Protein AF-0000000077478566 (afdb_homodimer)

Nearest PDB structures (foldseek):
  8gyw-assembly1_B  TM=5.782E-01  e=1.817E-15  Homo sapiens
  8ero-assembly1_A  TM=5.892E-01  e=3.366E-14  Xenopus laevis
  8urt-assembly1_B  TM=5.444E-01  e=6.871E-09  Saccharomyces cerevisiae
  8gyw-assembly1_B  TM=5.776E-01  e=2.411E-15  Homo sapiens
  8ero-assembly1_A  TM=5.888E-01  e=1.846E-14  Xenopus laevis

Foldseek 3Di:
DDDPDDPVRVVVQQVDDDDPAAQAPVSVVCVVVLVVVLVVDDLPDALLVLLVVLLVQQCVLQVVLCVVQVLLQDFDALVSLVSNLVSLVSNLSSLSNSVVSCVVNVVDGSVSVVSSVVSLLVSQLSLQLSLSSLLSCSVPVVLSVVSSVVSNVVSVVQVVCVVPPPDNPVRHDDSSNVSVVSSVSSNCCSVPNSCVNVPVCSLVSLLCQQVVLLVVLCVLCVPPVLCVVPVVLVVLLSVLLNVLSVVQSVVCVVVVHRRDNHDPSCVLSVLSNVVSVVPPPDDSVVSSVVSSVSSVVSSVVVVVVVVVVVCVVVVHDPPDDPDPD/DDDPDDPVRVVVQQVDDDDPAAQAPVSVVCVVVLVVVLVVDDLPDALLNLLVVLLVQQCVLQVVLCVVQVLLQDFDALVSLVSNLVSLVSNLSSLSNSVVSCVVNVVDGSVSVVSSVVSLLVSQLSLQLSLSSLLSCSVPVLLSVVSSVVSNVVSVVQVVCVVPPPDNPVRNDDSSNVSVVSSVSSNCCSVPNSVVNVPVCSLVSLLCQQVVLLVVLCVLCVPPVLCVVPVVLVVLLSVLLNVLSVVLSVVCVVVVHRRDNHDPSCVLSVLSNVVSVVPPPDDSVVSSVVSSVSSVVSSVVVVVVVVVVVCVVVVHDPPDDPDPD

Secondary structure (DSSP, 8-state):
---SS-HHHHHHHHT-----PPP-HHHHHHHHHHHHHHTTS-TTS-HHHHHHHHHHHHHHHHHHHHHH-TTS-S---HHHHHHHHHHHHHHHHHHHHHHHHHHHHT---HHHHHHHHHHHHHHHHHHHHHHHHHTTGGGSHHHHHHHHHHHHHHHHHHHHHHHH---SGGGGS-HHHHHHHHHHHHHHHHHH-GGGG--TTHHHHHTTHHHHHHHHHHHHTTT-HHHHHSHHHHHHHHHHHHHHHHHHHHHHHHTT-PPPSS-GGGHHHHHHHHHHHHGGGS-HHHHHHHHHHHHHHHHHHHHHHHHHHHHHHHT--SSS-----/---SS-HHHHHHHHT-----PPP-HHHHHHHHHHHHHHTTS-TTS-HHHHHHHHHHHHHHHHHHHHHH-TTS-S---HHHHHHHHHHHHHHHHHHHHHHHHHHHHT---HHHHHHHHHHHHHHHHHHHHHHHHHTTGGGSHHHHHHHHHHHHHHHHHHHHHHHH---SGGGGS-HHHHHHHHHHHHHHHHHH-GGGG--TTHHHHHTTHHHHHHHHHHHHTTT-HHHHHSHHHHHHHHHHHHHHHHHHHHHHHHTT-PPPSS-GGGHHHHHHHHHHHHGGGS-HHHHHHHHHHHHHHHHHHHHHHHHHHHHHHHT--SSS-----

InterPro domains:
  IPR000462 CDP-alcohol phosphatidyltransferase [PF01066] (44-152)
  IPR014472 Choline/ethanolamine phosphotransferase [PTHR10414] (2-200)
  IPR043130 CDP-alcohol phosphatidyltransferase, transmembrane domain [G3DSA:1.20.120.1760] (30-228)
  IPR048254 CDP-alcohol phosphatidyltransferase, conserved site [PS00379] (98-120)

pLDDT: mean 83.61, std 11.72, range [38.97, 96.19]

Radius of gyration: 26.64 Å; Cα contacts (8 Å, |Δi|>4): 907; chains: 2; bounding box: 56×86×70 Å

Organism: Branchiostoma lanceolatum (NCBI:txid7740)

Structure (mmCIF, N/CA/C/O backbone):
data_AF-0000000077478566-model_v1
#
loop_
_entity.id
_entity.type
_entity.pdbx_description
1 polymer 'CEPT1 protein'
#
loop_
_atom_site.group_PDB
_atom_site.id
_atom_site.type_symbol
_atom_site.label_atom_id
_atom_site.label_alt_id
_atom_site.label_comp_id
_atom_site.label_asym_id
_atom_site.label_entity_id
_atom_site.label_seq_id
_atom_site.pdbx_PDB_ins_code
_atom_site.Cartn_x
_atom_site.Cartn_y
_atom_site.Cartn_z
_atom_site.occupancy
_atom_site.B_iso_or_equiv
_atom_site.auth_seq_id
_atom_site.auth_comp_id
_atom_site.auth_asym_id
_atom_site.auth_atom_id
_atom_site.pdbx_PDB_model_num
ATOM 1 N N . MET A 1 1 ? -7.129 -38.969 1.695 1 55.28 1 MET A N 1
ATOM 2 C CA . MET A 1 1 ? -6.723 -37.594 1.982 1 55.28 1 MET A CA 1
ATOM 3 C C . MET A 1 1 ? -7.941 -36.688 2.133 1 55.28 1 MET A C 1
ATOM 5 O O . MET A 1 1 ? -8.969 -36.906 1.487 1 55.28 1 MET A O 1
ATOM 9 N N . LYS A 1 2 ? -7.934 -35.938 3.102 1 71.31 2 LYS A N 1
ATOM 10 C CA . LYS A 1 2 ? -9.07 -35.062 3.412 1 71.31 2 LYS A CA 1
ATOM 11 C C . LYS A 1 2 ? -9.328 -34.094 2.281 1 71.31 2 LYS A C 1
ATOM 13 O O . LYS A 1 2 ? -8.398 -33.469 1.77 1 71.31 2 LYS A O 1
ATOM 18 N N . PRO A 1 3 ? -10.469 -34.156 1.762 1 82.69 3 PRO A N 1
ATOM 19 C CA . PRO A 1 3 ? -10.812 -33.219 0.677 1 82.69 3 PRO A CA 1
ATOM 20 C C . PRO A 1 3 ? -10.602 -31.766 1.055 1 82.69 3 PRO A C 1
ATOM 22 O O . PRO A 1 3 ? -10.812 -31.391 2.209 1 82.69 3 PRO A O 1
ATOM 25 N N . VAL A 1 4 ? -10.07 -31.047 0.012 1 86.31 4 VAL A N 1
ATOM 26 C CA . VAL A 1 4 ? -9.812 -29.625 0.236 1 86.31 4 VAL A CA 1
ATOM 27 C C . VAL A 1 4 ? -11.078 -28.812 -0.038 1 86.31 4 VAL A C 1
ATOM 29 O O . VAL A 1 4 ? -11.336 -27.812 0.629 1 86.31 4 VAL A O 1
ATOM 32 N N . LEU A 1 5 ? -11.891 -29.359 -0.98 1 89.19 5 LEU A N 1
ATOM 33 C CA . LEU A 1 5 ? -13.117 -28.656 -1.337 1 89.19 5 LEU A CA 1
ATOM 34 C C . LEU A 1 5 ? -14.344 -29.438 -0.884 1 89.19 5 LEU A C 1
ATOM 36 O O . LEU A 1 5 ? -14.398 -30.656 -1.06 1 89.19 5 LEU A O 1
ATOM 40 N N . SER A 1 6 ? -15.289 -28.781 -0.31 1 87.5 6 SER A N 1
ATOM 41 C CA . SER A 1 6 ? -16.547 -29.406 0.066 1 87.5 6 SER A CA 1
ATOM 42 C C . SER A 1 6 ? -17.453 -29.594 -1.147 1 87.5 6 SER A C 1
ATOM 44 O O . SER A 1 6 ? -17.203 -29.016 -2.211 1 87.5 6 SER A O 1
ATOM 46 N N . GLU A 1 7 ? -18.438 -30.453 -0.956 1 89.19 7 GLU A N 1
ATOM 47 C CA . GLU A 1 7 ? -19.406 -30.672 -2.029 1 89.19 7 GLU A CA 1
ATOM 48 C C . GLU A 1 7 ? -20.125 -29.375 -2.396 1 89.19 7 GLU A C 1
ATOM 50 O O . GLU A 1 7 ? -20.406 -29.125 -3.57 1 89.19 7 GLU A O 1
ATOM 55 N N . ALA A 1 8 ? -20.359 -28.594 -1.4 1 89.25 8 ALA A N 1
ATOM 56 C CA . ALA A 1 8 ? -21.016 -27.312 -1.638 1 89.25 8 ALA A CA 1
ATOM 57 C C . ALA A 1 8 ? -20.141 -26.391 -2.48 1 89.25 8 ALA A C 1
ATOM 59 O O . ALA A 1 8 ? -20.625 -25.719 -3.385 1 89.25 8 ALA A O 1
ATOM 60 N N . GLN A 1 9 ? -18.922 -26.391 -2.195 1 88.56 9 GLN A N 1
ATOM 61 C CA . GLN A 1 9 ? -17.969 -25.578 -2.949 1 88.56 9 GLN A CA 1
ATOM 62 C C . GLN A 1 9 ? -17.875 -26.047 -4.398 1 88.56 9 GLN A C 1
ATOM 64 O O . GLN A 1 9 ? -17.828 -25.234 -5.32 1 88.56 9 GLN A O 1
ATOM 69 N N . LEU A 1 10 ? -17.844 -27.344 -4.543 1 90.06 10 LEU A N 1
ATOM 70 C CA . LEU A 1 10 ? -17.734 -27.906 -5.887 1 90.06 10 LEU A CA 1
ATOM 71 C C . LEU A 1 10 ? -18.984 -27.594 -6.707 1 90.06 10 LEU A C 1
ATOM 73 O O . LEU A 1 10 ? -18.891 -27.328 -7.91 1 90.06 10 LEU A O 1
ATOM 77 N N . LYS A 1 11 ? -20.125 -27.594 -6.129 1 89.94 11 LYS A N 1
ATOM 78 C CA . LYS A 1 11 ? -21.359 -27.234 -6.809 1 89.94 11 LYS A CA 1
ATOM 79 C C . LYS A 1 11 ? -21.328 -25.781 -7.266 1 89.94 11 LYS A C 1
ATOM 81 O O . LYS A 1 11 ? -21.734 -25.469 -8.391 1 89.94 11 LYS A O 1
ATOM 86 N N . ARG A 1 12 ? -20.828 -24.984 -6.43 1 89.25 12 ARG A N 1
ATOM 87 C CA . ARG A 1 12 ? -20.75 -23.562 -6.758 1 89.25 12 ARG A CA 1
ATOM 88 C C . ARG A 1 12 ? -19.719 -23.312 -7.848 1 89.25 12 ARG A C 1
ATOM 90 O O . ARG A 1 12 ? -19.859 -22.406 -8.664 1 89.25 12 ARG A O 1
ATOM 97 N N . LEU A 1 13 ? -18.719 -24.094 -7.762 1 88.25 13 LEU A N 1
ATOM 98 C CA . LEU A 1 13 ? -17.688 -24 -8.789 1 88.25 13 LEU A CA 1
ATOM 99 C C . LEU A 1 13 ? -18.25 -24.312 -10.164 1 88.25 13 LEU A C 1
ATOM 101 O O . LEU A 1 13 ? -17.875 -23.672 -11.156 1 88.25 13 LEU A O 1
ATOM 105 N N . LYS A 1 14 ? -19.094 -25.266 -10.172 1 87.06 14 LYS A N 1
ATOM 106 C CA . LYS A 1 14 ? -19.734 -25.641 -11.43 1 87.06 14 LYS A CA 1
ATOM 107 C C . LYS A 1 14 ? -20.547 -24.484 -12 1 87.06 14 LYS A C 1
ATOM 109 O O . LYS A 1 14 ? -20.656 -24.328 -13.219 1 87.06 14 LYS A O 1
ATOM 114 N N . GLU A 1 15 ? -21 -23.625 -11.117 1 85.81 15 GLU A N 1
ATOM 115 C CA . GLU A 1 15 ? -21.844 -22.516 -11.523 1 85.81 15 GLU A CA 1
ATOM 116 C C . GLU A 1 15 ? -21.031 -21.266 -11.805 1 85.81 15 GLU A C 1
ATOM 118 O O . GLU A 1 15 ? -21.562 -20.234 -12.219 1 85.81 15 GLU A O 1
ATOM 123 N N . TYR A 1 16 ? -19.797 -21.438 -11.586 1 83.62 16 TYR A N 1
ATOM 124 C CA . TYR A 1 16 ? -18.922 -20.281 -11.734 1 83.62 16 TYR A CA 1
ATOM 125 C C . TYR A 1 16 ? -18.859 -19.812 -13.188 1 83.62 16 TYR A C 1
ATOM 127 O O . TYR A 1 16 ? -18.672 -20.625 -14.094 1 83.62 16 TYR A O 1
ATOM 135 N N . LYS A 1 17 ? -19.188 -18.531 -13.375 1 73.31 17 LYS A N 1
ATOM 136 C CA . LYS A 1 17 ? -19.062 -17.906 -14.695 1 73.31 17 LYS A CA 1
ATOM 137 C C . LYS A 1 17 ? -17.875 -16.953 -14.734 1 73.31 17 LYS A C 1
ATOM 139 O O . LYS A 1 17 ? -17.734 -16.094 -13.859 1 73.31 17 LYS A O 1
ATOM 144 N N . PHE A 1 18 ? -17.016 -17.375 -15.531 1 62.62 18 PHE A N 1
ATOM 145 C CA . PHE A 1 18 ? -15.828 -16.547 -15.68 1 62.62 18 PHE A CA 1
ATOM 146 C C . PHE A 1 18 ? -16.203 -15.141 -16.109 1 62.62 18 PHE A C 1
ATOM 148 O O . PHE A 1 18 ? -16.969 -14.961 -17.062 1 62.62 18 PHE A O 1
ATOM 155 N N . LYS A 1 19 ? -15.992 -14.156 -15.219 1 57.62 19 LYS A N 1
ATOM 156 C CA . LYS A 1 19 ? -16.188 -12.75 -15.57 1 57.62 19 LYS A CA 1
ATOM 157 C C . LYS A 1 19 ? -15.07 -12.25 -16.484 1 57.62 19 LYS A C 1
ATOM 159 O O . LYS A 1 19 ? -13.891 -12.398 -16.156 1 57.62 19 LYS A O 1
ATOM 164 N N . ALA A 1 20 ? -15.375 -12.086 -17.812 1 54.25 20 ALA A N 1
ATOM 165 C CA . ALA A 1 20 ? -14.367 -11.602 -18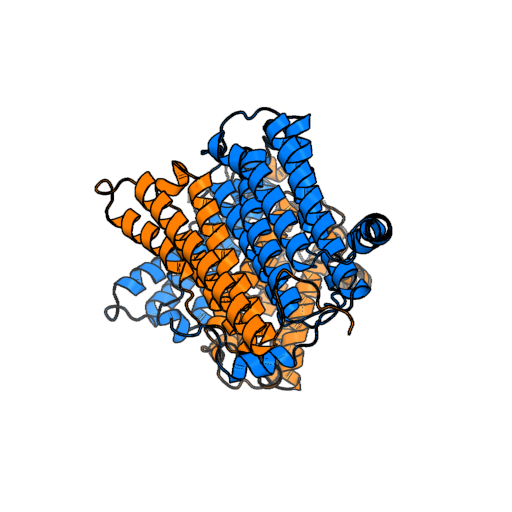.75 1 54.25 20 ALA A CA 1
ATOM 166 C C . ALA A 1 20 ? -13.711 -10.32 -18.234 1 54.25 20 ALA A C 1
ATOM 168 O O . ALA A 1 20 ? -14.398 -9.398 -17.797 1 54.25 20 ALA A O 1
ATOM 169 N N . GLU A 1 21 ? -12.523 -10.414 -17.75 1 55.66 21 GLU A N 1
ATOM 170 C CA . GLU A 1 21 ? -11.773 -9.219 -17.359 1 55.66 21 GLU A CA 1
ATOM 171 C C . GLU A 1 21 ? -11.68 -8.227 -18.516 1 55.66 21 GLU A C 1
ATOM 173 O O . GLU A 1 21 ? -11.688 -8.625 -19.688 1 55.66 21 GLU A O 1
ATOM 178 N N . GLY A 1 22 ? -11.992 -6.973 -18.312 1 57.72 22 GLY A N 1
ATOM 179 C CA . GLY A 1 22 ? -11.766 -5.98 -19.359 1 57.72 22 GLY A CA 1
ATOM 180 C C . GLY A 1 22 ? -10.391 -6.074 -19.984 1 57.72 22 GLY A C 1
ATOM 181 O O . GLY A 1 22 ? -9.5 -6.727 -19.438 1 57.72 22 GLY A O 1
ATOM 182 N N . ALA A 1 23 ? -10.305 -5.766 -21.297 1 65.69 23 ALA A N 1
ATOM 183 C CA . ALA A 1 23 ? -9.023 -5.754 -22 1 65.69 23 ALA A CA 1
ATOM 184 C C . ALA A 1 23 ? -8.156 -4.586 -21.547 1 65.69 23 ALA A C 1
ATOM 186 O O . ALA A 1 23 ? -8.578 -3.428 -21.609 1 65.69 23 ALA A O 1
ATOM 187 N N . SER A 1 24 ? -7.051 -4.941 -20.969 1 71.25 24 SER A N 1
ATOM 188 C CA . SER A 1 24 ? -6.082 -3.92 -20.594 1 71.25 24 SER A CA 1
ATOM 189 C C . SER A 1 24 ? -5.426 -3.291 -21.812 1 71.25 24 SER A C 1
ATOM 191 O O . SER A 1 24 ? -5.715 -3.676 -22.938 1 71.25 24 SER A O 1
ATOM 193 N N . ILE A 1 25 ? -4.59 -2.285 -21.672 1 67.88 25 ILE A N 1
ATOM 194 C CA . ILE A 1 25 ? -3.92 -1.59 -22.766 1 67.88 25 ILE A CA 1
ATOM 195 C C . ILE A 1 25 ? -3.078 -2.58 -23.578 1 67.88 25 ILE A C 1
ATOM 197 O O . ILE A 1 25 ? -3.191 -2.648 -24.797 1 67.88 25 ILE A O 1
ATOM 201 N N . LEU A 1 26 ? -2.328 -3.361 -22.922 1 77.62 26 LEU A N 1
ATOM 202 C CA . LEU A 1 26 ? -1.421 -4.27 -23.609 1 77.62 26 LEU A CA 1
ATOM 203 C C . LEU A 1 26 ? -2.184 -5.453 -24.203 1 77.62 26 LEU A C 1
ATOM 205 O O . LEU A 1 26 ? -1.734 -6.059 -25.188 1 77.62 26 LEU A O 1
ATOM 209 N N . ASP A 1 27 ? -3.299 -5.73 -23.594 1 80.75 27 ASP A N 1
ATOM 210 C CA . ASP A 1 27 ? -4.141 -6.758 -24.188 1 80.75 27 ASP A CA 1
ATOM 211 C C . ASP A 1 27 ? -4.562 -6.367 -25.609 1 80.75 27 ASP A C 1
ATOM 213 O O . ASP A 1 27 ? -4.516 -7.188 -26.516 1 80.75 27 ASP A O 1
ATOM 217 N N . ASN A 1 28 ? -4.941 -5.176 -25.719 1 74.94 28 ASN A N 1
ATOM 218 C CA . ASN A 1 28 ? -5.414 -4.676 -27 1 74.94 28 ASN A CA 1
ATOM 219 C C . ASN A 1 28 ? -4.289 -4.617 -28.031 1 74.94 28 ASN A C 1
ATOM 221 O O . ASN A 1 28 ? -4.523 -4.789 -29.219 1 74.94 28 ASN A O 1
ATOM 225 N N . VAL A 1 29 ? -3.139 -4.402 -27.547 1 76 29 VAL A N 1
ATOM 226 C CA . VAL A 1 29 ? -1.989 -4.301 -28.453 1 76 29 VAL A CA 1
ATOM 227 C C . VAL A 1 29 ? -1.544 -5.699 -28.875 1 76 29 VAL A C 1
ATOM 229 O O . VAL A 1 29 ? -1.168 -5.91 -30.031 1 76 29 VAL A O 1
ATOM 232 N N . LEU A 1 30 ? -1.702 -6.711 -27.984 1 86.25 30 LEU A N 1
ATOM 233 C CA . LEU A 1 30 ? -1.093 -8.016 -28.219 1 86.25 30 LEU A CA 1
ATOM 234 C C . LEU A 1 30 ? -2.129 -9.016 -28.719 1 86.25 30 LEU A C 1
ATOM 236 O O . LEU A 1 30 ? -1.782 -10.133 -29.109 1 86.25 30 LEU A O 1
ATOM 240 N N . LYS A 1 31 ? -3.346 -8.617 -28.75 1 85.31 31 LYS A N 1
ATOM 241 C CA . LYS A 1 31 ? -4.43 -9.539 -29.062 1 85.31 31 LYS A CA 1
ATOM 242 C C . LYS A 1 31 ? -4.246 -10.148 -30.453 1 85.31 31 LYS A C 1
ATOM 244 O O . LYS A 1 31 ? -4.469 -11.344 -30.641 1 85.31 31 LYS A O 1
ATOM 249 N N . ASP A 1 32 ? -3.898 -9.32 -31.406 1 83.69 32 ASP A N 1
ATOM 250 C CA . ASP A 1 32 ? -3.709 -9.82 -32.781 1 83.69 32 ASP A CA 1
ATOM 251 C C . ASP A 1 32 ? -2.51 -10.766 -32.844 1 83.69 32 ASP A C 1
ATOM 253 O O . ASP A 1 32 ? -2.547 -11.766 -33.562 1 83.69 32 ASP A O 1
ATOM 257 N N . PHE A 1 33 ? -1.499 -10.43 -32.156 1 88.75 33 PHE A N 1
ATOM 258 C CA . PHE A 1 33 ? -0.316 -11.273 -32.062 1 88.75 33 PHE A CA 1
ATOM 259 C C . PHE A 1 33 ? -0.663 -12.633 -31.469 1 88.75 33 PHE A C 1
ATOM 261 O O . PHE A 1 33 ? -0.265 -13.672 -31.984 1 88.75 33 PHE A O 1
ATOM 268 N N . TRP A 1 34 ? -1.419 -12.68 -30.406 1 91.56 34 TRP A N 1
ATOM 269 C CA . TRP A 1 34 ? -1.85 -13.914 -29.766 1 91.56 34 TRP A CA 1
ATOM 270 C C . TRP A 1 34 ? -2.756 -14.727 -30.688 1 91.56 34 TRP A C 1
ATOM 272 O O . TRP A 1 34 ? -2.672 -15.953 -30.734 1 91.56 34 TRP A O 1
ATOM 282 N N . GLY A 1 35 ? -3.611 -14 -31.406 1 90 35 GLY A N 1
ATOM 283 C CA . GLY A 1 35 ? -4.48 -14.672 -32.375 1 90 35 GLY A CA 1
ATOM 284 C C . GLY A 1 35 ? -3.717 -15.414 -33.438 1 90 35 GLY A C 1
ATOM 285 O O . GLY A 1 35 ? -4.047 -16.562 -33.781 1 90 35 GLY A O 1
ATOM 286 N N . TYR A 1 36 ? -2.781 -14.75 -33.938 1 89.94 36 TYR A N 1
ATOM 287 C CA . TYR A 1 36 ? -1.947 -15.359 -34.969 1 89.94 36 TYR A CA 1
ATOM 288 C C . TYR A 1 36 ? -1.233 -16.594 -34.438 1 89.94 36 TYR A C 1
ATOM 290 O O . TYR A 1 36 ? -1.197 -17.625 -35.125 1 89.94 36 TYR A O 1
ATOM 298 N N . LEU A 1 37 ? -0.725 -16.594 -33.25 1 92.62 37 LEU A N 1
ATOM 299 C CA . LEU A 1 37 ? 0.011 -17.703 -32.656 1 92.62 37 LEU A CA 1
ATOM 300 C C . LEU A 1 37 ? -0.934 -18.828 -32.25 1 92.62 37 LEU A C 1
ATOM 302 O O . LEU A 1 37 ? -0.559 -20.016 -32.312 1 92.62 37 LEU A O 1
ATOM 306 N N . ALA A 1 38 ? -2.088 -18.469 -31.891 1 92 38 ALA A N 1
ATOM 307 C CA . ALA A 1 38 ? -3.076 -19.453 -31.453 1 92 38 ALA A CA 1
ATOM 308 C C . ALA A 1 38 ? -3.439 -20.391 -32.594 1 92 38 ALA A C 1
ATOM 310 O O . ALA A 1 38 ? -3.748 -21.562 -32.375 1 92 38 ALA A O 1
ATOM 311 N N . GLU A 1 39 ? -3.43 -19.875 -33.844 1 91.44 39 GLU A N 1
ATOM 312 C CA . GLU A 1 39 ? -3.76 -20.672 -35 1 91.44 39 GLU A CA 1
ATOM 313 C C . GLU A 1 39 ? -2.729 -21.766 -35.219 1 91.44 39 GLU A C 1
ATOM 315 O O . GLU A 1 39 ? -3.014 -22.766 -35.906 1 91.44 39 GLU A O 1
ATOM 320 N N . GLN A 1 40 ? -1.604 -21.578 -34.656 1 92.5 40 GLN A N 1
ATOM 321 C CA . GLN A 1 40 ? -0.528 -22.547 -34.844 1 92.5 40 GLN A CA 1
ATOM 322 C C . GLN A 1 40 ? -0.563 -23.641 -33.75 1 92.5 40 GLN A C 1
ATOM 324 O O . GLN A 1 40 ? 0.141 -24.641 -33.875 1 92.5 40 GLN A O 1
ATOM 329 N N . ILE A 1 41 ? -1.386 -23.547 -32.75 1 92.62 41 ILE A N 1
ATOM 330 C CA . ILE A 1 41 ? -1.474 -24.516 -31.688 1 92.62 41 ILE A CA 1
ATOM 331 C C . ILE A 1 41 ? -2.465 -25.609 -32.062 1 92.62 41 ILE A C 1
ATOM 333 O O . ILE A 1 41 ? -3.621 -25.328 -32.375 1 92.62 41 ILE A O 1
ATOM 337 N N . PRO A 1 42 ? -1.995 -26.797 -32.031 1 92.75 42 PRO A N 1
ATOM 338 C CA . PRO A 1 42 ? -2.906 -27.906 -32.375 1 92.75 42 PRO A CA 1
ATOM 339 C C . PRO A 1 42 ? -4.117 -27.969 -31.438 1 92.75 42 PRO A C 1
ATOM 341 O O . PRO A 1 42 ? -4.008 -27.625 -30.266 1 92.75 42 PRO A O 1
ATOM 344 N N . SER A 1 43 ? -5.203 -28.438 -31.969 1 89.12 43 SER A N 1
ATOM 345 C CA . SER A 1 43 ? -6.473 -28.469 -31.25 1 89.12 43 SER A CA 1
ATOM 346 C C . SER A 1 43 ? -6.449 -29.484 -30.109 1 89.12 43 SER A C 1
ATOM 348 O O . SER A 1 43 ? -7.258 -29.406 -29.188 1 89.12 43 SER A O 1
ATOM 350 N N . TRP A 1 44 ? -5.469 -30.375 -30.141 1 90.5 44 TRP A N 1
ATOM 351 C CA . TRP A 1 44 ? -5.457 -31.422 -29.125 1 90.5 44 TRP A CA 1
ATOM 352 C C . TRP A 1 44 ? -4.719 -30.969 -27.875 1 90.5 44 TRP A C 1
ATOM 354 O O . TRP A 1 44 ? -4.73 -31.641 -26.859 1 90.5 44 TRP A O 1
ATOM 364 N N . VAL A 1 45 ? -4.164 -29.812 -27.984 1 92.75 45 VAL A N 1
ATOM 365 C CA . VAL A 1 45 ? -3.441 -29.297 -26.828 1 92.75 45 VAL A CA 1
ATOM 366 C C . VAL A 1 45 ? -4.422 -28.656 -25.844 1 92.75 45 VAL A C 1
ATOM 368 O O . VAL A 1 45 ? -5.18 -27.75 -26.219 1 92.75 45 VAL A O 1
ATOM 371 N N . ALA A 1 46 ? -4.41 -29.156 -24.609 1 92.56 46 ALA A N 1
ATOM 372 C CA . ALA A 1 46 ? -5.293 -28.609 -23.578 1 92.56 46 ALA A CA 1
ATOM 373 C C . ALA A 1 46 ? -4.832 -27.234 -23.141 1 92.56 46 ALA A C 1
ATOM 375 O O . ALA A 1 46 ? -3.629 -26.984 -23 1 92.56 46 ALA A O 1
ATOM 376 N N . PRO A 1 47 ? -5.73 -26.312 -22.906 1 92.31 47 PRO A N 1
ATOM 377 C CA . PRO A 1 47 ? -5.383 -24.969 -22.438 1 92.31 47 PRO A CA 1
ATOM 378 C C . PRO A 1 47 ? -4.527 -24.984 -21.172 1 92.31 47 PRO A C 1
ATOM 380 O O . PRO A 1 47 ? -3.605 -24.172 -21.047 1 92.31 47 PRO A O 1
ATOM 383 N N . ASN A 1 48 ? -4.738 -25.922 -20.297 1 93.19 48 ASN A N 1
ATOM 384 C CA . ASN A 1 48 ? -3.984 -25.984 -19.047 1 93.19 48 ASN A CA 1
ATOM 385 C C . ASN A 1 48 ? -2.516 -26.312 -19.297 1 93.19 48 ASN A C 1
ATOM 387 O O . ASN A 1 48 ? -1.642 -25.875 -18.547 1 93.19 48 ASN A O 1
ATOM 391 N N . VAL A 1 49 ? -2.289 -27.078 -20.328 1 93.5 49 VAL A N 1
ATOM 392 C CA . VAL A 1 49 ? -0.913 -27.391 -20.688 1 93.5 49 VAL A CA 1
ATOM 393 C C . VAL A 1 49 ? -0.178 -26.109 -21.094 1 93.5 49 VAL A C 1
ATOM 395 O O . VAL A 1 49 ? 0.985 -25.922 -20.734 1 93.5 49 VAL A O 1
ATOM 398 N N . ILE A 1 50 ? -0.838 -25.297 -21.781 1 94.81 50 ILE A N 1
ATOM 399 C CA . ILE A 1 50 ? -0.264 -24.031 -22.234 1 94.81 50 ILE A CA 1
ATOM 400 C C . ILE A 1 50 ? 0.073 -23.156 -21.031 1 94.81 50 ILE A C 1
ATOM 402 O O . ILE A 1 50 ? 1.157 -22.578 -20.969 1 94.81 50 ILE A O 1
ATOM 406 N N . SER A 1 51 ? -0.843 -23.078 -20.062 1 94.81 51 SER A N 1
ATOM 407 C CA . SER A 1 51 ? -0.606 -22.297 -18.844 1 94.81 51 SER A CA 1
ATOM 408 C C . SER A 1 51 ? 0.604 -22.828 -18.094 1 94.81 51 SER A C 1
ATOM 410 O O . SER A 1 51 ? 1.472 -22.062 -17.672 1 94.81 51 SER A O 1
ATOM 412 N N . PHE A 1 52 ? 0.704 -24.141 -18 1 94.75 52 PHE A N 1
ATOM 413 C CA . PHE A 1 52 ? 1.8 -24.75 -17.25 1 94.75 52 PHE A CA 1
ATOM 414 C C . PHE A 1 52 ? 3.127 -24.547 -17.969 1 94.75 52 PHE A C 1
ATOM 416 O O . PHE A 1 52 ? 4.168 -24.375 -17.328 1 94.75 52 PHE A O 1
ATOM 423 N N . LEU A 1 53 ? 3.076 -24.625 -19.234 1 95.38 53 LEU A N 1
ATOM 424 C CA . LEU A 1 53 ? 4.285 -24.391 -20.016 1 95.38 53 LEU A CA 1
ATOM 425 C C . LEU A 1 53 ? 4.805 -22.969 -19.797 1 95.38 53 LEU A C 1
ATOM 427 O O . LEU A 1 53 ? 6.02 -22.75 -19.75 1 95.38 53 LEU A O 1
ATOM 431 N N . GLY A 1 54 ? 3.902 -22.031 -19.734 1 95.69 54 GLY A N 1
ATOM 432 C CA . GLY A 1 54 ? 4.305 -20.672 -19.422 1 95.69 54 GLY A CA 1
ATOM 433 C C . GLY A 1 54 ? 5.012 -20.547 -18.094 1 95.69 54 GLY A C 1
ATOM 434 O O . GLY A 1 54 ? 6.078 -19.938 -18 1 95.69 54 GLY A O 1
ATOM 435 N N . LEU A 1 55 ? 4.441 -21.125 -17.078 1 95.69 55 LEU A N 1
ATOM 436 C CA . LEU A 1 55 ? 5.055 -21.109 -15.75 1 95.69 55 LEU A CA 1
ATOM 437 C C . LEU A 1 55 ? 6.41 -21.797 -15.766 1 95.69 55 LEU A C 1
ATOM 439 O O . LEU A 1 55 ? 7.379 -21.297 -15.188 1 95.69 55 LEU A O 1
ATOM 443 N N . ALA A 1 56 ? 6.5 -22.938 -16.422 1 96.06 56 ALA A N 1
ATOM 444 C CA . ALA A 1 56 ? 7.746 -23.688 -16.531 1 96.06 56 ALA A CA 1
ATOM 445 C C . ALA A 1 56 ? 8.836 -22.844 -17.188 1 96.06 56 ALA A C 1
ATOM 447 O O . ALA A 1 56 ? 9.984 -22.844 -16.734 1 96.06 56 ALA A O 1
ATOM 448 N N . ALA A 1 57 ? 8.469 -22.219 -18.234 1 95.75 57 ALA A N 1
ATOM 449 C CA . ALA A 1 57 ? 9.43 -21.375 -18.922 1 95.75 57 ALA A CA 1
ATOM 450 C C . ALA A 1 57 ? 9.992 -20.297 -18 1 95.75 57 ALA A C 1
ATOM 452 O O . ALA A 1 57 ? 11.203 -20.047 -17.984 1 95.75 57 ALA A O 1
ATOM 453 N N . LEU A 1 58 ? 9.141 -19.688 -17.219 1 95.56 58 LEU A N 1
ATOM 454 C CA . LEU A 1 58 ? 9.586 -18.656 -16.297 1 95.56 58 LEU A CA 1
ATOM 455 C C . LEU A 1 58 ? 10.5 -19.234 -15.227 1 95.56 58 LEU A C 1
ATOM 457 O O . LEU A 1 58 ? 11.531 -18.641 -14.898 1 95.56 58 LEU A O 1
ATOM 461 N N . VAL A 1 59 ? 10.125 -20.375 -14.711 1 93.94 59 VAL A N 1
ATOM 462 C CA . VAL A 1 59 ? 10.898 -21.016 -13.648 1 93.94 59 VAL A CA 1
ATOM 463 C C . VAL A 1 59 ? 12.289 -21.391 -14.18 1 93.94 59 VAL A C 1
ATOM 465 O O . VAL A 1 59 ? 13.297 -21.094 -13.531 1 93.94 59 VAL A O 1
ATOM 468 N N . ILE A 1 60 ? 12.398 -21.938 -15.352 1 95 60 ILE A N 1
ATOM 469 C CA . ILE A 1 60 ? 13.648 -22.422 -15.945 1 95 60 ILE A CA 1
ATOM 470 C C . ILE A 1 60 ? 14.57 -21.234 -16.219 1 95 60 ILE A C 1
ATOM 472 O O . ILE A 1 60 ? 15.781 -21.328 -16.047 1 95 60 ILE A O 1
ATOM 476 N N . THR A 1 61 ? 14.023 -20.109 -16.578 1 94.94 61 THR A N 1
ATOM 477 C CA . THR A 1 61 ? 14.844 -18.953 -16.953 1 94.94 61 THR A CA 1
ATOM 478 C C . THR A 1 61 ? 15.234 -18.141 -15.734 1 94.94 61 THR A C 1
ATOM 480 O O . THR A 1 61 ? 16.281 -17.484 -15.727 1 94.94 61 THR A O 1
ATOM 483 N N . THR A 1 62 ? 14.445 -18.141 -14.719 1 93.88 62 THR A N 1
ATOM 484 C CA . THR A 1 62 ? 14.641 -17.219 -13.602 1 93.88 62 THR A CA 1
ATOM 485 C C . THR A 1 62 ? 15.43 -17.891 -12.477 1 93.88 62 THR A C 1
ATOM 487 O O . THR A 1 62 ? 16.266 -17.25 -11.836 1 93.88 62 THR A O 1
ATOM 490 N N . PHE A 1 63 ? 15.312 -19.172 -12.25 1 92.94 63 PHE A N 1
ATOM 491 C CA . PHE A 1 63 ? 15.867 -19.828 -11.078 1 92.94 63 PHE A CA 1
ATOM 492 C C . PHE A 1 63 ? 17.391 -19.844 -11.133 1 92.94 63 PHE A C 1
ATOM 494 O O . PHE A 1 63 ? 18.062 -19.688 -10.102 1 92.94 63 PHE A O 1
ATOM 501 N N . PRO A 1 64 ? 18.031 -20.016 -12.305 1 92.62 64 PRO A N 1
ATOM 502 C CA . PRO A 1 64 ? 19.484 -19.922 -12.352 1 92.62 64 PRO A CA 1
ATOM 503 C C . PRO A 1 64 ? 20.016 -18.609 -11.805 1 92.62 64 PRO A C 1
ATOM 505 O O . PRO A 1 64 ? 21.094 -18.562 -11.195 1 92.62 64 PRO A O 1
ATOM 508 N N . LEU A 1 65 ? 19.25 -17.578 -11.992 1 91 65 LEU A N 1
ATOM 509 C CA . LEU A 1 65 ? 19.641 -16.281 -11.477 1 91 65 LEU A CA 1
ATOM 510 C C . LEU A 1 65 ? 19.75 -16.297 -9.961 1 91 65 LEU A C 1
ATOM 512 O O . LEU A 1 65 ? 20.703 -15.758 -9.391 1 91 65 LEU A O 1
ATOM 516 N N . PHE A 1 66 ? 18.859 -16.906 -9.312 1 89.75 66 PHE A N 1
ATOM 517 C CA . PHE A 1 66 ? 18.828 -16.938 -7.855 1 89.75 66 PHE A CA 1
ATOM 518 C C . PHE A 1 66 ? 20 -17.734 -7.309 1 89.75 66 PHE A C 1
ATOM 520 O O . PHE A 1 66 ? 20.516 -17.438 -6.23 1 89.75 66 PHE A O 1
ATOM 527 N N . PHE A 1 67 ? 20.469 -18.719 -8.094 1 86.88 67 PHE A N 1
ATOM 528 C CA . PHE A 1 67 ? 21.625 -19.516 -7.691 1 86.88 67 PHE A CA 1
ATOM 529 C C . PHE A 1 67 ? 22.922 -18.734 -7.898 1 86.88 67 PHE A C 1
ATOM 531 O O . PHE A 1 67 ? 23.844 -18.828 -7.082 1 86.88 67 PHE A O 1
ATOM 538 N N . TYR A 1 68 ? 22.969 -17.984 -8.922 1 89.12 68 TYR A N 1
ATOM 539 C CA . TYR A 1 68 ? 24.172 -17.234 -9.258 1 89.12 68 TYR A CA 1
ATOM 540 C C . TYR A 1 68 ? 24.312 -16.016 -8.359 1 89.12 68 TYR A C 1
ATOM 542 O O . TYR A 1 68 ? 25.422 -15.609 -8.016 1 89.12 68 TYR A O 1
ATOM 550 N N . CYS A 1 69 ? 23.25 -15.43 -7.988 1 88.5 69 CYS A N 1
ATOM 551 C CA . CYS A 1 69 ? 23.25 -14.188 -7.223 1 88.5 69 CYS A CA 1
ATOM 552 C C . CYS A 1 69 ? 22.344 -14.305 -6 1 88.5 69 CYS A C 1
ATOM 554 O O . CYS A 1 69 ? 21.328 -13.609 -5.906 1 88.5 69 CYS A O 1
ATOM 556 N N . PRO A 1 70 ? 22.719 -15.07 -5.055 1 87.25 70 PRO A N 1
ATOM 557 C CA . PRO A 1 70 ? 21.875 -15.344 -3.898 1 87.25 70 PRO A CA 1
ATOM 558 C C . PRO A 1 70 ? 21.703 -14.133 -2.988 1 87.25 70 PRO A C 1
ATOM 560 O O . PRO A 1 70 ? 20.719 -14.039 -2.248 1 87.25 70 PRO A O 1
ATOM 563 N N . THR A 1 71 ? 22.625 -13.117 -3.068 1 88.5 71 THR A N 1
ATOM 564 C CA . THR A 1 71 ? 22.547 -11.992 -2.143 1 88.5 71 THR A CA 1
ATOM 565 C C . THR A 1 71 ? 22.016 -10.75 -2.85 1 88.5 71 THR A C 1
ATOM 567 O O . THR A 1 71 ? 21.766 -9.719 -2.211 1 88.5 71 THR A O 1
ATOM 570 N N . ALA A 1 72 ? 21.797 -10.867 -4.152 1 89.75 72 ALA A N 1
ATOM 571 C CA . ALA A 1 72 ? 21.328 -9.742 -4.965 1 89.75 72 ALA A CA 1
ATOM 572 C C . ALA A 1 72 ? 22.344 -8.602 -4.957 1 89.75 72 ALA A C 1
ATOM 574 O O . ALA A 1 72 ? 21.953 -7.43 -4.965 1 89.75 72 ALA A O 1
ATOM 575 N N . THR A 1 73 ? 23.656 -8.938 -4.719 1 88.81 73 THR A N 1
ATOM 576 C CA . THR A 1 73 ? 24.719 -7.945 -4.734 1 88.81 73 THR A CA 1
ATOM 577 C C . THR A 1 73 ? 25.75 -8.266 -5.816 1 88.81 73 THR A C 1
ATOM 579 O O . THR A 1 73 ? 26.516 -7.398 -6.223 1 88.81 73 THR A O 1
ATOM 582 N N . GLU A 1 74 ? 25.75 -9.508 -6.215 1 88.31 74 GLU A N 1
ATOM 583 C CA . GLU A 1 74 ? 26.766 -9.984 -7.141 1 88.31 74 GLU A CA 1
ATOM 584 C C . GLU A 1 74 ? 26.578 -9.398 -8.539 1 88.31 74 GLU A C 1
ATOM 586 O O . GLU A 1 74 ? 25.469 -9.008 -8.898 1 88.31 74 GLU A O 1
ATOM 591 N N . GLU A 1 75 ? 27.672 -9.305 -9.188 1 83.44 75 GLU A N 1
ATOM 592 C CA . GLU A 1 75 ? 27.594 -8.961 -10.609 1 83.44 75 GLU A CA 1
ATOM 593 C C . GLU A 1 75 ? 27.156 -10.164 -11.445 1 83.44 75 GLU A C 1
ATOM 595 O O . GLU A 1 75 ? 27.797 -11.219 -11.375 1 83.44 75 GLU A O 1
ATOM 600 N N . VAL A 1 76 ? 26.062 -9.984 -12.133 1 88.94 76 VAL A N 1
ATOM 601 C CA . VAL A 1 76 ? 25.5 -11.07 -12.922 1 88.94 76 VAL A CA 1
ATOM 602 C C . VAL A 1 76 ? 25.672 -10.766 -14.414 1 88.94 76 VAL A C 1
ATOM 604 O O . VAL A 1 76 ? 25.469 -9.625 -14.844 1 88.94 76 VAL A O 1
ATOM 607 N N . PRO A 1 77 ? 26.203 -11.789 -15.141 1 91.44 77 PRO A N 1
ATOM 608 C CA . PRO A 1 77 ? 26.312 -11.57 -16.578 1 91.44 77 PRO A CA 1
ATOM 609 C C . PRO A 1 77 ? 24.984 -11.188 -17.219 1 91.44 77 PRO A C 1
ATOM 611 O O . PRO A 1 77 ? 23.922 -11.617 -16.766 1 91.44 77 PRO A O 1
ATOM 614 N N . TRP A 1 78 ? 25.094 -10.477 -18.328 1 89.81 78 TRP A N 1
ATOM 615 C CA . TRP A 1 78 ? 23.922 -9.875 -18.969 1 89.81 78 TRP A CA 1
ATOM 616 C C . TRP A 1 78 ? 22.969 -10.953 -19.469 1 89.81 78 TRP A C 1
ATOM 618 O O . TRP A 1 78 ? 21.75 -10.734 -19.531 1 89.81 78 TRP A O 1
ATOM 628 N N . TRP A 1 79 ? 23.438 -12.102 -19.859 1 91.88 79 TRP A N 1
ATOM 629 C CA . TRP A 1 79 ? 22.594 -13.102 -20.5 1 91.88 79 TRP A CA 1
ATOM 630 C C . TRP A 1 79 ? 21.609 -13.711 -19.5 1 91.88 79 TRP A C 1
ATOM 632 O O . TRP A 1 79 ? 20.578 -14.25 -19.891 1 91.88 79 TRP A O 1
ATOM 642 N N . PHE A 1 80 ? 21.891 -13.648 -18.141 1 93.75 80 PHE A N 1
ATOM 643 C CA . PHE A 1 80 ? 20.906 -14.062 -17.156 1 93.75 80 PHE A CA 1
ATOM 644 C C . PHE A 1 80 ? 19.641 -13.195 -17.25 1 93.75 80 PHE A C 1
ATOM 646 O O . PHE A 1 80 ? 18.531 -13.711 -17.234 1 93.75 80 PHE A O 1
ATOM 653 N N . TYR A 1 81 ? 19.891 -11.914 -17.391 1 92.94 81 TYR A N 1
ATOM 654 C CA . TYR A 1 81 ? 18.766 -10.984 -17.469 1 92.94 81 TYR A CA 1
ATOM 655 C C . TYR A 1 81 ? 17.984 -11.188 -18.766 1 92.94 81 TYR A C 1
ATOM 657 O O . TYR A 1 81 ? 16.75 -11.156 -18.766 1 92.94 81 TYR A O 1
ATOM 665 N N . THR A 1 82 ? 18.75 -11.406 -19.828 1 92.38 82 THR A N 1
ATOM 666 C CA . THR A 1 82 ? 18.109 -11.641 -21.109 1 92.38 82 THR A CA 1
ATOM 667 C C . THR A 1 82 ? 17.25 -12.898 -21.078 1 92.38 82 THR A C 1
ATOM 669 O O . THR A 1 82 ? 16.141 -12.914 -21.609 1 92.38 82 THR A O 1
ATOM 672 N N . ASN A 1 83 ? 17.719 -13.969 -20.438 1 95.44 83 ASN A N 1
ATOM 673 C CA . ASN A 1 83 ? 16.953 -15.195 -20.297 1 95.44 83 ASN A CA 1
ATOM 674 C C . ASN A 1 83 ? 15.633 -14.938 -19.562 1 95.44 83 ASN A C 1
ATOM 676 O O . ASN A 1 83 ? 14.602 -15.523 -19.906 1 95.44 83 ASN A O 1
ATOM 680 N N . ILE A 1 84 ? 15.672 -14.086 -18.578 1 95.31 84 ILE A N 1
ATOM 681 C CA . ILE A 1 84 ? 14.477 -13.797 -17.797 1 95.31 84 ILE A CA 1
ATOM 682 C C . ILE A 1 84 ? 13.484 -13.008 -18.656 1 95.31 84 ILE A C 1
ATOM 684 O O . ILE A 1 84 ? 12.273 -13.242 -18.594 1 95.31 84 ILE A O 1
ATOM 688 N N . VAL A 1 85 ? 13.977 -12.078 -19.422 1 93.5 85 VAL A N 1
ATOM 689 C CA . VAL A 1 85 ? 13.109 -11.336 -20.344 1 93.5 85 VAL A CA 1
ATOM 690 C C . VAL A 1 85 ? 12.398 -12.312 -21.281 1 93.5 85 VAL A C 1
ATOM 692 O O . VAL A 1 85 ? 11.195 -12.188 -21.516 1 93.5 85 VAL A O 1
ATOM 695 N N . ILE A 1 86 ? 13.117 -13.297 -21.781 1 93.94 86 ILE A N 1
ATOM 696 C CA . ILE A 1 86 ? 12.539 -14.312 -22.656 1 93.94 86 ILE A CA 1
ATOM 697 C C . ILE A 1 86 ? 11.484 -15.117 -21.906 1 93.94 86 ILE A C 1
ATOM 699 O O . ILE A 1 86 ? 10.391 -15.352 -22.406 1 93.94 86 ILE A O 1
ATOM 703 N N . GLY A 1 87 ? 11.82 -15.555 -20.719 1 96.19 87 GLY A N 1
ATOM 704 C CA . GLY A 1 87 ? 10.867 -16.297 -19.891 1 96.19 87 GLY A CA 1
ATOM 705 C C . GLY A 1 87 ? 9.602 -15.516 -19.609 1 96.19 87 GLY A C 1
ATOM 706 O O . GLY A 1 87 ? 8.5 -16.062 -19.688 1 96.19 87 GLY A O 1
ATOM 707 N N . LEU A 1 88 ? 9.758 -14.195 -19.297 1 95 88 LEU A N 1
ATOM 708 C CA . LEU A 1 88 ? 8.617 -13.328 -19.016 1 95 88 LEU A CA 1
ATOM 709 C C . LEU A 1 88 ? 7.77 -13.141 -20.281 1 95 88 LEU A C 1
ATOM 711 O O . LEU A 1 88 ? 6.539 -13.148 -20.203 1 95 88 LEU A O 1
ATOM 715 N N . PHE A 1 89 ? 8.406 -13 -21.359 1 93.25 89 PHE A N 1
ATOM 716 C CA . PHE A 1 89 ? 7.684 -12.875 -22.625 1 93.25 89 PHE A CA 1
ATOM 717 C C . PHE A 1 89 ? 6.906 -14.148 -22.938 1 93.25 89 PHE A C 1
ATOM 719 O O . PHE A 1 89 ? 5.77 -14.086 -23.406 1 93.25 89 PHE A O 1
ATOM 726 N N . LEU A 1 90 ? 7.465 -15.25 -22.688 1 94.62 90 LEU A N 1
ATOM 727 C CA . LEU A 1 90 ? 6.816 -16.531 -22.953 1 94.62 90 LEU A CA 1
ATOM 728 C C . LEU A 1 90 ? 5.598 -16.719 -22.062 1 94.62 90 LEU A C 1
ATOM 730 O O . LEU A 1 90 ? 4.535 -17.125 -22.531 1 94.62 90 LEU A O 1
ATOM 734 N N . ILE A 1 91 ? 5.742 -16.453 -20.766 1 94.75 91 ILE A N 1
ATOM 735 C CA . ILE A 1 91 ? 4.598 -16.656 -19.875 1 94.75 91 ILE A CA 1
ATOM 736 C C . ILE A 1 91 ? 3.492 -15.664 -20.219 1 94.75 91 ILE A C 1
ATOM 738 O O . ILE A 1 91 ? 2.307 -15.992 -20.141 1 94.75 91 ILE A O 1
ATOM 742 N N . GLN A 1 92 ? 3.859 -14.445 -20.594 1 93.06 92 GLN A N 1
ATOM 743 C CA . GLN A 1 92 ? 2.863 -13.469 -21.016 1 93.06 92 GLN A CA 1
ATOM 744 C C . GLN A 1 92 ? 2.117 -13.945 -22.266 1 93.06 92 GLN A C 1
ATOM 746 O O . GLN A 1 92 ? 0.889 -13.859 -22.328 1 93.06 92 GLN A O 1
ATOM 751 N N . THR A 1 93 ? 2.824 -14.422 -23.234 1 93.44 93 THR A N 1
ATOM 752 C CA . THR A 1 93 ? 2.252 -14.883 -24.5 1 93.44 93 THR A CA 1
ATOM 753 C C . THR A 1 93 ? 1.408 -16.125 -24.297 1 93.44 93 THR A C 1
ATOM 755 O O . THR A 1 93 ? 0.282 -16.219 -24.781 1 93.44 93 THR A O 1
ATOM 758 N N . LEU A 1 94 ? 1.898 -17.062 -23.578 1 95 94 LEU A N 1
ATOM 759 C CA . LEU A 1 94 ? 1.193 -18.312 -23.359 1 95 94 LEU A CA 1
ATOM 760 C C . LEU A 1 94 ? -0.059 -18.094 -22.516 1 95 94 LEU A C 1
ATOM 762 O O . LEU A 1 94 ? -1.057 -18.812 -22.688 1 95 94 LEU A O 1
ATOM 766 N N . ASP A 1 95 ? -0.006 -17.141 -21.625 1 92.12 95 ASP A N 1
ATOM 767 C CA . ASP A 1 95 ? -1.185 -16.75 -20.844 1 92.12 95 ASP A CA 1
ATOM 768 C C . ASP A 1 95 ? -2.299 -16.25 -21.766 1 92.12 95 ASP A C 1
ATOM 770 O O . ASP A 1 95 ? -3.469 -16.578 -21.562 1 92.12 95 ASP A O 1
ATOM 774 N N . GLY A 1 96 ? -1.964 -15.477 -22.734 1 89.62 96 GLY A N 1
ATOM 775 C CA . GLY A 1 96 ? -2.936 -15.031 -23.719 1 89.62 96 GLY A CA 1
ATOM 776 C C . GLY A 1 96 ? -3.451 -16.141 -24.594 1 89.62 96 GLY A C 1
ATOM 777 O O . GLY A 1 96 ? -4.641 -16.188 -24.922 1 89.62 96 GLY A O 1
ATOM 778 N N . LEU A 1 97 ? -2.629 -17.047 -24.891 1 93.31 97 LEU A N 1
ATOM 779 C CA . LEU A 1 97 ? -2.955 -18.125 -25.812 1 93.31 97 LEU A CA 1
ATOM 780 C C . LEU A 1 97 ? -3.871 -19.156 -25.156 1 93.31 97 LEU A C 1
ATOM 782 O O . LEU A 1 97 ? -4.711 -19.766 -25.828 1 93.31 97 LEU A O 1
ATOM 786 N N . ASP A 1 98 ? -3.658 -19.406 -23.875 1 92.75 98 ASP A N 1
ATOM 787 C CA . ASP A 1 98 ? -4.445 -20.438 -23.234 1 92.75 98 ASP A CA 1
ATOM 788 C C . ASP A 1 98 ? -5.93 -20.078 -23.203 1 92.75 98 ASP A C 1
ATOM 790 O O . ASP A 1 98 ? -6.789 -20.938 -23.422 1 92.75 98 ASP A O 1
ATOM 794 N N . GLY A 1 99 ? -6.242 -18.797 -23.062 1 88.56 99 GLY A N 1
ATOM 795 C CA . GLY A 1 99 ? -7.629 -18.359 -23.141 1 88.56 99 GLY A CA 1
ATOM 796 C C . GLY A 1 99 ? -8.219 -18.516 -24.531 1 88.56 99 GLY A C 1
ATOM 797 O O . GLY A 1 99 ? -9.352 -18.969 -24.672 1 88.56 99 GLY A O 1
ATOM 798 N N . ILE A 1 100 ? -7.465 -18.125 -25.5 1 90.56 100 ILE A N 1
ATOM 799 C CA . ILE A 1 100 ? -7.918 -18.234 -26.875 1 90.56 100 ILE A CA 1
ATOM 800 C C . ILE A 1 100 ? -8.125 -19.719 -27.234 1 90.56 100 ILE A C 1
ATOM 802 O O . ILE A 1 100 ? -9.125 -20.078 -27.844 1 90.56 100 ILE A O 1
ATOM 806 N N . GLN A 1 101 ? -7.172 -20.547 -26.781 1 91.81 101 GLN A N 1
ATOM 807 C CA . GLN A 1 101 ? -7.266 -21.984 -27.031 1 91.81 101 GLN A CA 1
ATOM 808 C C . GLN A 1 101 ? -8.5 -22.578 -26.375 1 91.81 101 GLN A C 1
ATOM 810 O O . GLN A 1 101 ? -9.172 -23.422 -26.953 1 91.81 101 GLN A O 1
ATOM 815 N N . ALA A 1 102 ? -8.844 -22.172 -25.188 1 89.19 102 ALA A N 1
ATOM 816 C CA . ALA A 1 102 ? -10.023 -22.656 -24.469 1 89.19 102 ALA A CA 1
ATOM 817 C C . ALA A 1 102 ? -11.305 -22.312 -25.219 1 89.19 102 ALA A C 1
ATOM 819 O O . ALA A 1 102 ? -12.211 -23.141 -25.328 1 89.19 102 ALA A O 1
ATOM 820 N N . ARG A 1 103 ? -11.289 -21.203 -25.812 1 86.88 103 ARG A N 1
ATOM 821 C CA . ARG A 1 103 ? -12.461 -20.766 -26.562 1 86.88 103 ARG A CA 1
ATOM 822 C C . ARG A 1 103 ? -12.555 -21.469 -27.906 1 86.88 103 ARG A C 1
ATOM 824 O O . ARG A 1 103 ? -13.633 -21.922 -28.297 1 86.88 103 ARG A O 1
ATOM 831 N N . ARG A 1 104 ? -11.492 -21.594 -28.516 1 88 104 ARG A N 1
ATOM 832 C CA . ARG A 1 104 ? -11.445 -22.203 -29.844 1 88 104 ARG A CA 1
ATOM 833 C C . ARG A 1 104 ? -11.828 -23.688 -29.781 1 88 104 ARG A C 1
ATOM 835 O O . ARG A 1 104 ? -12.445 -24.203 -30.719 1 88 104 ARG A O 1
ATOM 842 N N . THR A 1 105 ? -11.469 -24.328 -28.75 1 88.19 105 THR A N 1
ATOM 843 C CA . THR A 1 105 ? -11.688 -25.766 -28.656 1 88.19 105 THR A CA 1
ATOM 844 C C . THR A 1 105 ? -12.945 -26.078 -27.844 1 88.19 105 THR A C 1
ATOM 846 O O . THR A 1 105 ? -13.344 -27.234 -27.719 1 88.19 105 THR A O 1
ATOM 849 N N . GLY A 1 106 ? -13.578 -25.031 -27.188 1 85.88 106 GLY A N 1
ATOM 850 C CA . GLY A 1 106 ? -14.758 -25.219 -26.375 1 85.88 106 GLY A CA 1
ATOM 851 C C . GLY A 1 106 ? -14.461 -25.891 -25.047 1 85.88 106 GLY A C 1
ATOM 852 O O . GLY A 1 106 ? -15.312 -26.594 -24.5 1 85.88 106 GLY A O 1
ATOM 853 N N . ASN A 1 107 ? -13.258 -25.891 -24.641 1 85.06 107 ASN A N 1
ATOM 854 C CA . ASN A 1 107 ? -12.82 -26.547 -23.422 1 85.06 107 ASN A CA 1
ATOM 855 C C . ASN A 1 107 ? -12.672 -25.562 -22.266 1 85.06 107 ASN A C 1
ATOM 857 O O . ASN A 1 107 ? -11.898 -25.797 -21.328 1 85.06 107 ASN A O 1
ATOM 861 N N . GLY A 1 108 ? -13.367 -24.484 -22.328 1 85.38 108 GLY A N 1
ATOM 862 C CA . GLY A 1 108 ? -13.375 -23.562 -21.203 1 85.38 108 GLY A CA 1
ATOM 863 C C . GLY A 1 108 ? -14.07 -24.109 -19.969 1 85.38 108 GLY A C 1
ATOM 864 O O . GLY A 1 108 ? -15.094 -24.797 -20.094 1 85.38 108 GLY A O 1
ATOM 865 N N . SER A 1 109 ? -13.43 -24 -18.859 1 86.56 109 SER A N 1
ATOM 866 C CA . SER A 1 109 ? -14 -24.484 -17.609 1 86.56 109 SER A CA 1
ATOM 867 C C . SER A 1 109 ? -13.609 -23.578 -16.438 1 86.56 109 SER A C 1
ATOM 869 O O . SER A 1 109 ? -12.633 -22.828 -16.531 1 86.56 109 SER A O 1
ATOM 871 N N . PRO A 1 110 ? -14.352 -23.656 -15.391 1 86.25 110 PRO A N 1
ATOM 872 C CA . PRO A 1 110 ? -14.008 -22.875 -14.195 1 86.25 110 PRO A CA 1
ATOM 873 C C . PRO A 1 110 ? -12.641 -23.25 -13.617 1 86.25 110 PRO A C 1
ATOM 875 O O . PRO A 1 110 ? -11.898 -22.391 -13.156 1 86.25 110 PRO A O 1
ATOM 878 N N . ILE A 1 111 ? -12.352 -24.5 -13.664 1 87.31 111 ILE A N 1
ATOM 879 C CA . ILE A 1 111 ? -11.078 -24.938 -13.117 1 87.31 111 ILE A CA 1
ATOM 880 C C . ILE A 1 111 ? -9.93 -24.422 -13.984 1 87.31 111 ILE A C 1
ATOM 882 O O . ILE A 1 111 ? -8.859 -24.094 -13.469 1 87.31 111 ILE A O 1
ATOM 886 N N . GLY A 1 112 ? -10.195 -24.438 -15.297 1 88.88 112 GLY A N 1
ATOM 887 C CA . GLY A 1 112 ? -9.188 -23.844 -16.172 1 88.88 112 GLY A CA 1
ATOM 888 C C . GLY A 1 112 ? -8.867 -22.406 -15.812 1 88.88 112 GLY A C 1
ATOM 889 O O . GLY A 1 112 ? -7.703 -22 -15.852 1 88.88 112 GLY A O 1
ATOM 890 N N . ALA A 1 113 ? -9.82 -21.703 -15.461 1 87 113 ALA A N 1
ATOM 891 C CA . ALA A 1 113 ? -9.633 -20.312 -15.055 1 87 113 ALA A CA 1
ATOM 892 C C . ALA A 1 113 ? -8.797 -20.219 -13.781 1 87 113 ALA A C 1
ATOM 894 O O . ALA A 1 113 ? -7.949 -19.344 -13.641 1 87 113 ALA A O 1
ATOM 895 N N . ILE A 1 114 ? -9.023 -21.062 -12.922 1 87.38 114 ILE A N 1
ATOM 896 C CA . ILE A 1 114 ? -8.289 -21.078 -11.656 1 87.38 114 ILE A CA 1
ATOM 897 C C . ILE A 1 114 ? -6.832 -21.469 -11.906 1 87.38 114 ILE A C 1
ATOM 899 O O . ILE A 1 114 ? -5.918 -20.859 -11.336 1 87.38 114 ILE A O 1
ATOM 903 N N . VAL A 1 115 ? -6.648 -22.469 -12.742 1 90.5 115 VAL A N 1
ATOM 904 C CA . VAL A 1 115 ? -5.297 -22.922 -13.078 1 90.5 115 VAL A CA 1
ATOM 905 C C . VAL A 1 115 ? -4.523 -21.766 -13.719 1 90.5 115 VAL A C 1
ATOM 907 O O . VAL A 1 115 ? -3.373 -21.5 -13.359 1 90.5 115 VAL A O 1
ATOM 910 N N . ASP A 1 116 ? -5.168 -21.156 -14.633 1 90.44 116 ASP A N 1
ATOM 911 C CA . ASP A 1 116 ? -4.57 -20 -15.297 1 90.44 116 ASP A CA 1
ATOM 912 C C . ASP A 1 116 ? -4.148 -18.953 -14.281 1 90.44 116 ASP A C 1
ATOM 914 O O . ASP A 1 116 ? -2.992 -18.516 -14.266 1 90.44 116 ASP A O 1
ATOM 918 N N . SER A 1 117 ? -5 -18.625 -13.398 1 89.12 117 SER A N 1
ATOM 919 C CA . SER A 1 117 ? -4.719 -17.625 -12.375 1 89.12 117 SER A CA 1
ATOM 920 C C . SER A 1 117 ? -3.604 -18.094 -11.445 1 89.12 117 SER A C 1
ATOM 922 O O . SER A 1 117 ? -2.746 -17.297 -11.047 1 89.12 117 SER A O 1
ATOM 924 N N . ALA A 1 118 ? -3.641 -19.328 -11.078 1 91.94 118 ALA A N 1
ATOM 925 C CA . ALA A 1 118 ? -2.641 -19.859 -10.164 1 91.94 118 ALA A CA 1
ATOM 926 C C . ALA A 1 118 ? -1.239 -19.766 -10.758 1 91.94 118 ALA A C 1
ATOM 928 O O . ALA A 1 118 ? -0.29 -19.375 -10.07 1 91.94 118 ALA A O 1
ATOM 929 N N . CYS A 1 119 ? -1.116 -20.141 -11.977 1 92.62 119 CYS A N 1
ATOM 930 C CA . CYS A 1 119 ? 0.173 -20.047 -12.648 1 92.62 119 CYS A CA 1
ATOM 931 C C . CYS A 1 119 ? 0.677 -18.609 -12.656 1 92.62 119 CYS A C 1
ATOM 933 O O . CYS A 1 119 ? 1.848 -18.359 -12.367 1 92.62 119 CYS A O 1
ATOM 935 N N . ASP A 1 120 ? -0.213 -17.688 -12.914 1 90.94 120 ASP A N 1
ATOM 936 C CA . ASP A 1 120 ? 0.149 -16.281 -12.938 1 90.94 120 ASP A CA 1
ATOM 937 C C . ASP A 1 120 ? 0.565 -15.797 -11.547 1 90.94 120 ASP A C 1
ATOM 939 O O . ASP A 1 120 ? 1.524 -15.039 -11.406 1 90.94 120 ASP A O 1
ATOM 943 N N . ILE A 1 121 ? -0.142 -16.203 -10.578 1 92.12 121 ILE A N 1
ATOM 944 C CA . ILE A 1 121 ? 0.103 -15.781 -9.203 1 92.12 121 ILE A CA 1
ATOM 945 C C . ILE A 1 121 ? 1.48 -16.266 -8.75 1 92.12 121 ILE A C 1
ATOM 947 O O . ILE A 1 121 ? 2.254 -15.508 -8.172 1 92.12 121 ILE A O 1
ATOM 951 N N . ILE A 1 122 ? 1.804 -17.5 -9.055 1 92.12 122 ILE A N 1
ATOM 952 C CA . ILE A 1 122 ? 3.1 -18.078 -8.703 1 92.12 122 ILE A CA 1
ATOM 953 C C . ILE A 1 122 ? 4.207 -17.328 -9.445 1 92.12 122 ILE A C 1
ATOM 955 O O . ILE A 1 122 ? 5.219 -16.953 -8.852 1 92.12 122 ILE A O 1
ATOM 959 N N . ALA A 1 123 ? 3.967 -17.141 -10.664 1 92.88 123 ALA A N 1
ATOM 960 C CA . ALA A 1 123 ? 4.938 -16.438 -11.5 1 92.88 123 ALA A CA 1
ATOM 961 C C . ALA A 1 123 ? 5.23 -15.039 -10.945 1 92.88 123 ALA A C 1
ATOM 963 O O . ALA A 1 123 ? 6.391 -14.617 -10.891 1 92.88 123 ALA A O 1
ATOM 964 N N . ASN A 1 124 ? 4.223 -14.352 -10.562 1 90 124 ASN A N 1
ATOM 965 C CA . ASN A 1 124 ? 4.395 -13 -10.031 1 90 124 ASN A CA 1
ATOM 966 C C . ASN A 1 124 ? 5.281 -13 -8.781 1 90 124 ASN A C 1
ATOM 968 O O . ASN A 1 124 ? 6.117 -12.109 -8.617 1 90 124 ASN A O 1
ATOM 972 N N . GLY A 1 125 ? 5.078 -13.906 -7.91 1 88.56 125 GLY A N 1
ATOM 973 C CA . GLY A 1 125 ? 5.926 -14.008 -6.73 1 88.56 125 GLY A CA 1
ATOM 974 C C . GLY A 1 125 ? 7.395 -14.188 -7.062 1 88.56 125 GLY A C 1
ATOM 975 O O . GLY A 1 125 ? 8.25 -13.523 -6.473 1 88.56 125 GLY A O 1
ATOM 976 N N . ILE A 1 126 ? 7.684 -15.008 -8.008 1 91.12 126 ILE A N 1
ATOM 977 C CA . ILE A 1 126 ? 9.047 -15.289 -8.453 1 91.12 126 ILE A CA 1
ATOM 978 C C . ILE A 1 126 ? 9.633 -14.047 -9.117 1 91.12 126 ILE A C 1
ATOM 980 O O . ILE A 1 126 ? 10.773 -13.664 -8.836 1 91.12 126 ILE A O 1
ATOM 984 N N . CYS A 1 127 ? 8.828 -13.406 -9.852 1 91.06 127 CYS A N 1
ATOM 985 C CA . CYS A 1 127 ? 9.297 -12.273 -10.633 1 91.06 127 CYS A CA 1
ATOM 986 C C . CYS A 1 127 ? 9.625 -11.086 -9.734 1 91.06 127 CYS A C 1
ATOM 988 O O . CYS A 1 127 ? 10.594 -10.367 -9.977 1 91.06 127 CYS A O 1
ATOM 990 N N . ILE A 1 128 ? 8.836 -10.883 -8.742 1 89.81 128 ILE A N 1
ATOM 991 C CA . ILE A 1 128 ? 9.094 -9.789 -7.816 1 89.81 128 ILE A CA 1
ATOM 992 C C . ILE A 1 128 ? 10.461 -9.969 -7.164 1 89.81 128 ILE A C 1
ATOM 994 O O . ILE A 1 128 ? 11.219 -9.008 -7.016 1 89.81 128 ILE A O 1
ATOM 998 N N . THR A 1 129 ? 10.805 -11.156 -6.848 1 90.25 129 THR A N 1
ATOM 999 C CA . THR A 1 129 ? 12.109 -11.438 -6.258 1 90.25 129 THR A CA 1
ATOM 1000 C C . THR A 1 129 ? 13.227 -11.227 -7.277 1 90.25 129 THR A C 1
ATOM 1002 O O . THR A 1 129 ? 14.289 -10.695 -6.941 1 90.25 129 THR A O 1
ATOM 1005 N N . SER A 1 130 ? 13.016 -11.57 -8.492 1 93 130 SER A N 1
ATOM 1006 C CA . SER A 1 130 ? 14.039 -11.461 -9.523 1 93 130 SER A CA 1
ATOM 1007 C C . SER A 1 130 ? 14.375 -10.008 -9.812 1 93 130 SER A C 1
ATOM 1009 O O . SER A 1 130 ? 15.508 -9.688 -10.18 1 93 130 SER A O 1
ATOM 1011 N N . ILE A 1 131 ? 13.406 -9.156 -9.648 1 90.69 131 ILE A N 1
ATOM 1012 C CA . ILE A 1 131 ? 13.633 -7.734 -9.875 1 90.69 131 ILE A CA 1
ATOM 1013 C C . ILE A 1 131 ? 14.672 -7.211 -8.891 1 90.69 131 ILE A C 1
ATOM 1015 O O . ILE A 1 131 ? 15.492 -6.355 -9.234 1 90.69 131 ILE A O 1
ATOM 1019 N N . SER A 1 132 ? 14.641 -7.676 -7.727 1 88.5 132 SER A N 1
ATOM 1020 C CA . SER A 1 132 ? 15.594 -7.234 -6.715 1 88.5 132 SER A CA 1
ATOM 1021 C C . SER A 1 132 ? 17.016 -7.598 -7.105 1 88.5 132 SER A C 1
ATOM 1023 O O . SER A 1 132 ? 17.953 -6.848 -6.824 1 88.5 132 SER A O 1
ATOM 1025 N N . VAL A 1 133 ? 17.172 -8.742 -7.742 1 89.25 133 VAL A N 1
ATOM 1026 C CA . VAL A 1 133 ? 18.484 -9.164 -8.203 1 89.25 133 VAL A CA 1
ATOM 1027 C C . VAL A 1 133 ? 18.922 -8.305 -9.391 1 89.25 133 VAL A C 1
ATOM 1029 O O . VAL A 1 133 ? 20.078 -7.859 -9.453 1 89.25 133 VAL A O 1
ATOM 1032 N N . ALA A 1 134 ? 18 -8.039 -10.219 1 90.31 134 ALA A N 1
ATOM 1033 C CA . ALA A 1 134 ? 18.281 -7.254 -11.414 1 90.31 134 ALA A CA 1
ATOM 1034 C C . ALA A 1 134 ? 18.719 -5.836 -11.055 1 90.31 134 ALA A C 1
ATOM 1036 O O . ALA A 1 134 ? 19.516 -5.219 -11.766 1 90.31 134 ALA A O 1
ATOM 1037 N N . MET A 1 135 ? 18.219 -5.371 -9.969 1 86.62 135 MET A N 1
ATOM 1038 C CA . MET A 1 135 ? 18.531 -4.008 -9.547 1 86.62 135 MET A CA 1
ATOM 1039 C C . MET A 1 135 ? 19.625 -3.998 -8.484 1 86.62 135 MET A C 1
ATOM 1041 O O . MET A 1 135 ? 19.922 -2.953 -7.902 1 86.62 135 MET A O 1
ATOM 1045 N N . GLN A 1 136 ? 20.094 -5.148 -8.133 1 86.94 136 GLN A N 1
ATOM 1046 C CA . GLN A 1 136 ? 21.125 -5.316 -7.113 1 86.94 136 GLN A CA 1
ATOM 1047 C C . GLN A 1 136 ? 20.719 -4.656 -5.801 1 86.94 136 GLN A C 1
ATOM 1049 O O . GLN A 1 136 ? 21.484 -3.9 -5.207 1 86.94 136 GLN A O 1
ATOM 1054 N N . LEU A 1 137 ? 19.531 -4.973 -5.41 1 83.25 137 LEU A N 1
ATOM 1055 C CA . LEU A 1 137 ? 18.969 -4.34 -4.215 1 83.25 137 LEU A CA 1
ATOM 1056 C C . LEU A 1 137 ? 19.578 -4.941 -2.953 1 83.25 137 LEU A C 1
ATOM 1058 O O . LEU A 1 137 ? 19.359 -4.43 -1.853 1 83.25 137 LEU A O 1
ATOM 1062 N N . GLY A 1 138 ? 20.312 -5.996 -3.15 1 84.81 138 GLY A N 1
ATOM 1063 C CA . GLY A 1 138 ? 21.047 -6.523 -2.012 1 84.81 138 GLY A CA 1
ATOM 1064 C C . GLY A 1 138 ? 22 -5.52 -1.396 1 84.81 138 GLY A C 1
ATOM 1065 O O . GLY A 1 138 ? 22.391 -5.656 -0.235 1 84.81 138 GLY A O 1
ATOM 1066 N N . THR A 1 139 ? 22.406 -4.523 -2.158 1 81.31 139 THR A N 1
ATOM 1067 C CA . THR A 1 139 ? 23.297 -3.467 -1.674 1 81.31 139 THR A CA 1
ATOM 1068 C C . THR A 1 139 ? 22.531 -2.514 -0.754 1 81.31 139 THR A C 1
ATOM 1070 O O . THR A 1 139 ? 23.141 -1.736 -0.018 1 81.31 139 THR A O 1
ATOM 1073 N N . SER A 1 140 ? 21.234 -2.562 -0.871 1 76.31 140 SER A N 1
ATOM 1074 C CA . SER A 1 140 ? 20.344 -1.796 0.003 1 76.31 140 SER A CA 1
ATOM 1075 C C . SER A 1 140 ? 19.266 -2.682 0.615 1 76.31 140 SER A C 1
ATOM 1077 O O . SER A 1 140 ? 18.109 -2.637 0.198 1 76.31 140 SER A O 1
ATOM 1079 N N . PRO A 1 141 ? 19.609 -3.434 1.634 1 77.31 141 PRO A N 1
ATOM 1080 C CA . PRO A 1 141 ? 18.703 -4.445 2.191 1 77.31 141 PRO A CA 1
ATOM 1081 C C . PRO A 1 141 ? 17.375 -3.852 2.67 1 77.31 141 PRO A C 1
ATOM 1083 O O . PRO A 1 141 ? 16.328 -4.504 2.574 1 77.31 141 PRO A O 1
ATOM 1086 N N . GLU A 1 142 ? 17.406 -2.641 3.156 1 69.5 142 GLU A N 1
ATOM 1087 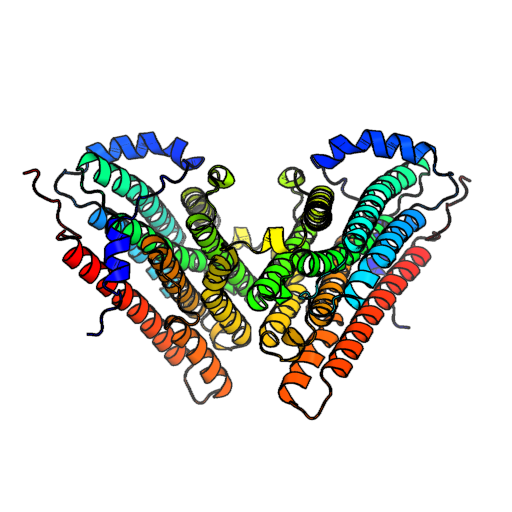C CA . GLU A 1 142 ? 16.172 -2.02 3.617 1 69.5 142 GLU A CA 1
ATOM 1088 C C . GLU A 1 142 ? 15.25 -1.699 2.447 1 69.5 142 GLU A C 1
ATOM 1090 O O . GLU A 1 142 ? 14.047 -1.988 2.498 1 69.5 142 GLU A O 1
ATOM 1095 N N . LEU A 1 143 ? 15.898 -1.131 1.425 1 70.19 143 LEU A N 1
ATOM 1096 C CA . LEU A 1 143 ? 15.117 -0.847 0.226 1 70.19 143 LEU A CA 1
ATOM 1097 C C . LEU A 1 143 ? 14.539 -2.129 -0.364 1 70.19 143 LEU A C 1
ATOM 1099 O O . LEU A 1 143 ? 13.367 -2.166 -0.756 1 70.19 143 LEU A O 1
ATOM 1103 N N . MET A 1 144 ? 15.336 -3.129 -0.384 1 81.75 144 MET A N 1
ATOM 1104 C CA . MET A 1 144 ? 14.914 -4.426 -0.901 1 81.75 144 MET A CA 1
ATOM 1105 C C . MET A 1 144 ? 13.703 -4.949 -0.136 1 81.75 144 MET A C 1
ATOM 1107 O O . MET A 1 144 ? 12.742 -5.426 -0.741 1 81.75 144 MET A O 1
ATOM 1111 N N . PHE A 1 145 ? 13.734 -4.836 1.103 1 79.81 145 PHE A N 1
ATOM 1112 C CA . PHE A 1 145 ? 12.672 -5.348 1.955 1 79.81 145 PHE A CA 1
ATOM 1113 C C . PHE A 1 145 ? 11.352 -4.633 1.666 1 79.81 145 PHE A C 1
ATOM 1115 O O . PHE A 1 145 ? 10.336 -5.273 1.414 1 79.81 145 PHE A O 1
ATOM 1122 N N . TYR A 1 146 ? 11.375 -3.361 1.598 1 69.56 146 TYR A N 1
ATOM 1123 C CA . TYR A 1 146 ? 10.141 -2.59 1.449 1 69.56 146 TYR A CA 1
ATOM 1124 C C . TYR A 1 146 ? 9.594 -2.713 0.035 1 69.56 146 TYR A C 1
ATOM 1126 O O . TYR A 1 146 ? 8.375 -2.699 -0.166 1 69.56 146 TYR A O 1
ATOM 1134 N N . LEU A 1 147 ? 10.484 -2.807 -0.879 1 74.31 147 LEU A N 1
ATOM 1135 C CA . LEU A 1 147 ? 10.008 -2.994 -2.248 1 74.31 147 LEU A CA 1
ATOM 1136 C C . LEU A 1 147 ? 9.32 -4.344 -2.404 1 74.31 147 LEU A C 1
ATOM 1138 O O . LEU A 1 147 ? 8.336 -4.465 -3.141 1 74.31 147 LEU A O 1
ATOM 1142 N N . HIS A 1 148 ? 9.82 -5.328 -1.712 1 86.81 148 HIS A N 1
ATOM 1143 C CA . HIS A 1 148 ? 9.148 -6.621 -1.742 1 86.81 148 HIS A CA 1
ATOM 1144 C C . HIS A 1 148 ? 7.793 -6.559 -1.039 1 86.81 148 HIS A C 1
ATOM 1146 O O . HIS A 1 148 ? 6.805 -7.105 -1.532 1 86.81 148 HIS A O 1
ATOM 1152 N N . LEU A 1 149 ? 7.762 -5.898 0.047 1 78.25 149 LEU A N 1
ATOM 1153 C CA . LEU A 1 149 ? 6.496 -5.738 0.75 1 78.25 149 LEU A CA 1
ATOM 1154 C C . LEU A 1 149 ? 5.473 -5.023 -0.127 1 78.25 149 LEU A C 1
ATOM 1156 O O . LEU A 1 149 ? 4.32 -5.453 -0.216 1 78.25 149 LEU A O 1
ATOM 1160 N N . LEU A 1 150 ? 5.93 -4.008 -0.721 1 71.5 150 LEU A N 1
ATOM 1161 C CA . LEU A 1 150 ? 5.059 -3.242 -1.604 1 71.5 150 LEU A CA 1
ATOM 1162 C C . LEU A 1 150 ? 4.625 -4.082 -2.801 1 71.5 150 LEU A C 1
ATOM 1164 O O . LEU A 1 150 ? 3.439 -4.117 -3.141 1 71.5 150 LEU A O 1
ATOM 1168 N N . GLY A 1 151 ? 5.602 -4.723 -3.438 1 81.12 151 GLY A N 1
ATOM 1169 C CA . GLY A 1 151 ? 5.293 -5.551 -4.594 1 81.12 151 GLY A CA 1
ATOM 1170 C C . GLY A 1 151 ? 4.297 -6.652 -4.285 1 81.12 151 GLY A C 1
ATOM 1171 O O . GLY A 1 151 ? 3.334 -6.852 -5.027 1 81.12 151 GLY A O 1
ATOM 1172 N N . PHE A 1 152 ? 4.492 -7.348 -3.168 1 85.12 152 PHE A N 1
ATOM 1173 C CA . PHE A 1 152 ? 3.6 -8.43 -2.766 1 85.12 152 PHE A CA 1
ATOM 1174 C C . PHE A 1 152 ? 2.215 -7.887 -2.43 1 85.12 152 PHE A C 1
ATOM 1176 O O . PHE A 1 152 ? 1.203 -8.508 -2.77 1 85.12 152 PHE A O 1
ATOM 1183 N N . SER A 1 153 ? 2.146 -6.723 -1.823 1 78.06 153 SER A N 1
ATOM 1184 C CA . SER A 1 153 ? 0.872 -6.121 -1.446 1 78.06 153 SER A CA 1
ATOM 1185 C C . SER A 1 153 ? 0.082 -5.684 -2.676 1 78.06 153 SER A C 1
ATOM 1187 O O . SER A 1 153 ? -1.124 -5.922 -2.762 1 78.06 153 SER A O 1
ATOM 1189 N N . ILE A 1 154 ? 0.797 -5.051 -3.586 1 70.12 154 ILE A N 1
ATOM 1190 C CA . ILE A 1 154 ? 0.133 -4.605 -4.805 1 70.12 154 ILE A CA 1
ATOM 1191 C C . ILE A 1 154 ? -0.404 -5.812 -5.57 1 70.12 154 ILE A C 1
ATOM 1193 O O . ILE A 1 154 ? -1.541 -5.797 -6.047 1 70.12 154 ILE A O 1
ATOM 1197 N N . ASP A 1 155 ? 0.418 -6.805 -5.66 1 83.06 155 ASP A N 1
ATOM 1198 C CA . ASP A 1 155 ? 0.013 -8.016 -6.375 1 83.06 155 ASP A CA 1
ATOM 1199 C C . ASP A 1 155 ? -1.226 -8.641 -5.738 1 83.06 155 ASP A C 1
ATOM 1201 O O . ASP A 1 155 ? -2.188 -8.969 -6.434 1 83.06 155 ASP A O 1
ATOM 1205 N N . TYR A 1 156 ? -1.241 -8.789 -4.477 1 84.81 156 TYR A N 1
ATOM 1206 C CA . TYR A 1 156 ? -2.387 -9.367 -3.781 1 84.81 156 TYR A CA 1
ATOM 1207 C C . TYR A 1 156 ? -3.621 -8.484 -3.945 1 84.81 156 TYR A C 1
ATOM 1209 O O . TYR A 1 156 ? -4.723 -8.984 -4.172 1 84.81 156 TYR A O 1
ATOM 1217 N N . ALA A 1 157 ? -3.455 -7.168 -3.799 1 72.62 157 ALA A N 1
ATOM 1218 C CA . ALA A 1 157 ? -4.562 -6.227 -3.91 1 72.62 157 ALA A CA 1
ATOM 1219 C C . ALA A 1 157 ? -5.211 -6.301 -5.289 1 72.62 157 ALA A C 1
ATOM 1221 O O . ALA A 1 157 ? -6.43 -6.156 -5.422 1 72.62 157 ALA A O 1
ATOM 1222 N N . MET A 1 158 ? -4.363 -6.508 -6.277 1 72.94 158 MET A N 1
ATOM 1223 C CA . MET A 1 158 ? -4.887 -6.605 -7.637 1 72.94 158 MET A CA 1
ATOM 1224 C C . MET A 1 158 ? -5.793 -7.824 -7.785 1 72.94 158 MET A C 1
ATOM 1226 O O . MET A 1 158 ? -6.871 -7.734 -8.375 1 72.94 158 MET A O 1
ATOM 1230 N N . TYR A 1 159 ? -5.418 -8.953 -7.273 1 81.5 159 TYR A N 1
ATOM 1231 C CA . TYR A 1 159 ? -6.25 -10.148 -7.344 1 81.5 159 TYR A CA 1
ATOM 1232 C C . TYR A 1 159 ? -7.492 -10 -6.473 1 81.5 159 TYR A C 1
ATOM 1234 O O . TYR A 1 159 ? -8.578 -10.445 -6.848 1 81.5 159 TYR A O 1
ATOM 1242 N N . TRP A 1 160 ? -7.277 -9.383 -5.359 1 77.38 160 TRP A N 1
ATOM 1243 C CA . TRP A 1 160 ? -8.398 -9.148 -4.453 1 77.38 160 TRP A CA 1
ATOM 1244 C C . TRP A 1 160 ? -9.461 -8.273 -5.113 1 77.38 160 TRP A C 1
ATOM 1246 O O . TRP A 1 160 ? -10.648 -8.586 -5.051 1 77.38 160 TRP A O 1
ATOM 1256 N N . LYS A 1 161 ? -9 -7.238 -5.723 1 69.31 161 LYS A N 1
ATOM 1257 C CA . LYS A 1 161 ? -9.898 -6.348 -6.453 1 69.31 161 LYS A CA 1
ATOM 1258 C C . LYS A 1 161 ? -10.672 -7.105 -7.523 1 69.31 161 LYS A C 1
ATOM 1260 O O . LYS A 1 161 ? -11.883 -6.906 -7.688 1 69.31 161 LYS A O 1
ATOM 1265 N N . ASN A 1 162 ? -10.008 -7.984 -8.281 1 72.5 162 ASN A N 1
ATOM 1266 C CA . ASN A 1 162 ? -10.633 -8.742 -9.359 1 72.5 162 ASN A CA 1
ATOM 1267 C C . ASN A 1 162 ? -11.672 -9.719 -8.828 1 72.5 162 ASN A C 1
ATOM 1269 O O . ASN A 1 162 ? -12.633 -10.055 -9.531 1 72.5 162 ASN A O 1
ATOM 1273 N N . CYS A 1 163 ? -11.508 -10.102 -7.633 1 74.69 163 CYS A N 1
ATOM 1274 C CA . CYS A 1 163 ? -12.438 -11.055 -7.039 1 74.69 163 CYS A CA 1
ATOM 1275 C C . CYS A 1 163 ? -13.695 -10.359 -6.531 1 74.69 163 CYS A C 1
ATOM 1277 O O . CYS A 1 163 ? -14.797 -10.891 -6.66 1 74.69 163 CYS A O 1
ATOM 1279 N N . PHE A 1 164 ? -13.531 -9.18 -6.098 1 67.38 164 PHE A N 1
ATOM 1280 C CA . PHE A 1 164 ? -14.664 -8.68 -5.32 1 67.38 164 PHE A CA 1
ATOM 1281 C C . PHE A 1 164 ? -15.164 -7.359 -5.891 1 67.38 164 PHE A C 1
ATOM 1283 O O . PHE A 1 164 ? -16.25 -6.902 -5.539 1 67.38 164 PHE A O 1
ATOM 1290 N N . LEU A 1 165 ? -14.281 -6.648 -6.582 1 57.94 165 LEU A N 1
ATOM 1291 C CA . LEU A 1 165 ? -14.734 -5.387 -7.16 1 57.94 165 LEU A CA 1
ATOM 1292 C C . LEU A 1 165 ? -15.055 -5.551 -8.641 1 57.94 165 LEU A C 1
ATOM 1294 O O . LEU A 1 165 ? -14.32 -6.219 -9.375 1 57.94 165 LEU A O 1
ATOM 1298 N N . ASP A 1 166 ? -16.281 -5.652 -8.984 1 51.94 166 ASP A N 1
ATOM 1299 C CA . ASP A 1 166 ? -16.719 -5.773 -10.375 1 51.94 166 ASP A CA 1
ATOM 1300 C C . ASP A 1 166 ? -16.234 -4.598 -11.211 1 51.94 166 ASP A C 1
ATOM 1302 O O . ASP A 1 166 ? -17.031 -3.799 -11.711 1 51.94 166 ASP A O 1
ATOM 1306 N N . VAL A 1 167 ? -15.18 -4.035 -10.875 1 46.25 167 VAL A N 1
ATOM 1307 C CA . VAL A 1 167 ? -14.891 -2.764 -11.531 1 46.25 167 VAL A CA 1
ATOM 1308 C C . VAL A 1 167 ? -14.297 -3.021 -12.914 1 46.25 167 VAL A C 1
ATOM 1310 O O . VAL A 1 167 ? -13.305 -3.744 -13.047 1 46.25 167 VAL A O 1
ATOM 1313 N N . GLN A 1 168 ? -15.031 -2.891 -13.922 1 43.31 168 GLN A N 1
ATOM 1314 C CA . GLN A 1 168 ? -14.672 -2.861 -15.336 1 43.31 168 GLN A CA 1
ATOM 1315 C C . GLN A 1 168 ? -13.484 -1.941 -15.586 1 43.31 168 GLN A C 1
ATOM 1317 O O . GLN A 1 168 ? -12.633 -2.232 -16.422 1 43.31 168 GLN A O 1
ATOM 1322 N N . TYR A 1 169 ? -13.594 -0.739 -15.062 1 38.97 169 TYR A N 1
ATOM 1323 C CA . TYR A 1 169 ? -12.805 0.407 -15.5 1 38.97 169 TYR A CA 1
ATOM 1324 C C . TYR A 1 169 ? -11.344 0.248 -15.109 1 38.97 169 TYR A C 1
ATOM 1326 O O . TYR A 1 169 ? -10.445 0.742 -15.797 1 38.97 169 TYR A O 1
ATOM 1334 N N . TYR A 1 170 ? -11.047 -0.288 -13.992 1 45.31 170 TYR A N 1
ATOM 1335 C CA . TYR A 1 170 ? -9.688 -0.286 -13.461 1 45.31 170 TYR A CA 1
ATOM 1336 C C . TYR A 1 170 ? -8.797 -1.242 -14.25 1 45.31 170 TYR A C 1
ATOM 1338 O O . TYR A 1 170 ? -7.641 -1.472 -13.875 1 45.31 170 TYR A O 1
ATOM 1346 N N . ASP A 1 171 ? -9.227 -1.567 -15.445 1 53.12 171 ASP A N 1
ATOM 1347 C CA . ASP A 1 171 ? -8.781 -2.637 -16.328 1 53.12 171 ASP A CA 1
ATOM 1348 C C . ASP A 1 171 ? -7.625 -2.174 -17.219 1 53.12 171 ASP A C 1
ATOM 1350 O O . ASP A 1 171 ? -7.141 -2.926 -18.062 1 53.12 171 ASP A O 1
ATOM 1354 N N . LEU A 1 172 ? -7.297 -0.944 -16.969 1 51.31 172 LEU A N 1
ATOM 1355 C CA . LEU A 1 172 ? -6.246 -0.501 -17.875 1 51.31 172 LEU A CA 1
ATOM 1356 C C . LEU A 1 172 ? -4.902 -1.109 -17.484 1 51.31 172 LEU A C 1
ATOM 1358 O O . LEU A 1 172 ? -4.055 -1.354 -18.344 1 51.31 172 LEU A O 1
ATOM 1362 N N . PHE A 1 173 ? -4.734 -1.307 -16.156 1 56.66 173 PHE A N 1
ATOM 1363 C CA . PHE A 1 173 ? -3.479 -1.889 -15.703 1 56.66 173 PHE A CA 1
ATOM 1364 C C . PHE A 1 173 ? -3.719 -3.238 -15.031 1 56.66 173 PHE A C 1
ATOM 1366 O O . PHE A 1 173 ? -4.316 -3.307 -13.953 1 56.66 173 PHE A O 1
ATOM 1373 N N . GLU A 1 174 ? -3.344 -4.16 -15.812 1 69.31 174 GLU A N 1
ATOM 1374 C CA . GLU A 1 174 ? -3.533 -5.508 -15.289 1 69.31 174 GLU A CA 1
ATOM 1375 C C . GLU A 1 174 ? -2.219 -6.285 -15.273 1 69.31 174 GLU A C 1
ATOM 1377 O O . GLU A 1 174 ? -1.149 -5.703 -15.078 1 69.31 174 GLU A O 1
ATOM 1382 N N . SER A 1 175 ? -2.352 -7.602 -15.336 1 76.12 175 SER A N 1
ATOM 1383 C CA . SER A 1 175 ? -1.217 -8.5 -15.156 1 76.12 175 SER A CA 1
ATOM 1384 C C . SER A 1 175 ? -0.191 -8.328 -16.266 1 76.12 175 SER A C 1
ATOM 1386 O O . SER A 1 175 ? 1.016 -8.359 -16.016 1 76.12 175 SER A O 1
ATOM 1388 N N . ASN A 1 176 ? -0.669 -7.988 -17.531 1 81.81 176 ASN A N 1
ATOM 1389 C CA . ASN A 1 176 ? 0.255 -7.875 -18.656 1 81.81 176 ASN A CA 1
ATOM 1390 C C . ASN A 1 176 ? 1.128 -6.625 -18.531 1 81.81 176 ASN A C 1
ATOM 1392 O O . ASN A 1 176 ? 2.293 -6.641 -18.938 1 81.81 176 ASN A O 1
ATOM 1396 N N . GLU A 1 177 ? 0.551 -5.555 -18.078 1 77.25 177 GLU A N 1
ATOM 1397 C CA . GLU A 1 177 ? 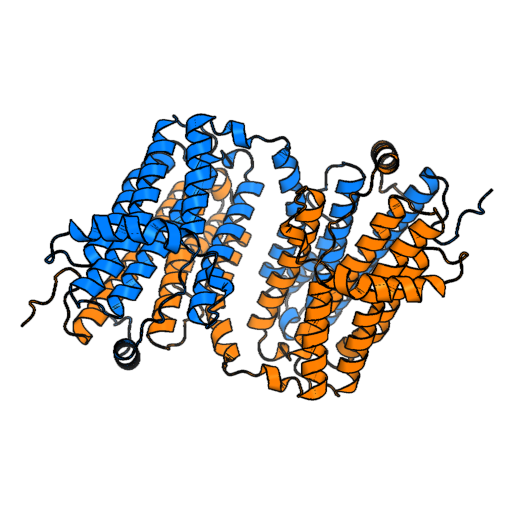1.33 -4.344 -17.828 1 77.25 177 GLU A CA 1
ATOM 1398 C C . GLU A 1 177 ? 2.396 -4.574 -16.766 1 77.25 177 GLU A C 1
ATOM 1400 O O . GLU A 1 177 ? 3.516 -4.07 -16.875 1 77.25 177 GLU A O 1
ATOM 1405 N N . PHE A 1 178 ? 2.053 -5.301 -15.711 1 81.06 178 PHE A N 1
ATOM 1406 C CA . PHE A 1 178 ? 3.004 -5.641 -14.656 1 81.06 178 PHE A CA 1
ATOM 1407 C C . PHE A 1 178 ? 4.164 -6.453 -15.219 1 81.06 178 PHE A C 1
ATOM 1409 O O . PHE A 1 178 ? 5.324 -6.184 -14.914 1 81.06 178 PHE A O 1
ATOM 1416 N N . LEU A 1 179 ? 3.883 -7.445 -16.078 1 87.25 179 LEU A N 1
ATOM 1417 C CA . LEU A 1 179 ? 4.906 -8.297 -16.672 1 87.25 179 LEU A CA 1
ATOM 1418 C C . LEU A 1 179 ? 5.809 -7.484 -17.609 1 87.25 179 LEU A C 1
ATOM 1420 O O . LEU A 1 179 ? 7.023 -7.68 -17.625 1 87.25 179 LEU A O 1
ATOM 1424 N N . ALA A 1 180 ? 5.168 -6.609 -18.359 1 85.25 180 ALA A N 1
ATOM 1425 C CA . ALA A 1 180 ? 5.949 -5.746 -19.234 1 85.25 180 ALA A CA 1
ATOM 1426 C C . ALA A 1 180 ? 6.91 -4.871 -18.438 1 85.25 180 ALA A C 1
ATOM 1428 O O . ALA A 1 180 ? 8.047 -4.648 -18.844 1 85.25 180 ALA A O 1
ATOM 1429 N N . PHE A 1 181 ? 6.418 -4.379 -17.312 1 84.75 181 PHE A N 1
ATOM 1430 C CA . PHE A 1 181 ? 7.25 -3.586 -16.422 1 84.75 181 PHE A CA 1
ATOM 1431 C C . PHE A 1 181 ? 8.453 -4.391 -15.945 1 84.75 181 PHE A C 1
ATOM 1433 O O . PHE A 1 181 ? 9.586 -3.9 -15.969 1 84.75 181 PHE A O 1
ATOM 1440 N N . MET A 1 182 ? 8.258 -5.609 -15.578 1 88.62 182 MET A N 1
ATOM 1441 C CA . MET A 1 182 ? 9.344 -6.477 -15.117 1 88.62 182 MET A CA 1
ATOM 1442 C C . MET A 1 182 ? 10.328 -6.766 -16.25 1 88.62 182 MET A C 1
ATOM 1444 O O . MET A 1 182 ? 11.539 -6.789 -16.031 1 88.62 182 MET A O 1
ATOM 1448 N N . MET A 1 183 ? 9.789 -6.977 -17.422 1 90.19 183 MET A N 1
ATOM 1449 C CA . MET A 1 183 ? 10.641 -7.207 -18.594 1 90.19 183 MET A CA 1
ATOM 1450 C C . MET A 1 183 ? 11.555 -6.02 -18.844 1 90.19 183 MET A C 1
ATOM 1452 O O . MET A 1 183 ? 12.742 -6.191 -19.141 1 90.19 183 MET A O 1
ATOM 1456 N N . THR A 1 184 ? 11.008 -4.875 -18.688 1 86.56 184 THR A N 1
ATOM 1457 C CA . THR A 1 184 ? 11.773 -3.654 -18.922 1 86.56 184 THR A CA 1
ATOM 1458 C C . THR A 1 184 ? 12.938 -3.541 -17.938 1 86.56 184 THR A C 1
ATOM 1460 O O . THR A 1 184 ? 14.055 -3.203 -18.328 1 86.56 184 THR A O 1
ATOM 1463 N N . ILE A 1 185 ? 12.703 -3.799 -16.703 1 87.31 185 ILE A N 1
ATOM 1464 C CA . ILE A 1 185 ? 13.734 -3.705 -15.68 1 87.31 185 ILE A CA 1
ATOM 1465 C C . ILE A 1 185 ? 14.867 -4.676 -16 1 87.31 185 ILE A C 1
ATOM 1467 O O . ILE A 1 185 ? 16.047 -4.301 -15.953 1 87.31 185 ILE A O 1
ATOM 1471 N N . HIS A 1 186 ? 14.555 -5.898 -16.344 1 92.56 186 HIS A N 1
ATOM 1472 C CA . HIS A 1 186 ? 15.57 -6.895 -16.672 1 92.56 186 HIS A CA 1
ATOM 1473 C C . HIS A 1 186 ? 16.312 -6.535 -17.953 1 92.56 186 HIS A C 1
ATOM 1475 O O . HIS A 1 186 ? 17.516 -6.77 -18.062 1 92.56 186 HIS A O 1
ATOM 1481 N N . ALA A 1 187 ? 15.57 -5.992 -18.922 1 88 187 ALA A N 1
ATOM 1482 C CA . ALA A 1 187 ? 16.203 -5.578 -20.172 1 88 187 ALA A CA 1
ATOM 1483 C C . ALA A 1 187 ? 17.219 -4.457 -19.922 1 88 187 ALA A C 1
ATOM 1485 O O . ALA A 1 187 ? 18.312 -4.465 -20.5 1 88 187 ALA A O 1
ATOM 1486 N N . VAL A 1 188 ? 16.828 -3.529 -19.094 1 83.25 188 VAL A N 1
ATOM 1487 C CA . VAL A 1 188 ? 17.719 -2.424 -18.75 1 83.25 188 VAL A CA 1
ATOM 1488 C C . VAL A 1 188 ? 18.969 -2.961 -18.062 1 83.25 188 VAL A C 1
ATOM 1490 O O . VAL A 1 188 ? 20.094 -2.543 -18.375 1 83.25 188 VAL A O 1
ATOM 1493 N N . SER A 1 189 ? 18.766 -3.855 -17.156 1 88.12 189 SER A N 1
ATOM 1494 C CA . SER A 1 189 ? 19.922 -4.449 -16.469 1 88.12 189 SER A CA 1
ATOM 1495 C C . SER A 1 189 ? 20.797 -5.234 -17.438 1 88.12 189 SER A C 1
ATOM 1497 O O . SER A 1 189 ? 22.016 -5.281 -17.266 1 88.12 189 SER A O 1
ATOM 1499 N N . ALA A 1 190 ? 20.203 -5.883 -18.438 1 88.75 190 ALA A N 1
ATOM 1500 C CA . ALA A 1 190 ? 20.953 -6.637 -19.438 1 88.75 190 ALA A CA 1
ATOM 1501 C C . ALA A 1 190 ? 21.797 -5.711 -20.312 1 88.75 190 ALA A C 1
ATOM 1503 O O . ALA A 1 190 ? 22.938 -6.023 -20.641 1 88.75 190 ALA A O 1
ATOM 1504 N N . MET A 1 191 ? 21.281 -4.613 -20.594 1 82.69 191 MET A N 1
ATOM 1505 C CA . MET A 1 191 ? 21.922 -3.697 -21.531 1 82.69 191 MET A CA 1
ATOM 1506 C C . MET A 1 191 ? 22.938 -2.812 -20.828 1 82.69 191 MET A C 1
ATOM 1508 O O . MET A 1 191 ? 24.031 -2.559 -21.359 1 82.69 191 MET A O 1
ATOM 1512 N N . PHE A 1 192 ? 22.625 -2.309 -19.547 1 80.75 192 PHE A N 1
ATOM 1513 C CA . PHE A 1 192 ? 23.453 -1.28 -18.906 1 80.75 192 PHE A CA 1
ATOM 1514 C C . PHE A 1 192 ? 24.047 -1.79 -17.609 1 80.75 192 PHE A C 1
ATOM 1516 O O . PHE A 1 192 ? 24.828 -1.094 -16.969 1 80.75 192 PHE A O 1
ATOM 1523 N N . GLY A 1 193 ? 23.609 -2.955 -17.25 1 82.75 193 GLY A N 1
ATOM 1524 C CA . GLY A 1 193 ? 24.078 -3.475 -15.977 1 82.75 193 GLY A CA 1
ATOM 1525 C C . GLY A 1 193 ? 23.234 -2.996 -14.797 1 82.75 193 GLY A C 1
ATOM 1526 O O . GLY A 1 193 ? 22.469 -2.041 -14.922 1 82.75 193 GLY A O 1
ATOM 1527 N N . PRO A 1 194 ? 23.391 -3.629 -13.68 1 81.31 194 PRO A N 1
ATOM 1528 C CA . PRO A 1 194 ? 22.609 -3.248 -12.492 1 81.31 194 PRO A CA 1
ATOM 1529 C C . PRO A 1 194 ? 22.984 -1.865 -11.961 1 81.31 194 PRO A C 1
ATOM 1531 O O . PRO A 1 194 ? 22.219 -1.263 -11.203 1 81.31 194 PRO A O 1
ATOM 1534 N N . ALA A 1 195 ? 24.219 -1.353 -12.25 1 72.69 195 ALA A N 1
ATOM 1535 C CA . ALA A 1 195 ? 24.688 -0.033 -11.836 1 72.69 195 ALA A CA 1
ATOM 1536 C C . ALA A 1 195 ? 23.766 1.064 -12.352 1 72.69 195 ALA A C 1
ATOM 1538 O O . ALA A 1 195 ? 23.766 2.184 -11.836 1 72.69 195 ALA A O 1
ATOM 1539 N N . ALA A 1 196 ? 23.109 0.667 -13.453 1 71.06 196 ALA A N 1
ATOM 1540 C CA . ALA A 1 196 ? 22.156 1.625 -14.008 1 71.06 196 ALA A CA 1
ATOM 1541 C C . ALA A 1 196 ? 21.125 2.043 -12.953 1 71.06 196 ALA A C 1
ATOM 1543 O O . ALA A 1 196 ? 20.531 3.119 -13.047 1 71.06 196 ALA A O 1
ATOM 1544 N N . TRP A 1 197 ? 20.875 1.175 -12.039 1 69.75 197 TRP A N 1
ATOM 1545 C CA . TRP A 1 197 ? 19.891 1.436 -11 1 69.75 197 TRP A CA 1
ATOM 1546 C C . TRP A 1 197 ? 20.547 2.053 -9.766 1 69.75 197 TRP A C 1
ATOM 1548 O O . TRP A 1 197 ? 19.891 2.293 -8.758 1 69.75 197 TRP A O 1
ATOM 1558 N N . SER A 1 198 ? 21.922 1.998 -9.703 1 58.44 198 SER A N 1
ATOM 1559 C CA . SER A 1 198 ? 22.672 2.586 -8.602 1 58.44 198 SER A CA 1
ATOM 1560 C C . SER A 1 198 ? 22.375 4.07 -8.453 1 58.44 198 SER A C 1
ATOM 1562 O O . SER A 1 198 ? 23.016 4.766 -7.656 1 58.44 198 SER A O 1
ATOM 1564 N N . THR A 1 199 ? 21.359 4.52 -8.875 1 48.97 199 THR A N 1
ATOM 1565 C CA . THR A 1 199 ? 21.172 5.957 -8.703 1 48.97 199 THR A CA 1
ATOM 1566 C C . THR A 1 199 ? 21.719 6.422 -7.363 1 48.97 199 THR A C 1
ATOM 1568 O O . THR A 1 199 ? 21.844 5.629 -6.426 1 48.97 199 THR A O 1
ATOM 1571 N N . GLN A 1 200 ? 22.219 7.746 -7.133 1 44.25 200 GLN A N 1
ATOM 1572 C CA . GLN A 1 200 ? 21.906 8.734 -6.105 1 44.25 200 GLN A CA 1
ATOM 1573 C C . GLN A 1 200 ? 20.531 8.453 -5.484 1 44.25 200 GLN A C 1
ATOM 1575 O O . GLN A 1 200 ? 20.109 9.156 -4.562 1 44.25 200 GLN A O 1
ATOM 1580 N N . GLY A 1 201 ? 19.656 7.758 -6.027 1 47.09 201 GLY A N 1
ATOM 1581 C CA . GLY A 1 201 ? 18.266 7.371 -5.852 1 47.09 201 GLY A CA 1
ATOM 1582 C C . GLY A 1 201 ? 18.031 6.566 -4.586 1 47.09 201 GLY A C 1
ATOM 1583 O O . GLY A 1 201 ? 16.922 6.562 -4.051 1 47.09 201 GLY A O 1
ATOM 1584 N N . SER A 1 202 ? 18.969 5.637 -4.25 1 50.44 202 SER A N 1
ATOM 1585 C CA . SER A 1 202 ? 18.906 4.906 -2.988 1 50.44 202 SER A CA 1
ATOM 1586 C C . SER A 1 202 ? 18.609 5.84 -1.821 1 50.44 202 SER A C 1
ATOM 1588 O O . SER A 1 202 ? 17.938 5.445 -0.863 1 50.44 202 SER A O 1
ATOM 1590 N N . SER A 1 203 ? 19.188 7.062 -1.938 1 56.19 203 SER A N 1
ATOM 1591 C CA . SER A 1 203 ? 18.969 8.023 -0.862 1 56.19 203 SER A CA 1
ATOM 1592 C C . SER A 1 203 ? 17.484 8.305 -0.67 1 56.19 203 SER A C 1
ATOM 1594 O O . SER A 1 203 ? 17.016 8.469 0.46 1 56.19 203 SER A O 1
ATOM 1596 N N . HIS A 1 204 ? 16.781 8.211 -1.734 1 60.31 204 HIS A N 1
ATOM 1597 C CA . HIS A 1 204 ? 15.359 8.555 -1.63 1 60.31 204 HIS A CA 1
ATOM 1598 C C . HIS A 1 204 ? 14.57 7.422 -0.986 1 60.31 204 HIS A C 1
ATOM 1600 O O . HIS A 1 204 ? 13.578 7.668 -0.296 1 60.31 204 HIS A O 1
ATOM 1606 N N . LEU A 1 205 ? 15.086 6.27 -1.099 1 60.53 205 LEU A N 1
ATOM 1607 C CA . LEU A 1 205 ? 14.375 5.145 -0.496 1 60.53 205 LEU A CA 1
ATOM 1608 C C . LEU A 1 205 ? 14.578 5.125 1.016 1 60.53 205 LEU A C 1
ATOM 1610 O O . LEU A 1 205 ? 13.711 4.656 1.756 1 60.53 205 LEU A O 1
ATOM 1614 N N . ARG A 1 206 ? 15.664 5.672 1.466 1 64 206 ARG A N 1
ATOM 1615 C CA . ARG A 1 206 ? 15.945 5.781 2.895 1 64 206 ARG A CA 1
ATOM 1616 C C . ARG A 1 206 ? 14.891 6.641 3.592 1 64 206 ARG A C 1
ATOM 1618 O O . ARG A 1 206 ? 14.625 6.457 4.781 1 64 206 ARG A O 1
ATOM 1625 N N . THR A 1 207 ? 14.266 7.41 2.814 1 75.69 207 THR A N 1
ATOM 1626 C CA . THR A 1 207 ? 13.289 8.328 3.389 1 75.69 207 THR A CA 1
ATOM 1627 C C . THR A 1 207 ? 11.984 7.605 3.709 1 75.69 207 THR A C 1
ATOM 1629 O O . THR A 1 207 ? 11.148 8.125 4.453 1 75.69 207 THR A O 1
ATOM 1632 N N . ALA A 1 208 ? 11.898 6.379 3.262 1 75.88 208 ALA A N 1
ATOM 1633 C CA . ALA A 1 208 ? 10.688 5.609 3.525 1 75.88 208 ALA A CA 1
ATOM 1634 C C . ALA A 1 208 ? 10.812 4.812 4.82 1 75.88 208 ALA A C 1
ATOM 1636 O O . ALA A 1 208 ? 9.812 4.348 5.371 1 75.88 208 ALA A O 1
ATOM 1637 N N . CYS A 1 209 ? 11.938 4.691 5.434 1 73.56 209 CYS A N 1
ATOM 1638 C CA . CYS A 1 209 ? 12.227 3.795 6.551 1 73.56 209 CYS A CA 1
ATOM 1639 C C . CYS A 1 209 ? 11.445 4.203 7.793 1 73.56 209 CYS A C 1
ATOM 1641 O O . CYS A 1 209 ? 10.789 3.367 8.422 1 73.56 209 CYS A O 1
ATOM 1643 N N . PRO A 1 210 ? 11.445 5.465 8.133 1 82.44 210 PRO A N 1
ATOM 1644 C CA . PRO A 1 210 ? 10.68 5.816 9.336 1 82.44 210 PRO A CA 1
ATOM 1645 C C . PRO A 1 210 ? 9.203 5.453 9.219 1 82.44 210 PRO A C 1
ATOM 1647 O O . PRO A 1 210 ? 8.602 4.992 10.188 1 82.44 210 PRO A O 1
ATOM 1650 N N . PHE A 1 211 ? 8.641 5.605 8.047 1 87.81 211 PHE A N 1
ATOM 1651 C CA . PHE A 1 211 ? 7.234 5.277 7.84 1 87.81 211 PHE A CA 1
ATOM 1652 C C . PHE A 1 211 ? 7.016 3.77 7.926 1 87.81 211 PHE A C 1
ATOM 1654 O O . PHE A 1 211 ? 6.062 3.311 8.555 1 87.81 211 PHE A O 1
ATOM 1661 N N . LEU A 1 212 ? 7.934 3.066 7.379 1 76.56 212 LEU A N 1
ATOM 1662 C CA . LEU A 1 212 ? 7.809 1.613 7.391 1 76.56 212 LEU A CA 1
ATOM 1663 C C . LEU A 1 212 ? 7.926 1.069 8.812 1 76.56 212 LEU A C 1
ATOM 1665 O O . LEU A 1 212 ? 7.203 0.142 9.188 1 76.56 212 LEU A O 1
ATOM 1669 N N . ILE A 1 213 ? 8.797 1.621 9.602 1 75.62 213 ILE A N 1
ATOM 1670 C CA . ILE A 1 213 ? 8.938 1.224 11 1 75.62 213 ILE A CA 1
ATOM 1671 C C . ILE A 1 213 ? 7.637 1.496 11.75 1 75.62 213 ILE A C 1
ATOM 1673 O O . ILE A 1 213 ? 7.172 0.656 12.523 1 75.62 213 ILE A O 1
ATOM 1677 N N . CYS A 1 214 ? 7.039 2.609 11.484 1 86.44 214 CYS A N 1
ATOM 1678 C CA . CYS A 1 214 ? 5.766 2.963 12.102 1 86.44 214 CYS A CA 1
ATOM 1679 C C . CYS A 1 214 ? 4.68 1.963 11.727 1 86.44 214 CYS A C 1
ATOM 1681 O O . CYS A 1 214 ? 3.91 1.523 12.578 1 86.44 214 CYS A O 1
ATOM 1683 N N . MET A 1 215 ? 4.664 1.565 10.469 1 79.94 215 MET A N 1
ATOM 1684 C CA . MET A 1 215 ? 3.658 0.609 10.016 1 79.94 215 MET A CA 1
ATOM 1685 C C . MET A 1 215 ? 3.91 -0.771 10.609 1 79.94 215 MET A C 1
ATOM 1687 O O . MET A 1 215 ? 2.967 -1.494 10.938 1 79.94 215 MET A O 1
ATOM 1691 N N . MET A 1 216 ? 5.137 -1.052 10.859 1 72.12 216 MET A N 1
ATOM 1692 C CA . MET A 1 216 ? 5.484 -2.33 11.477 1 72.12 216 MET A CA 1
ATOM 1693 C C . MET A 1 216 ? 5.031 -2.375 12.93 1 72.12 216 MET A C 1
ATOM 1695 O O . MET A 1 216 ? 4.57 -3.412 13.406 1 72.12 216 MET A O 1
ATOM 1699 N N . LEU A 1 217 ? 5.207 -1.325 13.594 1 78.06 217 LEU A N 1
ATOM 1700 C CA . LEU A 1 217 ? 4.734 -1.253 14.969 1 78.06 217 LEU A CA 1
ATOM 1701 C C . LEU A 1 217 ? 3.213 -1.362 15.031 1 78.06 217 LEU A C 1
ATOM 1703 O O . LEU A 1 217 ? 2.664 -1.947 15.969 1 78.06 217 LEU A O 1
ATOM 1707 N N . ALA A 1 218 ? 2.582 -0.823 13.984 1 83.44 218 ALA A N 1
ATOM 1708 C CA . ALA A 1 218 ? 1.133 -0.986 13.891 1 83.44 218 ALA A CA 1
ATOM 1709 C C . ALA A 1 218 ? 0.758 -2.453 13.703 1 83.44 218 ALA A C 1
ATOM 1711 O O . ALA A 1 218 ? -0.157 -2.955 14.359 1 83.44 218 ALA A O 1
ATOM 1712 N N . LEU A 1 219 ? 1.488 -3.074 12.977 1 72.06 219 LEU A N 1
ATOM 1713 C CA . LEU A 1 219 ? 1.245 -4.496 12.742 1 72.06 219 LEU A CA 1
ATOM 1714 C C . LEU A 1 219 ? 1.529 -5.309 14 1 72.06 219 LEU A C 1
ATOM 1716 O O . LEU A 1 219 ? 0.787 -6.238 14.32 1 72.06 219 LEU A O 1
ATOM 1720 N N . ALA A 1 220 ? 2.574 -4.941 14.727 1 70.12 220 ALA A N 1
ATOM 1721 C CA . ALA A 1 220 ? 2.963 -5.645 15.945 1 70.12 220 ALA A CA 1
ATOM 1722 C C . ALA A 1 220 ? 1.907 -5.473 17.031 1 70.12 220 ALA A C 1
ATOM 1724 O O . ALA A 1 220 ? 1.733 -6.352 17.875 1 70.12 220 ALA A O 1
ATOM 1725 N N . THR A 1 221 ? 1.22 -4.414 16.969 1 78.38 221 THR A N 1
ATOM 1726 C CA . THR A 1 221 ? 0.241 -4.137 18.016 1 78.38 221 THR A CA 1
ATOM 1727 C C . THR A 1 221 ? -1.173 -4.434 17.516 1 78.38 221 THR A C 1
ATOM 1729 O O . THR A 1 221 ? -2.152 -3.988 18.125 1 78.38 221 THR A O 1
ATOM 1732 N N . LYS A 1 222 ? -1.241 -5.098 16.422 1 73.88 222 LYS A N 1
ATOM 1733 C CA . LYS A 1 222 ? -2.539 -5.387 15.812 1 73.88 222 LYS A CA 1
ATOM 1734 C C . LYS A 1 222 ? -3.412 -6.211 16.75 1 73.88 222 LYS A C 1
ATOM 1736 O O . LYS A 1 222 ? -4.625 -6.004 16.828 1 73.88 222 LYS A O 1
ATOM 1741 N N . GLY A 1 223 ? -2.83 -7.102 17.5 1 71.5 223 GLY A N 1
ATOM 1742 C CA . GLY A 1 223 ? -3.572 -7.977 18.391 1 71.5 223 GLY A CA 1
ATOM 1743 C C . GLY A 1 223 ? -3.766 -7.383 19.781 1 71.5 223 GLY A C 1
ATOM 1744 O O . GLY A 1 223 ? -4.371 -8.008 20.641 1 71.5 223 GLY A O 1
ATOM 1745 N N . ALA A 1 224 ? -3.277 -6.191 19.969 1 75 224 ALA A N 1
ATOM 1746 C CA . ALA A 1 224 ? -3.389 -5.555 21.281 1 75 224 ALA A CA 1
ATOM 1747 C C . ALA A 1 224 ? -4.844 -5.25 21.609 1 75 224 ALA A C 1
ATOM 1749 O O . ALA A 1 224 ? -5.617 -4.832 20.75 1 75 224 ALA A O 1
ATOM 1750 N N . SER A 1 225 ? -5.246 -5.559 22.797 1 79.88 225 SER A N 1
ATOM 1751 C CA . SER A 1 225 ? -6.602 -5.297 23.281 1 79.88 225 SER A CA 1
ATOM 1752 C C . SER A 1 225 ? -6.953 -3.818 23.172 1 79.88 225 SER A C 1
ATOM 1754 O O . SER A 1 225 ? -8.117 -3.465 22.969 1 79.88 225 SER A O 1
ATOM 1756 N N . ALA A 1 226 ? -5.945 -2.984 23.234 1 83.38 226 ALA A N 1
ATOM 1757 C CA . ALA A 1 226 ? -6.148 -1.539 23.156 1 83.38 226 ALA A CA 1
ATOM 1758 C C . ALA A 1 226 ? -6.746 -1.143 21.812 1 83.38 226 ALA A C 1
ATOM 1760 O O . ALA A 1 226 ? -7.551 -0.211 21.734 1 83.38 226 ALA A O 1
ATOM 1761 N N . ARG A 1 227 ? -6.34 -1.822 20.781 1 84.88 227 ARG A N 1
ATOM 1762 C CA . ARG A 1 227 ? -6.855 -1.547 19.438 1 84.88 227 ARG A CA 1
ATOM 1763 C C . ARG A 1 227 ? -8.344 -1.872 19.344 1 84.88 227 ARG A C 1
ATOM 1765 O O . ARG A 1 227 ? -9.102 -1.148 18.703 1 84.88 227 ARG A O 1
ATOM 1772 N N . GLN A 1 228 ? -8.766 -2.918 20.047 1 82.19 228 GLN A N 1
ATOM 1773 C CA . GLN A 1 228 ? -10.148 -3.367 20 1 82.19 228 GLN A CA 1
ATOM 1774 C C . GLN A 1 228 ? -11.031 -2.527 20.906 1 82.19 228 GLN A C 1
ATOM 1776 O O . GLN A 1 228 ? -12.164 -2.197 20.562 1 82.19 228 GLN A O 1
ATOM 1781 N N . THR A 1 229 ? -10.492 -2.225 22.062 1 85.69 229 THR A N 1
ATOM 1782 C CA . THR A 1 229 ? -11.273 -1.524 23.078 1 85.69 229 THR A CA 1
ATOM 1783 C C . THR A 1 229 ? -11.367 -0.036 22.75 1 85.69 229 THR A C 1
ATOM 1785 O O . THR A 1 229 ? -12.414 0.584 22.953 1 85.69 229 THR A O 1
ATOM 1788 N N . TYR A 1 230 ? -10.25 0.545 22.234 1 88.88 230 TYR A N 1
ATOM 1789 C CA . TYR A 1 230 ? -10.195 1.976 21.953 1 88.88 230 TYR A CA 1
ATOM 1790 C C . TYR A 1 230 ? -9.672 2.232 20.547 1 88.88 230 TYR A C 1
ATOM 1792 O O . TYR A 1 230 ? -8.641 2.895 20.375 1 88.88 230 TYR A O 1
ATOM 1800 N N . PRO A 1 231 ? -10.43 1.822 19.547 1 89.94 231 PRO A N 1
ATOM 1801 C CA . PRO A 1 231 ? -9.914 1.885 18.172 1 89.94 231 PRO A CA 1
ATOM 1802 C C . PRO A 1 231 ? -9.68 3.316 17.703 1 89.94 231 PRO A C 1
ATOM 1804 O O . PRO A 1 231 ? -8.664 3.596 17.047 1 89.94 231 PRO A O 1
ATOM 1807 N N . THR A 1 232 ? -10.523 4.211 18.031 1 89.12 232 THR A N 1
ATOM 1808 C CA . THR A 1 232 ? -10.383 5.578 17.531 1 89.12 232 THR A CA 1
ATOM 1809 C C . THR A 1 232 ? -9.109 6.219 18.078 1 89.12 232 THR A C 1
ATOM 1811 O O . THR A 1 232 ? -8.359 6.852 17.328 1 89.12 232 THR A O 1
ATOM 1814 N N . LEU A 1 233 ? -8.859 6.035 19.375 1 89.75 233 LEU A N 1
ATOM 1815 C CA . LEU A 1 233 ? -7.645 6.566 19.984 1 89.75 233 LEU A CA 1
ATOM 1816 C C . LEU A 1 233 ? -6.402 5.922 19.391 1 89.75 233 LEU A C 1
ATOM 1818 O O . LEU A 1 233 ? -5.402 6.602 19.141 1 89.75 233 LEU A O 1
ATOM 1822 N N . TYR A 1 234 ? -6.512 4.656 19.203 1 91.75 234 TYR A N 1
ATOM 1823 C CA . TYR A 1 234 ? -5.422 3.879 18.625 1 91.75 234 TYR A CA 1
ATOM 1824 C C . TYR A 1 234 ? -5.039 4.418 17.25 1 91.75 234 TYR A C 1
ATOM 1826 O O . TYR A 1 234 ? -3.871 4.73 17 1 91.75 234 TYR A O 1
ATOM 1834 N N . TYR A 1 235 ? -5.988 4.605 16.391 1 91.75 235 TYR A N 1
ATOM 1835 C CA . TYR A 1 235 ? -5.699 5.008 15.016 1 91.75 235 TYR A CA 1
ATOM 1836 C C . TYR A 1 235 ? -5.359 6.492 14.945 1 91.75 235 TYR A C 1
ATOM 1838 O O . TYR A 1 235 ? -4.582 6.918 14.086 1 91.75 235 TYR A O 1
ATOM 1846 N N . LEU A 1 236 ? -5.914 7.289 15.836 1 91.94 236 LEU A N 1
ATOM 1847 C CA . LEU A 1 236 ? -5.516 8.695 15.914 1 91.94 236 LEU A CA 1
ATOM 1848 C C . LEU A 1 236 ? -4.039 8.82 16.281 1 91.94 236 LEU A C 1
ATOM 1850 O O . LEU A 1 236 ? -3.324 9.648 15.719 1 91.94 236 LEU A O 1
ATOM 1854 N N . MET A 1 237 ? -3.596 8.023 17.188 1 92.5 237 MET A N 1
ATOM 1855 C CA . MET A 1 237 ? -2.191 8.031 17.578 1 92.5 237 MET A CA 1
ATOM 1856 C C . MET A 1 237 ? -1.285 7.688 16.406 1 92.5 237 MET A C 1
ATOM 1858 O O . MET A 1 237 ? -0.317 8.398 16.141 1 92.5 237 MET A O 1
ATOM 1862 N N . PHE A 1 238 ? -1.617 6.668 15.672 1 92.75 238 PHE A N 1
ATOM 1863 C CA . PHE A 1 238 ? -0.818 6.293 14.516 1 92.75 238 PHE A CA 1
ATOM 1864 C C . PHE A 1 238 ? -0.931 7.34 13.414 1 92.75 238 PHE A C 1
ATOM 1866 O O . PHE A 1 238 ? 0.028 7.582 12.68 1 92.75 238 PHE A O 1
ATOM 1873 N N . GLY A 1 239 ? -2.098 7.91 13.266 1 92.56 239 GLY A N 1
ATOM 1874 C CA . GLY A 1 239 ? -2.27 8.992 12.305 1 92.56 239 GLY A CA 1
ATOM 1875 C C . GLY A 1 239 ? -1.359 10.172 12.562 1 92.56 239 GLY A C 1
ATOM 1876 O O . GLY A 1 239 ? -0.761 10.719 11.633 1 92.56 239 GLY A O 1
ATOM 1877 N N . LEU A 1 240 ? -1.256 10.547 13.828 1 93.31 240 LEU A N 1
ATOM 1878 C CA . LEU A 1 240 ? -0.402 11.672 14.188 1 93.31 240 LEU A CA 1
ATOM 1879 C C . LEU A 1 240 ? 1.071 11.297 14.055 1 93.31 240 LEU A C 1
ATOM 1881 O O . LEU A 1 240 ? 1.893 12.133 13.672 1 93.31 240 LEU A O 1
ATOM 1885 N N . ALA A 1 241 ? 1.381 10.078 14.398 1 94.12 241 ALA A N 1
ATOM 1886 C CA . ALA A 1 241 ? 2.756 9.617 14.227 1 94.12 241 ALA A CA 1
ATOM 1887 C C . ALA A 1 241 ? 3.168 9.664 12.758 1 94.12 241 ALA A C 1
ATOM 1889 O O . ALA A 1 241 ? 4.238 10.18 12.422 1 94.12 241 ALA A O 1
ATOM 1890 N N . LYS A 1 242 ? 2.342 9.133 11.953 1 93.06 242 LYS A N 1
ATOM 1891 C CA . LYS A 1 242 ? 2.604 9.172 10.516 1 93.06 242 LYS A CA 1
ATOM 1892 C C . LYS A 1 242 ? 2.691 10.602 10.008 1 93.06 242 LYS A C 1
ATOM 1894 O O . LYS A 1 242 ? 3.51 10.914 9.141 1 93.06 242 LYS A O 1
ATOM 1899 N N . ALA A 1 243 ? 1.854 11.484 10.539 1 94.06 243 ALA A N 1
ATOM 1900 C CA . ALA A 1 243 ? 1.896 12.891 10.148 1 94.06 243 ALA A CA 1
ATOM 1901 C C . ALA A 1 243 ? 3.25 13.516 10.484 1 94.06 243 ALA A C 1
ATOM 1903 O O . ALA A 1 243 ? 3.83 14.227 9.656 1 94.06 243 ALA A O 1
ATOM 1904 N N . LYS A 1 244 ? 3.727 13.242 11.633 1 94.88 244 LYS A N 1
ATOM 1905 C CA . LYS A 1 244 ? 5.031 13.758 12.031 1 94.88 244 LYS A CA 1
ATOM 1906 C C . LYS A 1 244 ? 6.129 13.25 11.102 1 94.88 244 LYS A C 1
ATOM 1908 O O . LYS A 1 244 ? 6.98 14.023 10.648 1 94.88 244 LYS A O 1
ATOM 1913 N N . ILE A 1 245 ? 6.098 12.031 10.805 1 93.38 245 ILE A N 1
ATOM 1914 C CA . ILE A 1 245 ? 7.09 11.438 9.914 1 93.38 245 ILE A CA 1
ATOM 1915 C C . ILE A 1 245 ? 7.016 12.094 8.539 1 93.38 245 ILE A C 1
ATOM 1917 O O . ILE A 1 245 ? 8.047 12.398 7.934 1 93.38 245 ILE A O 1
ATOM 1921 N N . THR A 1 246 ? 5.859 12.297 8.078 1 91.88 246 THR A N 1
ATOM 1922 C CA . THR A 1 246 ? 5.668 12.898 6.766 1 91.88 246 THR A CA 1
ATOM 1923 C C . THR A 1 246 ? 6.168 14.336 6.754 1 91.88 246 THR A C 1
ATOM 1925 O O . THR A 1 246 ? 6.734 14.797 5.758 1 91.88 246 THR A O 1
ATOM 1928 N N . ILE A 1 247 ? 5.934 15.047 7.848 1 93.19 247 ILE A N 1
ATOM 1929 C CA . ILE A 1 247 ? 6.418 16.422 7.945 1 93.19 247 ILE A CA 1
ATOM 1930 C C . ILE A 1 247 ? 7.945 16.438 7.902 1 93.19 247 ILE A C 1
ATOM 1932 O O . ILE A 1 247 ? 8.547 17.266 7.23 1 93.19 247 ILE A O 1
ATOM 1936 N N . VAL A 1 248 ? 8.57 15.516 8.594 1 93.25 248 VAL A N 1
ATOM 1937 C CA . VAL A 1 248 ? 10.023 15.414 8.57 1 93.25 248 VAL A CA 1
ATOM 1938 C C . VAL A 1 248 ? 10.5 15.133 7.145 1 93.25 248 VAL A C 1
ATOM 1940 O O . VAL A 1 248 ? 11.531 15.656 6.719 1 93.25 248 VAL A O 1
ATOM 1943 N N . LEU A 1 249 ? 9.766 14.328 6.48 1 89.62 249 LEU A N 1
ATOM 1944 C CA . LEU A 1 249 ? 10.07 14.047 5.078 1 89.62 249 LEU A CA 1
ATOM 1945 C C . LEU A 1 249 ? 10.047 15.328 4.25 1 89.62 249 LEU A C 1
ATOM 1947 O O . LEU A 1 249 ? 10.953 15.57 3.451 1 89.62 249 LEU A O 1
ATOM 1951 N N . ARG A 1 250 ? 9.047 16.125 4.422 1 87.94 250 ARG A N 1
ATOM 1952 C CA . ARG A 1 250 ? 8.898 17.375 3.678 1 87.94 250 ARG A CA 1
ATOM 1953 C C . ARG A 1 250 ? 10.031 18.328 4 1 87.94 250 ARG A C 1
ATOM 1955 O O . ARG A 1 250 ? 10.555 19.016 3.109 1 87.94 250 ARG A O 1
ATOM 1962 N N . VAL A 1 251 ? 10.359 18.375 5.234 1 90.62 251 VAL A N 1
ATOM 1963 C CA . VAL A 1 251 ? 11.445 19.25 5.66 1 90.62 251 VAL A CA 1
ATOM 1964 C C . VAL A 1 251 ? 12.766 18.766 5.066 1 90.62 251 VAL A C 1
ATOM 1966 O O . VAL A 1 251 ? 13.578 19.562 4.594 1 90.62 251 VAL A O 1
ATOM 1969 N N . ALA A 1 252 ? 12.969 17.453 5.09 1 87.69 252 ALA A N 1
ATOM 1970 C CA . ALA A 1 252 ? 14.188 16.875 4.52 1 87.69 252 ALA A CA 1
ATOM 1971 C C . ALA A 1 252 ? 14.289 17.188 3.029 1 87.69 252 ALA A C 1
ATOM 1973 O O . ALA A 1 252 ? 15.375 17.469 2.521 1 87.69 252 ALA A O 1
ATOM 1974 N N . ASP A 1 253 ? 13.234 17.109 2.404 1 83.94 253 ASP A N 1
ATOM 1975 C CA . ASP A 1 253 ? 13.203 17.422 0.979 1 83.94 253 ASP A CA 1
ATOM 1976 C C . ASP A 1 253 ? 13.531 18.891 0.728 1 83.94 253 ASP A C 1
ATOM 1978 O O . ASP A 1 253 ? 14.367 19.203 -0.125 1 83.94 253 ASP A O 1
ATOM 1982 N N . ALA A 1 254 ? 12.938 19.828 1.51 1 85.69 254 ALA A N 1
ATOM 1983 C CA . ALA A 1 254 ? 13.117 21.266 1.334 1 85.69 254 ALA A CA 1
ATOM 1984 C C . ALA A 1 254 ? 14.547 21.688 1.683 1 85.69 254 ALA A C 1
ATOM 1986 O O . ALA A 1 254 ? 15.078 22.625 1.106 1 85.69 254 ALA A O 1
ATOM 1987 N N . THR A 1 255 ? 15.109 20.953 2.566 1 88.19 255 THR A N 1
ATOM 1988 C CA . THR A 1 255 ? 16.453 21.312 3.014 1 88.19 255 THR A CA 1
ATOM 1989 C C . THR A 1 255 ? 17.5 20.422 2.363 1 88.19 255 THR A C 1
ATOM 1991 O O . THR A 1 255 ? 18.688 20.5 2.689 1 88.19 255 THR A O 1
ATOM 1994 N N . LYS A 1 256 ? 17.062 19.516 1.567 1 84.88 256 LYS A N 1
ATOM 1995 C CA . LYS A 1 256 ? 17.953 18.578 0.891 1 84.88 256 LYS A CA 1
ATOM 1996 C C . LYS A 1 256 ? 18.844 17.859 1.89 1 84.88 256 LYS A C 1
ATOM 1998 O O . LYS A 1 256 ? 20.062 17.797 1.704 1 84.88 256 LYS A O 1
ATOM 2003 N N . SER A 1 257 ? 18.234 17.5 2.896 1 85.06 257 SER A N 1
ATOM 2004 C CA . SER A 1 257 ? 18.969 16.797 3.943 1 85.06 257 SER A CA 1
ATOM 2005 C C . SER A 1 257 ? 18.516 15.344 4.047 1 85.06 257 SER A C 1
ATOM 2007 O O . SER A 1 257 ? 17.469 14.969 3.52 1 85.06 257 SER A O 1
ATOM 2009 N N . LYS A 1 258 ? 19.359 14.562 4.719 1 80.81 258 LYS A N 1
ATOM 2010 C CA . LYS A 1 258 ? 19.031 13.156 4.945 1 80.81 258 LYS A CA 1
ATOM 2011 C C . LYS A 1 258 ? 18 13.008 6.059 1 80.81 258 LYS A C 1
ATOM 2013 O O . LYS A 1 258 ? 18.062 13.719 7.062 1 80.81 258 LYS A O 1
ATOM 2018 N N . MET A 1 259 ? 17.031 12.234 5.82 1 84.5 259 MET A N 1
ATOM 2019 C CA . MET A 1 259 ? 16.031 11.922 6.828 1 84.5 259 MET A CA 1
ATOM 2020 C C . MET A 1 259 ? 16.531 10.875 7.809 1 84.5 259 MET A C 1
ATOM 2022 O O . MET A 1 259 ? 17.203 9.914 7.406 1 84.5 259 MET A O 1
ATOM 2026 N N . PRO A 1 260 ? 16.328 11.125 9.086 1 81.06 260 PRO A N 1
ATOM 2027 C CA . PRO A 1 260 ? 16.734 10.086 10.031 1 81.06 260 PRO A CA 1
ATOM 2028 C C . PRO A 1 260 ? 15.984 8.766 9.82 1 81.06 260 PRO A C 1
ATOM 2030 O O . PRO A 1 260 ? 14.82 8.781 9.422 1 81.06 260 PRO A O 1
ATOM 2033 N N . LEU A 1 261 ? 16.609 7.707 10.172 1 76.56 261 LEU A N 1
ATOM 2034 C CA . LEU A 1 261 ? 16.016 6.387 9.992 1 76.56 261 LEU A CA 1
ATOM 2035 C C . LEU A 1 261 ? 14.93 6.133 11.023 1 76.56 261 LEU A C 1
ATOM 2037 O O . LEU A 1 261 ? 13.984 5.379 10.766 1 76.56 261 LEU A O 1
ATOM 2041 N N . ILE A 1 262 ? 15.141 6.742 12.188 1 82.38 262 ILE A N 1
ATOM 2042 C CA . ILE A 1 262 ? 14.156 6.582 13.258 1 82.38 262 ILE A CA 1
ATOM 2043 C C . ILE A 1 262 ? 13.641 7.949 13.688 1 82.38 262 ILE A C 1
ATOM 2045 O O . ILE A 1 262 ? 14.43 8.867 13.945 1 82.38 262 ILE A O 1
ATOM 2049 N N . ASP A 1 263 ? 12.367 8.055 13.664 1 90.75 263 ASP A N 1
ATOM 2050 C CA . ASP A 1 263 ? 11.734 9.289 14.125 1 90.75 263 ASP A CA 1
ATOM 2051 C C . ASP A 1 263 ? 11.266 9.156 15.57 1 90.75 263 ASP A C 1
ATOM 2053 O O . ASP A 1 263 ? 10.82 8.078 15.984 1 90.75 263 ASP A O 1
ATOM 2057 N N . THR A 1 264 ? 11.266 10.219 16.281 1 90.06 264 THR A N 1
ATOM 2058 C CA . THR A 1 264 ? 10.906 10.211 17.703 1 90.06 264 THR A CA 1
ATOM 2059 C C . THR A 1 264 ? 9.422 9.891 17.875 1 90.06 264 THR A C 1
ATOM 2061 O O . THR A 1 264 ? 8.992 9.477 18.953 1 90.06 264 THR A O 1
ATOM 2064 N N . SER A 1 265 ? 8.609 10.055 16.828 1 92.38 265 SER A N 1
ATOM 2065 C CA . SER A 1 265 ? 7.176 9.781 16.922 1 92.38 265 SER A CA 1
ATOM 2066 C C . SER A 1 265 ? 6.91 8.297 17.141 1 92.38 265 SER A C 1
ATOM 2068 O O . SER A 1 265 ? 5.812 7.91 17.547 1 92.38 265 SER A O 1
ATOM 2070 N N . ILE A 1 266 ? 7.883 7.457 16.938 1 88.81 266 ILE A N 1
ATOM 2071 C CA . ILE A 1 266 ? 7.719 6.012 17.062 1 88.81 266 ILE A CA 1
ATOM 2072 C C . ILE A 1 266 ? 7.598 5.637 18.531 1 88.81 266 ILE A C 1
ATOM 2074 O O . ILE A 1 266 ? 7.207 4.516 18.875 1 88.81 266 ILE A O 1
ATOM 2078 N N . LEU A 1 267 ? 7.875 6.547 19.406 1 88.12 267 LEU A N 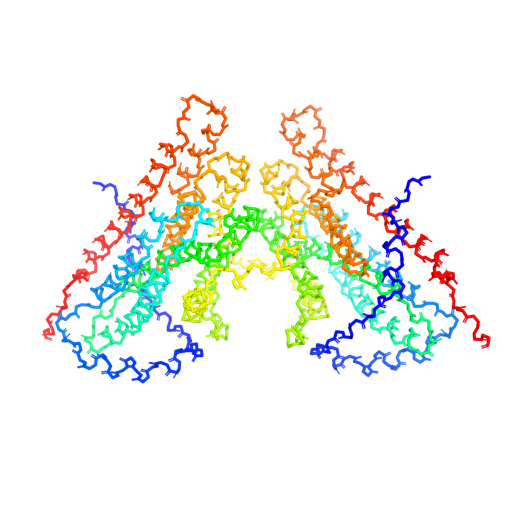1
ATOM 2079 C CA . LEU A 1 267 ? 7.812 6.285 20.844 1 88.12 267 LEU A CA 1
ATOM 2080 C C . LEU A 1 267 ? 6.391 5.945 21.281 1 88.12 267 LEU A C 1
ATOM 2082 O O . LEU A 1 267 ? 6.188 5.109 22.156 1 88.12 267 LEU A O 1
ATOM 2086 N N . GLY A 1 268 ? 5.414 6.555 20.672 1 91.56 268 GLY A N 1
ATOM 2087 C CA . GLY A 1 268 ? 4.031 6.23 20.984 1 91.56 268 GLY A CA 1
ATOM 2088 C C . GLY A 1 268 ? 3.676 4.789 20.672 1 91.56 268 GLY A C 1
ATOM 2089 O O . GLY A 1 268 ? 3.359 4.012 21.578 1 91.56 268 GLY A O 1
ATOM 2090 N N . PRO A 1 269 ? 3.838 4.406 19.406 1 88.81 269 PRO A N 1
ATOM 2091 C CA . PRO A 1 269 ? 3.586 3.014 19.031 1 88.81 269 PRO A CA 1
ATOM 2092 C C . PRO A 1 269 ? 4.434 2.021 19.812 1 88.81 269 PRO A C 1
ATOM 2094 O O . PRO A 1 269 ? 3.959 0.941 20.172 1 88.81 269 PRO A O 1
ATOM 2097 N N . ALA A 1 270 ? 5.652 2.359 20.141 1 85.81 270 ALA A N 1
ATOM 2098 C CA . ALA A 1 270 ? 6.535 1.485 20.906 1 85.81 270 ALA A CA 1
ATOM 2099 C C . ALA A 1 270 ? 6.02 1.299 22.328 1 85.81 270 ALA A C 1
ATOM 2101 O O . ALA A 1 270 ? 6.102 0.202 22.891 1 85.81 270 ALA A O 1
ATOM 2102 N N . MET A 1 271 ? 5.504 2.354 22.922 1 88.44 271 MET A N 1
ATOM 2103 C CA . MET A 1 271 ? 4.914 2.281 24.25 1 88.44 271 MET A CA 1
ATOM 2104 C C . MET A 1 271 ? 3.725 1.327 24.266 1 88.44 271 MET A C 1
ATOM 2106 O O . MET A 1 271 ? 3.557 0.555 25.219 1 88.44 271 MET A O 1
ATOM 2110 N N . LEU A 1 272 ? 2.98 1.37 23.219 1 85.94 272 LEU A N 1
ATOM 2111 C CA . LEU A 1 272 ? 1.837 0.471 23.109 1 85.94 272 LEU A CA 1
ATOM 2112 C C . LEU A 1 272 ? 2.293 -0.979 23 1 85.94 272 LEU A C 1
ATOM 2114 O O . LEU A 1 272 ? 1.705 -1.867 23.625 1 85.94 272 LEU A O 1
ATOM 2118 N N . LEU A 1 273 ? 3.309 -1.152 22.219 1 81.06 273 LEU A N 1
ATOM 2119 C CA . LEU A 1 273 ? 3.855 -2.496 22.078 1 81.06 273 LEU A CA 1
ATOM 2120 C C . LEU A 1 273 ? 4.355 -3.021 23.422 1 81.06 273 LEU A C 1
ATOM 2122 O O . LEU A 1 273 ? 4.066 -4.16 23.797 1 81.06 273 LEU A O 1
ATOM 2126 N N . LEU A 1 274 ? 5.043 -2.188 24.156 1 76.62 274 LEU A N 1
ATOM 2127 C CA . LEU A 1 274 ? 5.578 -2.568 25.469 1 76.62 274 LEU A CA 1
ATOM 2128 C C . LEU A 1 274 ? 4.449 -2.879 26.438 1 76.62 274 LEU A C 1
ATOM 2130 O O . LEU A 1 274 ? 4.543 -3.83 27.219 1 76.62 274 LEU A O 1
ATOM 2134 N N . SER A 1 275 ? 3.42 -2.135 26.359 1 80.88 275 SER A N 1
ATOM 2135 C CA . SER A 1 275 ? 2.289 -2.334 27.266 1 80.88 275 SER A CA 1
ATOM 2136 C C . SER A 1 275 ? 1.59 -3.662 26.984 1 80.88 275 SER A C 1
ATOM 2138 O O . SER A 1 275 ? 1.014 -4.266 27.891 1 80.88 275 SER A O 1
ATOM 2140 N N . SER A 1 276 ? 1.559 -4.008 25.672 1 74.31 276 SER A N 1
ATOM 2141 C CA . SER A 1 276 ? 0.905 -5.262 25.312 1 74.31 276 SER A CA 1
ATOM 2142 C C . SER A 1 276 ? 1.603 -6.453 25.953 1 74.31 276 SER A C 1
ATOM 2144 O O . SER A 1 276 ? 0.976 -7.484 26.219 1 74.31 276 SER A O 1
ATOM 2146 N N . PHE A 1 277 ? 2.869 -6.309 26.281 1 66.81 277 PHE A N 1
ATOM 2147 C CA . PHE A 1 277 ? 3.625 -7.379 26.922 1 66.81 277 PHE A CA 1
ATOM 2148 C C . PHE A 1 277 ? 3.432 -7.344 28.438 1 66.81 277 PHE A C 1
ATOM 2150 O O . PHE A 1 277 ? 3.648 -8.352 29.125 1 66.81 277 PHE A O 1
ATOM 2157 N N . LEU A 1 278 ? 3.062 -6.223 28.969 1 68.75 278 LEU A N 1
ATOM 2158 C CA . LEU A 1 278 ? 2.902 -6.078 30.406 1 68.75 278 LEU A CA 1
ATOM 2159 C C . LEU A 1 278 ? 1.508 -6.512 30.844 1 68.75 278 LEU A C 1
ATOM 2161 O O . LEU A 1 278 ? 1.275 -6.762 32.031 1 68.75 278 LEU A O 1
ATOM 2165 N N . GLY A 1 279 ? 0.631 -6.746 29.875 1 63.56 279 GLY A N 1
ATOM 2166 C CA . GLY A 1 279 ? -0.685 -7.301 30.156 1 63.56 279 GLY A CA 1
ATOM 2167 C C . GLY A 1 279 ? -1.554 -6.375 31 1 63.56 279 GLY A C 1
ATOM 2168 O O . GLY A 1 279 ? -1.641 -5.18 30.719 1 63.56 279 GLY A O 1
ATOM 2169 N N . ASP A 1 280 ? -2.197 -6.898 31.984 1 69.19 280 ASP A N 1
ATOM 2170 C CA . ASP A 1 280 ? -3.234 -6.258 32.781 1 69.19 280 ASP A CA 1
ATOM 2171 C C . ASP A 1 280 ? -2.621 -5.359 33.844 1 69.19 280 ASP A C 1
ATOM 2173 O O . ASP A 1 280 ? -3.342 -4.699 34.594 1 69.19 280 ASP A O 1
ATOM 2177 N N . TYR A 1 281 ? -1.31 -5.172 33.938 1 73.31 281 TYR A N 1
ATOM 2178 C CA . TYR A 1 281 ? -0.677 -4.363 34.969 1 73.31 281 TYR A CA 1
ATOM 2179 C C . TYR A 1 281 ? -0.821 -2.879 34.656 1 73.31 281 TYR A C 1
ATOM 2181 O O . TYR A 1 281 ? -0.709 -2.041 35.562 1 73.31 281 TYR A O 1
ATOM 2189 N N . VAL A 1 282 ? -1.085 -2.596 33.438 1 79.5 282 VAL A N 1
ATOM 2190 C CA . VAL A 1 282 ? -1.192 -1.191 33.031 1 79.5 282 VAL A CA 1
ATOM 2191 C C . VAL A 1 282 ? -2.498 -0.958 32.281 1 79.5 282 VAL A C 1
ATOM 2193 O O . VAL A 1 282 ? -2.932 -1.812 31.516 1 79.5 282 VAL A O 1
ATOM 2196 N N . SER A 1 283 ? -3.152 0.126 32.656 1 88 283 SER A N 1
ATOM 2197 C CA . SER A 1 283 ? -4.387 0.486 31.969 1 88 283 SER A CA 1
ATOM 2198 C C . SER A 1 283 ? -4.125 0.807 30.5 1 88 283 SER A C 1
ATOM 2200 O O . SER A 1 283 ? -3.334 1.699 30.188 1 88 283 SER A O 1
ATOM 2202 N N . GLU A 1 284 ? -4.754 0.123 29.672 1 85.62 284 GLU A N 1
ATOM 2203 C CA . GLU A 1 284 ? -4.594 0.323 28.234 1 85.62 284 GLU A CA 1
ATOM 2204 C C . GLU A 1 284 ? -5.039 1.721 27.812 1 85.62 284 GLU A C 1
ATOM 2206 O O . GLU A 1 284 ? -4.434 2.334 26.922 1 85.62 284 GLU A O 1
ATOM 2211 N N . TYR A 1 285 ? -6.059 2.143 28.516 1 89.31 285 TYR A N 1
ATOM 2212 C CA . TYR A 1 285 ? -6.559 3.48 28.203 1 89.31 285 TYR A CA 1
ATOM 2213 C C . TYR A 1 285 ? -5.508 4.539 28.531 1 89.31 285 TYR A C 1
ATOM 2215 O O . TYR A 1 285 ? -5.246 5.43 27.719 1 89.31 285 TYR A O 1
ATOM 2223 N N . PHE A 1 286 ? -4.934 4.406 29.656 1 90.75 286 PHE A N 1
ATOM 2224 C CA . PHE A 1 286 ? -3.941 5.379 30.094 1 90.75 286 PHE A CA 1
ATOM 2225 C C . PHE A 1 286 ? -2.723 5.363 29.188 1 90.75 286 PHE A C 1
ATOM 2227 O O . PHE A 1 286 ? -2.199 6.418 28.812 1 90.75 286 PHE A O 1
ATOM 2234 N N . VAL A 1 287 ? -2.238 4.203 28.812 1 90.38 287 VAL A N 1
ATOM 2235 C CA . VAL A 1 287 ? -1.072 4.074 27.938 1 90.38 287 VAL A CA 1
ATOM 2236 C C . VAL A 1 287 ? -1.361 4.719 26.594 1 90.38 287 VAL A C 1
ATOM 2238 O O . VAL A 1 287 ? -0.521 5.438 26.047 1 90.38 287 VAL A O 1
ATOM 2241 N N . LEU A 1 288 ? -2.545 4.434 26.062 1 90.88 288 LEU A N 1
ATOM 2242 C CA . LEU A 1 288 ? -2.91 4.98 24.75 1 90.88 288 LEU A CA 1
ATOM 2243 C C . LEU A 1 288 ? -3.014 6.504 24.812 1 90.88 288 LEU A C 1
ATOM 2245 O O . LEU A 1 288 ? -2.561 7.195 23.891 1 90.88 288 LEU A O 1
ATOM 2249 N N . CYS A 1 289 ? -3.609 7.043 25.875 1 92.44 289 CYS A N 1
ATOM 2250 C CA . CYS A 1 289 ? -3.703 8.484 26.062 1 92.44 289 CYS A CA 1
ATOM 2251 C C . CYS A 1 289 ? -2.32 9.117 26.188 1 92.44 289 CYS A C 1
ATOM 2253 O O . CYS A 1 289 ? -2.053 10.164 25.594 1 92.44 289 CYS A O 1
ATOM 2255 N N . LEU A 1 290 ? -1.512 8.484 26.938 1 92.06 290 LEU A N 1
ATOM 2256 C CA . LEU A 1 290 ? -0.148 8.984 27.094 1 92.06 290 LEU A CA 1
ATOM 2257 C C . LEU A 1 290 ? 0.603 8.945 25.766 1 92.06 290 LEU A C 1
ATOM 2259 O O . LEU A 1 290 ? 1.335 9.875 25.438 1 92.06 290 LEU A O 1
ATOM 2263 N N . ALA A 1 291 ? 0.448 7.805 25.062 1 93.31 291 ALA A N 1
ATOM 2264 C CA . ALA A 1 291 ? 1.086 7.672 23.766 1 93.31 291 ALA A CA 1
ATOM 2265 C C . ALA A 1 291 ? 0.609 8.766 22.797 1 93.31 291 ALA A C 1
ATOM 2267 O O . ALA A 1 291 ? 1.414 9.375 22.094 1 93.31 291 ALA A O 1
ATOM 2268 N N . LEU A 1 292 ? -0.677 8.977 22.766 1 93.38 292 LEU A N 1
ATOM 2269 C CA . LEU A 1 292 ? -1.257 10.008 21.922 1 93.38 292 LEU A CA 1
ATOM 2270 C C . LEU A 1 292 ? -0.717 11.391 22.297 1 93.38 292 LEU A C 1
ATOM 2272 O O . LEU A 1 292 ? -0.362 12.18 21.422 1 93.38 292 LEU A O 1
ATOM 2276 N N . MET A 1 293 ? -0.635 11.656 23.547 1 93.69 293 MET A N 1
ATOM 2277 C CA . MET A 1 293 ? -0.133 12.945 24.016 1 93.69 293 MET A CA 1
ATOM 2278 C C . MET A 1 293 ? 1.336 13.125 23.656 1 93.69 293 MET A C 1
ATOM 2280 O O . MET A 1 293 ? 1.744 14.211 23.234 1 93.69 293 MET A O 1
ATOM 2284 N N . LEU A 1 294 ? 2.094 12.109 23.828 1 92.94 294 LEU A N 1
ATOM 2285 C CA . LEU A 1 294 ? 3.52 12.18 23.531 1 92.94 294 LEU A CA 1
ATOM 2286 C C . LEU A 1 294 ? 3.756 12.43 22.047 1 92.94 294 LEU A C 1
ATOM 2288 O O . LEU A 1 294 ? 4.574 13.273 21.688 1 92.94 294 LEU A O 1
ATOM 2292 N N . VAL A 1 295 ? 3.045 11.68 21.219 1 94.56 295 VAL A N 1
ATOM 2293 C CA . VAL A 1 295 ? 3.199 11.852 19.781 1 94.56 295 VAL A CA 1
ATOM 2294 C C . VAL A 1 295 ? 2.705 13.234 19.359 1 94.56 295 VAL A C 1
ATOM 2296 O O . VAL A 1 295 ? 3.34 13.906 18.547 1 94.56 295 VAL A O 1
ATOM 2299 N N . GLY A 1 296 ? 1.57 13.672 19.938 1 94.12 296 GLY A N 1
ATOM 2300 C CA . GLY A 1 296 ? 1.057 15.008 19.656 1 94.12 296 GLY A CA 1
ATOM 2301 C C . GLY A 1 296 ? 2.014 16.109 20.062 1 94.12 296 GLY A C 1
ATOM 2302 O O . GLY A 1 296 ? 2.242 17.047 19.297 1 94.12 296 GLY A O 1
ATOM 2303 N N . LEU A 1 297 ? 2.588 15.977 21.172 1 93.56 297 LEU A N 1
ATOM 2304 C CA . LEU A 1 297 ? 3.547 16.969 21.656 1 93.56 297 LEU A CA 1
ATOM 2305 C C . LEU A 1 297 ? 4.801 16.969 20.797 1 93.56 297 LEU A C 1
ATOM 2307 O O . LEU A 1 297 ? 5.348 18.031 20.5 1 93.56 297 LEU A O 1
ATOM 2311 N N . ASP A 1 298 ? 5.277 15.797 20.484 1 94.19 298 ASP A N 1
ATOM 2312 C CA . ASP A 1 298 ? 6.438 15.672 19.609 1 94.19 298 ASP A CA 1
ATOM 2313 C C . ASP A 1 298 ? 6.191 16.375 18.266 1 94.19 298 ASP A C 1
ATOM 2315 O O . ASP A 1 298 ? 7.062 17.094 17.766 1 94.19 298 ASP A O 1
ATOM 2319 N N . LEU A 1 299 ? 5.062 16.156 17.75 1 93.94 299 LEU A N 1
ATOM 2320 C CA . LEU A 1 299 ? 4.664 16.766 16.469 1 93.94 299 LEU A CA 1
ATOM 2321 C C . LEU A 1 299 ? 4.629 18.281 16.594 1 93.94 299 LEU A C 1
ATOM 2323 O O . LEU A 1 299 ? 5.191 18.984 15.742 1 93.94 299 LEU A O 1
ATOM 2327 N N . VAL A 1 300 ? 4.027 18.828 17.672 1 92.31 300 VAL A N 1
ATOM 2328 C CA . VAL A 1 300 ? 3.861 20.266 17.844 1 92.31 300 VAL A CA 1
ATOM 2329 C C . VAL A 1 300 ? 5.219 20.922 18.125 1 92.31 300 VAL A C 1
ATOM 2331 O O . VAL A 1 300 ? 5.539 21.953 17.547 1 92.31 300 VAL A O 1
ATOM 2334 N N . VAL A 1 301 ? 6.008 20.312 18.938 1 92.5 301 VAL A N 1
ATOM 2335 C CA . VAL A 1 301 ? 7.312 20.859 19.297 1 92.5 301 VAL A CA 1
ATOM 2336 C C . VAL A 1 301 ? 8.211 20.906 18.047 1 92.5 301 VAL A C 1
ATOM 2338 O O . VAL A 1 301 ? 8.828 21.938 17.766 1 92.5 301 VAL A O 1
ATOM 2341 N N . TYR A 1 302 ? 8.273 19.828 17.344 1 93.44 302 TYR A N 1
ATOM 2342 C CA . TYR A 1 302 ? 9.086 19.766 16.125 1 93.44 302 TYR A CA 1
ATOM 2343 C C . TYR A 1 302 ? 8.648 20.828 15.133 1 93.44 302 TYR A C 1
ATOM 2345 O O . TYR A 1 302 ? 9.477 21.578 14.602 1 93.44 302 TYR A O 1
ATOM 2353 N N . SER A 1 303 ? 7.41 20.922 14.883 1 92.31 303 SER A N 1
ATOM 2354 C CA . SER A 1 303 ? 6.879 21.875 13.906 1 92.31 303 SER A CA 1
ATOM 2355 C C . SER A 1 303 ? 7.156 23.312 14.328 1 92.31 303 SER A C 1
ATOM 2357 O O . SER A 1 303 ? 7.527 24.141 13.5 1 92.31 303 SER A O 1
ATOM 2359 N N . THR A 1 304 ? 7.012 23.547 15.633 1 90.94 304 THR A N 1
ATOM 2360 C CA . THR A 1 304 ? 7.238 24.906 16.141 1 90.94 304 THR A CA 1
ATOM 2361 C C . THR A 1 304 ? 8.711 25.281 16.031 1 90.94 304 THR A C 1
ATOM 2363 O O . THR A 1 304 ? 9.047 26.406 15.664 1 90.94 304 THR A O 1
ATOM 2366 N N . LEU A 1 305 ? 9.555 24.359 16.344 1 91.38 305 LEU A N 1
ATOM 2367 C CA . LEU A 1 305 ? 10.992 24.625 16.297 1 91.38 305 LEU A CA 1
ATOM 2368 C C . LEU A 1 305 ? 11.445 24.844 14.859 1 91.38 305 LEU A C 1
ATOM 2370 O O . LEU A 1 305 ? 12.211 25.781 14.578 1 91.38 305 LEU A O 1
ATOM 2374 N N . VAL A 1 306 ? 10.984 24.031 13.961 1 91.19 306 VAL A N 1
ATOM 2375 C CA . VAL A 1 306 ? 11.32 24.188 12.547 1 91.19 306 VAL A CA 1
ATOM 2376 C C . VAL A 1 306 ? 10.859 25.547 12.055 1 91.19 306 VAL A C 1
ATOM 2378 O O . VAL A 1 306 ? 11.602 26.25 11.359 1 91.19 306 VAL A O 1
ATOM 2381 N N . LEU A 1 307 ? 9.641 25.938 12.453 1 89.94 307 LEU A N 1
ATOM 2382 C CA . LEU A 1 307 ? 9.055 27.203 12.047 1 89.94 307 LEU A CA 1
ATOM 2383 C C . LEU A 1 307 ? 9.867 28.375 12.602 1 89.94 307 LEU A C 1
ATOM 2385 O O . LEU A 1 307 ? 10.25 29.281 11.852 1 89.94 307 LEU A O 1
ATOM 2389 N N . ARG A 1 308 ? 10.195 28.312 13.828 1 89.94 308 ARG A N 1
ATOM 2390 C CA . ARG A 1 308 ? 10.906 29.406 14.484 1 89.94 308 ARG A CA 1
ATOM 2391 C C . ARG A 1 308 ? 12.32 29.547 13.93 1 89.94 308 ARG A C 1
ATOM 2393 O O . ARG A 1 308 ? 12.75 30.656 13.602 1 89.94 308 ARG A O 1
ATOM 2400 N N . GLU A 1 309 ? 13.055 28.453 13.812 1 91.94 309 GLU A N 1
ATOM 2401 C CA . GLU A 1 309 ? 14.43 28.469 13.32 1 91.94 309 GLU A CA 1
ATOM 2402 C C . GLU A 1 309 ? 14.492 28.953 11.875 1 91.94 309 GLU A C 1
ATOM 2404 O O . GLU A 1 309 ? 15.398 29.688 11.5 1 91.94 309 GLU A O 1
ATOM 2409 N N . SER A 1 310 ? 13.57 28.531 11.102 1 90.44 310 SER A N 1
ATOM 2410 C CA . SER A 1 310 ? 13.523 28.938 9.703 1 90.44 310 SER A CA 1
ATOM 2411 C C . SER A 1 310 ? 13.188 30.422 9.562 1 90.44 310 SER A C 1
ATOM 2413 O O . SER A 1 310 ? 13.82 31.141 8.781 1 90.44 310 SER A O 1
ATOM 2415 N N . CYS A 1 311 ? 12.172 30.859 10.328 1 89.5 311 CYS A N 1
ATOM 2416 C CA . CYS A 1 311 ? 11.781 32.25 10.281 1 89.5 311 CYS A CA 1
ATOM 2417 C C . CYS A 1 311 ? 12.914 33.156 10.75 1 89.5 311 CYS A C 1
ATOM 2419 O O . CYS A 1 311 ? 13.164 34.219 10.164 1 89.5 311 CYS A O 1
ATOM 2421 N N . ASP A 1 312 ? 13.594 32.75 11.797 1 90.5 312 ASP A N 1
ATOM 2422 C CA . ASP A 1 312 ? 14.719 33.5 12.32 1 90.5 312 ASP A CA 1
ATOM 2423 C C . ASP A 1 312 ? 15.844 33.594 11.289 1 90.5 312 ASP A C 1
ATOM 2425 O O . ASP A 1 312 ? 16.406 34.688 11.078 1 90.5 312 ASP A O 1
ATOM 2429 N N . TYR A 1 313 ? 16.078 32.531 10.672 1 89.88 313 TYR A N 1
ATOM 2430 C CA . TYR A 1 313 ? 17.156 32.5 9.688 1 89.88 313 TYR A CA 1
ATOM 2431 C C . TYR A 1 313 ? 16.797 33.312 8.461 1 89.88 313 TYR A C 1
ATOM 2433 O O . TYR A 1 313 ? 17.656 34.031 7.906 1 89.88 313 TYR A O 1
ATOM 2441 N N . LEU A 1 314 ? 15.594 33.25 8 1 87.31 314 LEU A N 1
ATOM 2442 C CA . LEU A 1 314 ? 15.141 33.938 6.805 1 87.31 314 LEU A CA 1
ATOM 2443 C C . LEU A 1 314 ? 14.742 35.375 7.133 1 87.31 314 LEU A C 1
ATOM 2445 O O . LEU A 1 314 ? 14.469 36.188 6.23 1 87.31 314 LEU A O 1
ATOM 2449 N N . ASN A 1 315 ? 14.656 35.75 8.406 1 88.12 315 ASN A N 1
ATOM 2450 C CA . ASN A 1 315 ? 14.273 37.062 8.891 1 88.12 315 ASN A CA 1
ATOM 2451 C C . ASN A 1 315 ? 12.875 37.469 8.438 1 88.12 315 ASN A C 1
ATOM 2453 O O . ASN A 1 315 ? 12.664 38.531 7.887 1 88.12 315 ASN A O 1
ATOM 2457 N N . ILE A 1 316 ? 12 36.5 8.594 1 85.5 316 ILE A N 1
ATOM 2458 C CA . ILE A 1 316 ? 10.594 36.75 8.281 1 85.5 316 ILE A CA 1
ATOM 2459 C C . ILE A 1 316 ? 9.727 36.344 9.477 1 85.5 316 ILE A C 1
ATOM 2461 O O . ILE A 1 316 ? 10.18 35.656 10.391 1 85.5 316 ILE A O 1
ATOM 2465 N N . SER A 1 317 ? 8.469 36.969 9.484 1 86.56 317 SER A N 1
ATOM 2466 C CA . SER A 1 317 ? 7.492 36.594 10.5 1 86.56 317 SER A CA 1
ATOM 2467 C C . SER A 1 317 ? 6.484 35.562 9.945 1 86.56 317 SER A C 1
ATOM 2469 O O . SER A 1 317 ? 5.988 35.75 8.828 1 86.56 317 SER A O 1
ATOM 2471 N N . CYS A 1 318 ? 6.219 34.562 10.703 1 84.5 318 CYS A N 1
ATOM 2472 C CA . CYS A 1 318 ? 5.344 33.469 10.266 1 84.5 318 CYS A CA 1
ATOM 2473 C C . CYS A 1 318 ? 3.896 33.938 10.18 1 84.5 318 CYS A C 1
ATOM 2475 O O . CYS A 1 318 ? 3.133 33.469 9.336 1 84.5 318 CYS A O 1
ATOM 2477 N N . PHE A 1 319 ? 3.469 34.906 11.031 1 87.31 319 PHE A N 1
ATOM 2478 C CA . PHE A 1 319 ? 2.047 35.219 11.141 1 87.31 319 PHE A CA 1
ATOM 2479 C C . PHE A 1 319 ? 1.79 36.688 10.812 1 87.31 319 PHE A C 1
ATOM 2481 O O . PHE A 1 319 ? 0.708 37.219 11.094 1 87.31 319 PHE A O 1
ATOM 2488 N N . LYS A 1 320 ? 2.842 37.312 10.273 1 85.94 320 LYS A N 1
ATOM 2489 C CA . LYS A 1 320 ? 2.689 38.719 9.867 1 85.94 320 LYS A CA 1
ATOM 2490 C C . LYS A 1 320 ? 3.18 38.938 8.438 1 85.94 320 LYS A C 1
ATOM 2492 O O . LYS A 1 320 ? 4.152 38.312 8.008 1 85.94 320 LYS A O 1
ATOM 2497 N N . VAL A 1 321 ? 2.408 39.688 7.734 1 84.62 321 VAL A N 1
ATOM 2498 C CA . VAL A 1 321 ? 2.809 40.031 6.379 1 84.62 321 VAL A CA 1
ATOM 2499 C C . VAL A 1 321 ? 3.871 41.125 6.422 1 84.62 321 VAL A C 1
ATOM 2501 O O . VAL A 1 321 ? 3.793 42.062 7.246 1 84.62 321 VAL A O 1
ATOM 2504 N N . LYS A 1 322 ? 5.051 40.875 5.621 1 75.31 322 LYS A N 1
ATOM 2505 C CA . LYS A 1 322 ? 6.086 41.906 5.531 1 75.31 322 LYS A CA 1
ATOM 2506 C C . LYS A 1 322 ? 5.559 43.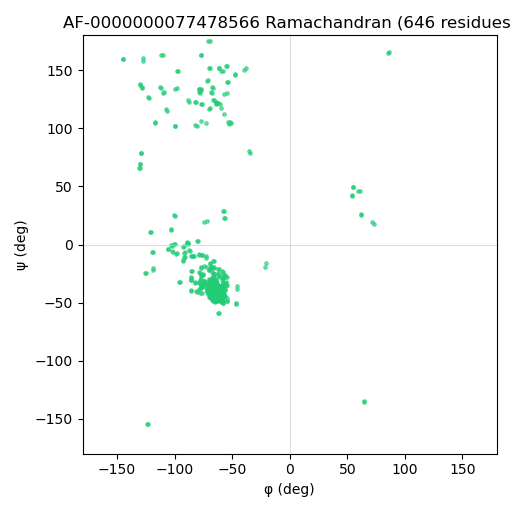156 4.863 1 75.31 322 LYS A C 1
ATOM 2508 O O . LYS A 1 322 ? 4.82 43.094 3.877 1 75.31 322 LYS A O 1
ATOM 2513 N N . ASP A 1 323 ? 5.633 44.281 5.57 1 62.31 323 ASP A N 1
ATOM 2514 C CA . ASP A 1 323 ? 5.258 45.594 5.035 1 62.31 323 ASP A CA 1
ATOM 2515 C C . ASP A 1 323 ? 5.988 45.875 3.725 1 62.31 323 ASP A C 1
ATOM 2517 O O . ASP A 1 323 ? 7.152 45.5 3.564 1 62.31 323 ASP A O 1
ATOM 2521 N N . LYS A 1 324 ? 5.262 45.75 2.49 1 55.28 324 LYS A N 1
ATOM 2522 C CA . LYS A 1 324 ? 5.879 46.25 1.267 1 55.28 324 LYS A CA 1
ATOM 2523 C C . LYS A 1 324 ? 6.715 47.5 1.541 1 55.28 324 LYS A C 1
ATOM 2525 O O . LYS A 1 324 ? 6.207 48.5 2.064 1 55.28 324 LYS A O 1
ATOM 2530 N N . SER A 1 325 ? 7.887 47.281 2.068 1 41.19 325 SER A N 1
ATOM 2531 C CA . SER A 1 325 ? 8.594 48.531 1.881 1 41.19 325 SER A CA 1
ATOM 2532 C C . SER A 1 325 ? 8.664 48.906 0.406 1 41.19 325 SER A C 1
ATOM 2534 O O . SER A 1 325 ? 8.664 48.031 -0.465 1 41.19 325 SER A O 1
ATOM 2536 N N . MET B 1 1 ? 17.781 25.125 23.766 1 55.12 1 MET B N 1
ATOM 2537 C CA . MET B 1 1 ? 17.234 23.922 23.125 1 55.12 1 MET B CA 1
ATOM 2538 C C . MET B 1 1 ? 18.016 23.578 21.859 1 55.12 1 MET B C 1
ATOM 2540 O O . MET B 1 1 ? 18.531 24.453 21.172 1 55.12 1 MET B O 1
ATOM 2544 N N . LYS B 1 2 ? 18.312 22.422 21.719 1 69.12 2 LYS B N 1
ATOM 2545 C CA . LYS B 1 2 ? 19.141 21.969 20.594 1 69.12 2 LYS B CA 1
ATOM 2546 C C . LYS B 1 2 ? 18.438 22.203 19.266 1 69.12 2 LYS B C 1
ATOM 2548 O O . LYS B 1 2 ? 17.234 21.922 19.125 1 69.12 2 LYS B O 1
ATOM 2553 N N . PRO B 1 3 ? 19.062 22.938 18.484 1 82.56 3 PRO B N 1
ATOM 2554 C CA . PRO B 1 3 ? 18.484 23.234 17.188 1 82.56 3 PRO B CA 1
ATOM 2555 C C . PRO B 1 3 ? 18.109 21.969 16.406 1 82.56 3 PRO B C 1
ATOM 2557 O O . PRO B 1 3 ? 18.797 20.953 16.516 1 82.56 3 PRO B O 1
ATOM 2560 N N . VAL B 1 4 ? 16.922 22.094 15.742 1 86.25 4 VAL B N 1
ATOM 2561 C CA . VAL B 1 4 ? 16.438 20.953 14.969 1 86.25 4 VAL B CA 1
ATOM 2562 C C . VAL B 1 4 ? 17.062 20.984 13.57 1 86.25 4 VAL B C 1
ATOM 2564 O O . VAL B 1 4 ? 17.359 19.938 12.992 1 86.25 4 VAL B O 1
ATOM 2567 N N . LEU B 1 5 ? 17.328 22.219 13.109 1 89.12 5 LEU B N 1
ATOM 2568 C CA . LEU B 1 5 ? 17.906 22.375 11.773 1 89.12 5 LEU B CA 1
ATOM 2569 C C . LEU B 1 5 ? 19.328 22.891 11.852 1 89.12 5 LEU B C 1
ATOM 2571 O O . LEU B 1 5 ? 19.625 23.812 12.617 1 89.12 5 LEU B O 1
ATOM 2575 N N . SER B 1 6 ? 20.219 22.312 11.102 1 87.5 6 SER B N 1
ATOM 2576 C CA . SER B 1 6 ? 21.594 22.781 11.008 1 87.5 6 SER B CA 1
ATOM 2577 C C . SER B 1 6 ? 21.688 24.016 10.125 1 87.5 6 SER B C 1
ATOM 2579 O O . SER B 1 6 ? 20.75 24.344 9.398 1 87.5 6 SER B O 1
ATOM 2581 N N . GLU B 1 7 ? 22.812 24.688 10.281 1 89.25 7 GLU B N 1
ATOM 2582 C CA . GLU B 1 7 ? 23.031 25.859 9.445 1 89.25 7 GLU B CA 1
ATOM 2583 C C . GLU B 1 7 ? 23.031 25.484 7.965 1 89.25 7 GLU B C 1
ATOM 2585 O O . GLU B 1 7 ? 22.562 26.266 7.129 1 89.25 7 GLU B O 1
ATOM 2590 N N . ALA B 1 8 ? 23.547 24.359 7.695 1 89.19 8 ALA B N 1
ATOM 2591 C CA . ALA B 1 8 ? 23.578 23.875 6.312 1 89.19 8 ALA B CA 1
ATOM 2592 C C . ALA B 1 8 ? 22.156 23.656 5.785 1 89.19 8 ALA B C 1
ATOM 2594 O O . ALA B 1 8 ? 21.859 24 4.637 1 89.19 8 ALA B O 1
ATOM 2595 N N . GLN B 1 9 ? 21.359 23.125 6.566 1 88.69 9 GLN B N 1
ATOM 2596 C CA . GLN B 1 9 ? 19.969 22.875 6.188 1 88.69 9 GLN B CA 1
ATOM 2597 C C . GLN B 1 9 ? 19.234 24.188 5.957 1 88.69 9 GLN B C 1
ATOM 2599 O O . GLN B 1 9 ? 18.469 24.312 5.004 1 88.69 9 GLN B O 1
ATOM 2604 N N . LEU B 1 10 ? 19.5 25.125 6.836 1 90.19 10 LEU B N 1
ATOM 2605 C CA . LEU B 1 10 ? 18.828 26.406 6.727 1 90.19 10 LEU B CA 1
ATOM 2606 C C . LEU B 1 10 ? 19.266 27.141 5.457 1 90.19 10 LEU B C 1
ATOM 2608 O O . LEU B 1 10 ? 18.469 27.812 4.812 1 90.19 10 LEU B O 1
ATOM 2612 N N . LYS B 1 11 ? 20.484 27.031 5.078 1 89.94 11 LYS B N 1
ATOM 2613 C CA . LYS B 1 11 ? 20.984 27.625 3.84 1 89.94 11 LYS B CA 1
ATOM 2614 C C . LYS B 1 11 ? 20.297 27.016 2.621 1 89.94 11 LYS B C 1
ATOM 2616 O O . LYS B 1 11 ? 19.906 27.734 1.695 1 89.94 11 LYS B O 1
ATOM 2621 N N . ARG B 1 12 ? 20.141 25.781 2.688 1 89.25 12 ARG B N 1
ATOM 2622 C CA . ARG B 1 12 ? 19.5 25.078 1.576 1 89.25 12 ARG B CA 1
ATOM 2623 C C . ARG B 1 12 ? 18.016 25.406 1.506 1 89.25 12 ARG B C 1
ATOM 2625 O O . ARG B 1 12 ? 17.422 25.453 0.42 1 89.25 12 ARG B O 1
ATOM 2632 N N . LEU B 1 13 ? 17.5 25.578 2.652 1 88.25 13 LEU B N 1
ATOM 2633 C CA . LEU B 1 13 ? 16.094 25.969 2.715 1 88.25 13 LEU B CA 1
ATOM 2634 C C . LEU B 1 13 ? 15.867 27.312 2.031 1 88.25 13 LEU B C 1
ATOM 2636 O O . LEU B 1 13 ? 14.859 27.516 1.359 1 88.25 13 LEU B O 1
ATOM 2640 N N . LYS B 1 14 ? 16.781 28.172 2.254 1 87.06 14 LYS B N 1
ATOM 2641 C CA . LYS B 1 14 ? 16.703 29.484 1.633 1 87.06 14 LYS B CA 1
ATOM 2642 C C . LYS B 1 14 ? 16.703 29.375 0.111 1 87.06 14 LYS B C 1
ATOM 2644 O O . LYS B 1 14 ? 16.078 30.188 -0.578 1 87.06 14 LYS B O 1
ATOM 2649 N N . GLU B 1 15 ? 17.312 28.328 -0.368 1 85.69 15 GLU B N 1
ATOM 2650 C CA . GLU B 1 15 ? 17.438 28.141 -1.81 1 85.69 15 GLU B CA 1
ATOM 2651 C C . GLU B 1 15 ? 16.281 27.312 -2.367 1 85.69 15 GLU B C 1
ATOM 2653 O O . GLU B 1 15 ? 16.188 27.109 -3.58 1 85.69 15 GLU B O 1
ATOM 2658 N N . TYR B 1 16 ? 15.484 26.938 -1.475 1 83.56 16 TYR B N 1
ATOM 2659 C CA . TYR B 1 16 ? 14.391 26.062 -1.879 1 83.56 16 TYR B CA 1
ATOM 2660 C C . TYR B 1 16 ? 13.414 26.797 -2.791 1 83.56 16 TYR B C 1
ATOM 2662 O O . TYR B 1 16 ? 13 27.922 -2.492 1 83.56 16 TYR B O 1
ATOM 2670 N N . LYS B 1 17 ? 13.219 26.188 -3.963 1 73 17 LYS B N 1
ATOM 2671 C CA . LYS B 1 17 ? 12.211 26.703 -4.887 1 73 17 LYS B CA 1
ATOM 2672 C C . LYS B 1 17 ? 10.992 25.797 -4.938 1 73 17 LYS B C 1
ATOM 2674 O O . LYS B 1 17 ? 11.133 24.578 -5.086 1 73 17 LYS B O 1
ATOM 2679 N N . PHE B 1 18 ? 9.961 26.359 -4.539 1 62.59 18 PHE B N 1
ATOM 2680 C CA . PHE B 1 18 ? 8.727 25.578 -4.539 1 62.59 18 PHE B CA 1
ATOM 2681 C C . PHE B 1 18 ? 8.398 25.094 -5.945 1 62.59 18 PHE B C 1
ATOM 2683 O O . PHE B 1 18 ? 8.43 25.859 -6.902 1 62.59 18 PHE B O 1
ATOM 2690 N N . LYS B 1 19 ? 8.383 23.797 -6.07 1 57.41 19 LYS B N 1
ATOM 2691 C CA . LYS B 1 19 ? 7.965 23.188 -7.332 1 57.41 19 LYS B CA 1
ATOM 2692 C C . LYS B 1 19 ? 6.445 23.219 -7.477 1 57.41 19 LYS B C 1
ATOM 2694 O O . LYS B 1 19 ? 5.723 22.766 -6.59 1 57.41 19 LYS B O 1
ATOM 2699 N N . ALA B 1 20 ? 5.98 24.156 -8.398 1 52.5 20 ALA B N 1
ATOM 2700 C CA . ALA B 1 20 ? 4.535 24.25 -8.609 1 52.5 20 ALA B CA 1
ATOM 2701 C C . ALA B 1 20 ? 3.943 22.875 -8.914 1 52.5 20 ALA B C 1
ATOM 2703 O O . ALA B 1 20 ? 4.473 22.141 -9.75 1 52.5 20 ALA B O 1
ATOM 2704 N N . GLU B 1 21 ? 3.264 22.297 -7.988 1 55.75 21 GLU B N 1
ATOM 2705 C CA . GLU B 1 21 ? 2.551 21.047 -8.258 1 55.75 21 GLU B CA 1
ATOM 2706 C C . GLU B 1 21 ? 1.566 21.219 -9.414 1 55.75 21 GLU B C 1
ATOM 2708 O O . GLU B 1 21 ? 1.044 22.312 -9.633 1 55.75 21 GLU B O 1
ATOM 2713 N N . GLY B 1 22 ? 1.598 20.328 -10.406 1 57.94 22 GLY B N 1
ATOM 2714 C CA . GLY B 1 22 ? 0.57 20.375 -11.438 1 57.94 22 GLY B CA 1
ATOM 2715 C C . GLY B 1 22 ? -0.832 20.5 -10.875 1 57.94 22 GLY B C 1
ATOM 2716 O O . GLY B 1 22 ? -1.048 20.297 -9.672 1 57.94 22 GLY B O 1
ATOM 2717 N N . ALA B 1 23 ? -1.711 21.219 -11.602 1 65.81 23 ALA B N 1
ATOM 2718 C CA . ALA B 1 23 ? -3.109 21.359 -11.211 1 65.81 23 ALA B CA 1
ATOM 2719 C C . ALA B 1 23 ? -3.869 20.047 -11.367 1 65.81 23 ALA B C 1
ATOM 2721 O O . ALA B 1 23 ? -3.898 19.469 -12.453 1 65.81 23 ALA B O 1
ATOM 2722 N N . SER B 1 24 ? -4.336 19.578 -10.242 1 71.62 24 SER B N 1
ATOM 2723 C CA . SER B 1 24 ? -5.176 18.375 -10.266 1 71.62 24 SER B CA 1
ATOM 2724 C C . SER B 1 24 ? -6.543 18.672 -10.875 1 71.62 24 SER B C 1
ATOM 2726 O O . SER B 1 24 ? -6.828 19.812 -11.25 1 71.62 24 SER B O 1
ATOM 2728 N N . ILE B 1 25 ? -7.414 17.719 -11.07 1 68.06 25 ILE B N 1
ATOM 2729 C CA . ILE B 1 25 ? -8.742 17.875 -11.656 1 68.06 25 ILE B CA 1
ATOM 2730 C C . ILE B 1 25 ? -9.562 18.859 -10.828 1 68.06 25 ILE B C 1
ATOM 2732 O O . ILE B 1 25 ? -10.133 19.812 -11.359 1 68.06 25 ILE B O 1
ATOM 2736 N N . LEU B 1 26 ? -9.57 18.688 -9.57 1 77.75 26 LEU B N 1
ATOM 2737 C CA . LEU B 1 26 ? -10.406 19.516 -8.711 1 77.75 26 LEU B CA 1
ATOM 2738 C C . LEU B 1 26 ? -9.805 20.906 -8.547 1 77.75 26 LEU B C 1
ATOM 2740 O O . LEU B 1 26 ? -10.523 21.859 -8.273 1 77.75 26 LEU B O 1
ATOM 2744 N N . ASP B 1 27 ? -8.5 20.938 -8.703 1 80.81 27 ASP B N 1
ATOM 2745 C CA . ASP B 1 27 ? -7.883 22.266 -8.688 1 80.81 27 ASP B CA 1
ATOM 2746 C C . ASP B 1 27 ? -8.438 23.141 -9.812 1 80.81 27 ASP B C 1
ATOM 2748 O O . ASP B 1 27 ? -8.75 24.312 -9.586 1 80.81 27 ASP B O 1
ATOM 2752 N N . ASN B 1 28 ? -8.547 22.562 -10.922 1 74.88 28 ASN B N 1
ATOM 2753 C CA . ASN B 1 28 ? -9.023 23.297 -12.086 1 74.88 28 ASN B CA 1
ATOM 2754 C C . ASN B 1 28 ? -10.492 23.688 -11.938 1 74.88 28 ASN B C 1
ATOM 2756 O O . ASN B 1 28 ? -10.914 24.719 -12.461 1 74.88 28 ASN B O 1
ATOM 2760 N N . VAL B 1 29 ? -11.188 22.891 -11.25 1 76.06 29 VAL B N 1
ATOM 2761 C CA . VAL B 1 29 ? -12.609 23.156 -11.07 1 76.06 29 VAL B CA 1
ATOM 2762 C C . VAL B 1 29 ? -12.805 24.234 -10.008 1 76.06 29 VAL B C 1
ATOM 2764 O O . VAL B 1 29 ? -13.68 25.094 -10.133 1 76.06 29 VAL B O 1
ATOM 2767 N N . LEU B 1 30 ? -11.914 24.281 -8.984 1 86.44 30 LEU B N 1
ATOM 2768 C CA . LEU B 1 30 ? -12.156 25.125 -7.816 1 86.44 30 LEU B CA 1
ATOM 2769 C C . LEU B 1 30 ? -11.336 26.406 -7.883 1 86.44 30 LEU B C 1
ATOM 2771 O O . LEU B 1 30 ? -11.516 27.312 -7.062 1 86.44 30 LEU B O 1
ATOM 2775 N N . LYS B 1 31 ? -10.5 26.484 -8.852 1 85.5 31 LYS B N 1
ATOM 2776 C CA . LYS B 1 31 ? -9.562 27.609 -8.93 1 85.5 31 LYS B CA 1
ATOM 2777 C C . LYS B 1 31 ? -10.297 28.938 -8.984 1 85.5 31 LYS B C 1
ATOM 2779 O O . LYS B 1 31 ? -9.891 29.906 -8.344 1 85.5 31 LYS B O 1
ATOM 2784 N N . ASP B 1 32 ? -11.344 29.016 -9.797 1 83.81 32 ASP B N 1
ATOM 2785 C CA . ASP B 1 32 ? -12.102 30.25 -9.922 1 83.81 32 ASP B CA 1
ATOM 2786 C C . ASP B 1 32 ? -12.82 30.594 -8.609 1 83.81 32 ASP B C 1
ATOM 2788 O O . ASP B 1 32 ? -12.914 31.75 -8.227 1 83.81 32 ASP B O 1
ATOM 2792 N N . PHE B 1 33 ? -13.328 29.609 -7.996 1 88.88 33 PHE B N 1
ATOM 2793 C CA . PHE B 1 33 ? -13.969 29.766 -6.699 1 88.88 33 PHE B CA 1
ATOM 2794 C C . PHE B 1 33 ? -12.984 30.297 -5.664 1 88.88 33 PHE B C 1
ATOM 2796 O O . PHE B 1 33 ? -13.297 31.234 -4.926 1 88.88 33 PHE B O 1
ATOM 2803 N N . TRP B 1 34 ? -11.797 29.766 -5.594 1 91.75 34 TRP B N 1
ATOM 2804 C CA . TRP B 1 34 ? -10.75 30.219 -4.672 1 91.75 34 TRP B CA 1
ATOM 2805 C C . TRP B 1 34 ? -10.32 31.641 -4.996 1 91.75 34 TRP B C 1
ATOM 2807 O O . TRP B 1 34 ? -10.055 32.438 -4.09 1 91.75 34 TRP B O 1
ATOM 2817 N N . GLY B 1 35 ? -10.25 31.938 -6.305 1 90.12 35 GLY B N 1
ATOM 2818 C CA . GLY B 1 35 ? -9.906 33.281 -6.715 1 90.12 35 GLY B CA 1
ATOM 2819 C C . GLY B 1 35 ? -10.891 34.312 -6.223 1 90.12 35 GLY B C 1
ATOM 2820 O O . GLY B 1 35 ? -10.492 35.375 -5.73 1 90.12 35 GLY B O 1
ATOM 2821 N N . TYR B 1 36 ? -12.094 34 -6.379 1 90.19 36 TYR B N 1
ATOM 2822 C CA . TYR B 1 36 ? -13.148 34.906 -5.926 1 90.19 36 TYR B CA 1
ATOM 2823 C C . TYR B 1 36 ? -13.07 35.125 -4.422 1 90.19 36 TYR B C 1
ATOM 2825 O O . TYR B 1 36 ? -13.18 36.25 -3.945 1 90.19 36 TYR B O 1
ATOM 2833 N N . LEU B 1 37 ? -12.805 34.125 -3.629 1 92.75 37 LEU B N 1
ATOM 2834 C CA . LEU B 1 37 ? -12.742 34.188 -2.174 1 92.75 37 LEU B CA 1
ATOM 2835 C C . LEU B 1 37 ? -11.477 34.906 -1.723 1 92.75 37 LEU B C 1
ATOM 2837 O O . LEU B 1 37 ? -11.477 35.594 -0.702 1 92.75 37 LEU B O 1
ATOM 2841 N N . ALA B 1 38 ? -10.461 34.719 -2.469 1 92.06 38 ALA B N 1
ATOM 2842 C CA . ALA B 1 38 ? -9.172 35.312 -2.131 1 92.06 38 ALA B CA 1
ATOM 2843 C C . ALA B 1 38 ? -9.25 36.844 -2.146 1 92.06 38 ALA B C 1
ATOM 2845 O O . ALA B 1 38 ? -8.555 37.5 -1.384 1 92.06 38 ALA B O 1
ATOM 2846 N N . GLU B 1 39 ? -10.094 37.375 -3.037 1 91.38 39 GLU B N 1
ATOM 2847 C CA . GLU B 1 39 ? -10.258 38.844 -3.146 1 91.38 39 GLU B CA 1
ATOM 2848 C C . GLU B 1 39 ? -10.883 39.406 -1.881 1 91.38 39 GLU B C 1
ATOM 2850 O O . GLU B 1 39 ? -10.742 40.594 -1.607 1 91.38 39 GLU B O 1
ATOM 2855 N N . GLN B 1 40 ? -11.492 38.562 -1.142 1 92.56 40 GLN B N 1
ATOM 2856 C CA . GLN B 1 40 ? -12.172 39.031 0.064 1 92.56 40 GLN B CA 1
ATOM 2857 C C . GLN B 1 40 ? -11.25 38.969 1.276 1 92.56 40 GLN B C 1
ATOM 2859 O O . GLN B 1 40 ? -11.578 39.5 2.34 1 92.56 40 GLN B O 1
ATOM 2864 N N . ILE B 1 41 ? -10.078 38.406 1.18 1 92.69 41 ILE B N 1
ATOM 2865 C CA . ILE B 1 41 ? -9.141 38.281 2.289 1 92.69 41 ILE B CA 1
ATOM 2866 C C . ILE B 1 41 ? -8.266 39.531 2.359 1 92.69 41 ILE B C 1
ATOM 2868 O O . ILE B 1 41 ? -7.613 39.906 1.377 1 92.69 41 ILE B O 1
ATOM 2872 N N . PRO B 1 42 ? -8.297 40.156 3.471 1 92.69 42 PRO B N 1
ATOM 2873 C CA . PRO B 1 42 ? -7.453 41.344 3.611 1 92.69 42 PRO B CA 1
ATOM 2874 C C . PRO B 1 42 ? -5.973 41.062 3.377 1 92.69 42 PRO B C 1
ATOM 2876 O O . PRO B 1 42 ? -5.496 39.969 3.711 1 92.69 42 PRO B O 1
ATOM 2879 N N . SER B 1 43 ? -5.27 42.031 2.883 1 89.19 43 SER B N 1
ATOM 2880 C CA . SER B 1 43 ? -3.873 41.875 2.498 1 89.19 43 SER B CA 1
ATOM 2881 C C . SER B 1 43 ? -2.979 41.688 3.721 1 89.19 43 SER B C 1
ATOM 2883 O O . SER B 1 43 ? -1.855 41.188 3.613 1 89.19 43 SER B O 1
ATOM 2885 N N . TRP B 1 44 ? -3.518 42.031 4.891 1 90.5 44 TRP B N 1
ATOM 2886 C CA . TRP B 1 44 ? -2.67 41.969 6.078 1 90.5 44 TRP B CA 1
ATOM 2887 C C . TRP B 1 44 ? -2.689 40.562 6.691 1 90.5 44 TRP B C 1
ATOM 2889 O O . TRP B 1 44 ? -1.917 40.281 7.609 1 90.5 44 TRP B O 1
ATOM 2899 N N . VAL B 1 45 ? -3.502 39.75 6.152 1 92.81 45 VAL B N 1
ATOM 2900 C CA . VAL B 1 45 ? -3.572 38.406 6.676 1 92.81 45 VAL B CA 1
ATOM 2901 C C . VAL B 1 45 ? -2.441 37.562 6.09 1 92.81 45 VAL B C 1
ATOM 2903 O O . VAL B 1 45 ? -2.307 37.469 4.867 1 92.81 45 VAL B O 1
ATOM 2906 N N . ALA B 1 46 ? -1.621 37 6.98 1 92.56 46 ALA B N 1
ATOM 2907 C CA . ALA B 1 46 ? -0.512 36.156 6.543 1 92.56 46 ALA B CA 1
ATOM 2908 C C . ALA B 1 46 ? -1.02 34.844 6 1 92.56 46 ALA B C 1
ATOM 2910 O O . ALA B 1 46 ? -1.963 34.25 6.547 1 92.56 46 ALA B O 1
ATOM 2911 N N . PRO B 1 47 ? -0.442 34.312 4.949 1 92.38 47 PRO B N 1
ATOM 2912 C CA . PRO B 1 47 ? -0.839 33.031 4.375 1 92.38 47 PRO B CA 1
ATOM 2913 C C . PRO B 1 47 ? -0.813 31.906 5.395 1 92.38 47 PRO B C 1
ATOM 2915 O O . PRO B 1 47 ? -1.694 31.031 5.387 1 92.38 47 PRO B O 1
ATOM 2918 N N . ASN B 1 48 ? 0.117 31.922 6.316 1 93.12 48 ASN B N 1
ATOM 2919 C CA . ASN B 1 48 ? 0.232 30.859 7.32 1 93.12 48 ASN B CA 1
ATOM 2920 C C . ASN B 1 48 ? -0.969 30.859 8.258 1 93.12 48 ASN B C 1
ATOM 2922 O O . ASN B 1 48 ? -1.362 29.797 8.758 1 93.12 48 ASN B O 1
ATOM 2926 N N . VAL B 1 49 ? -1.502 32.031 8.492 1 93.5 49 VAL B N 1
ATOM 2927 C CA . VAL B 1 49 ? -2.697 32.125 9.328 1 93.5 49 VAL B CA 1
ATOM 2928 C C . VAL B 1 49 ? -3.852 31.375 8.656 1 93.5 49 VAL B C 1
ATOM 2930 O O . VAL B 1 49 ? -4.617 30.672 9.32 1 93.5 49 VAL B O 1
ATOM 2933 N N . ILE B 1 50 ? -3.951 31.531 7.41 1 94.88 50 ILE B N 1
ATOM 2934 C CA . ILE B 1 50 ? -5.008 30.891 6.637 1 94.88 50 ILE B CA 1
ATOM 2935 C C . ILE B 1 50 ? -4.855 29.359 6.711 1 94.88 50 ILE B C 1
ATOM 2937 O O . ILE B 1 50 ? -5.832 28.641 6.926 1 94.88 50 ILE B O 1
ATOM 2941 N N . SER B 1 51 ? -3.621 28.875 6.555 1 94.81 51 SER B N 1
ATOM 2942 C CA . SER B 1 51 ? -3.352 27.438 6.656 1 94.81 51 SER B CA 1
ATOM 2943 C C . SER B 1 51 ? -3.73 26.906 8.031 1 94.81 51 SER B C 1
ATOM 2945 O O . SER B 1 51 ? -4.398 25.875 8.133 1 94.81 51 SER B O 1
ATOM 2947 N N . PHE B 1 52 ? -3.387 27.656 9.055 1 94.69 52 PHE B N 1
ATOM 2948 C CA . PHE B 1 52 ? -3.666 27.219 10.422 1 94.69 52 PHE B CA 1
ATOM 2949 C C . PHE B 1 52 ? -5.164 27.234 10.695 1 94.69 52 PHE B C 1
ATOM 2951 O O . PHE B 1 52 ? -5.676 26.375 11.422 1 94.69 52 PHE B O 1
ATOM 2958 N N . LEU B 1 53 ? -5.797 28.203 10.188 1 95.31 53 LEU B N 1
ATOM 2959 C CA . LEU B 1 53 ? -7.242 28.281 10.359 1 95.31 53 LEU B CA 1
ATOM 2960 C C . LEU B 1 53 ? -7.934 27.062 9.727 1 95.31 53 LEU B C 1
ATOM 2962 O O . LEU B 1 53 ? -8.93 26.562 10.258 1 95.31 53 LEU B O 1
ATOM 2966 N N . GLY B 1 54 ? -7.461 26.672 8.586 1 95.75 54 GLY B N 1
ATOM 2967 C CA . GLY B 1 54 ? -7.988 25.469 7.969 1 95.75 54 GLY B CA 1
ATOM 2968 C C . GLY B 1 54 ? -7.844 24.234 8.844 1 95.75 54 GLY B C 1
ATOM 2969 O O . GLY B 1 54 ? -8.805 23.484 9.031 1 95.75 54 GLY B O 1
ATOM 2970 N N . LEU B 1 55 ? -6.672 24.031 9.367 1 95.69 55 LEU B N 1
ATOM 2971 C CA . LEU B 1 55 ? -6.434 22.906 10.266 1 95.69 55 LEU B CA 1
ATOM 2972 C C . LEU B 1 55 ? -7.312 22.984 11.5 1 95.69 55 LEU B C 1
ATOM 2974 O O . LEU B 1 55 ? -7.895 22 11.938 1 95.69 55 LEU B O 1
ATOM 2978 N N . ALA B 1 56 ? -7.418 24.172 12.086 1 96.06 56 ALA B N 1
ATOM 2979 C CA . ALA B 1 56 ? -8.242 24.391 13.273 1 96.06 56 ALA B CA 1
ATOM 2980 C C . ALA B 1 56 ? -9.703 24.031 13 1 96.06 56 ALA B C 1
ATOM 2982 O O . ALA B 1 56 ? -10.352 23.391 13.828 1 96.06 56 ALA B O 1
ATOM 2983 N N . ALA B 1 57 ? -10.164 24.469 11.898 1 95.75 57 ALA B N 1
ATOM 2984 C CA . ALA B 1 57 ? -11.547 24.156 11.523 1 95.75 57 ALA B CA 1
ATOM 2985 C C . ALA B 1 57 ? -11.773 22.641 11.469 1 95.75 57 ALA B C 1
ATOM 2987 O O . ALA B 1 57 ? -12.781 22.141 11.969 1 95.75 57 ALA B O 1
ATOM 2988 N N . LEU B 1 58 ? -10.859 21.938 10.891 1 95.62 58 LEU B N 1
ATOM 2989 C CA . LEU B 1 58 ? -10.984 20.484 10.789 1 95.62 58 LEU B CA 1
ATOM 2990 C C . LEU B 1 58 ? -10.953 19.844 12.172 1 95.62 58 LEU B C 1
ATOM 2992 O O . LEU B 1 58 ? -11.75 18.953 12.461 1 95.62 58 LEU B O 1
ATOM 2996 N N . VAL B 1 59 ? -10.047 20.297 13 1 93.94 59 VAL B N 1
ATOM 2997 C CA . VAL B 1 59 ? -9.898 19.75 14.344 1 93.94 59 VAL B CA 1
ATOM 2998 C C . VAL B 1 59 ? -11.172 19.984 15.141 1 93.94 59 VAL B C 1
ATOM 3000 O O . VAL B 1 59 ? -11.695 19.062 15.773 1 93.94 59 VAL B O 1
ATOM 3003 N N . ILE B 1 60 ? -11.742 21.156 15.102 1 95 60 ILE B N 1
ATOM 3004 C CA . ILE B 1 60 ? -12.922 21.547 15.875 1 95 60 ILE B CA 1
ATOM 3005 C C . ILE B 1 60 ? -14.125 20.734 15.422 1 95 60 ILE B C 1
ATOM 3007 O O . ILE B 1 60 ? -14.961 20.328 16.234 1 95 60 ILE B O 1
ATOM 3011 N N . THR B 1 61 ? -14.219 20.422 14.172 1 95 61 THR B N 1
ATOM 3012 C CA . THR B 1 61 ? -15.398 19.734 13.641 1 95 61 THR B CA 1
ATOM 3013 C C . THR B 1 61 ? -15.266 18.219 13.797 1 95 61 THR B C 1
ATOM 3015 O O . THR B 1 61 ? -16.266 17.516 13.898 1 95 61 THR B O 1
ATOM 3018 N N . THR B 1 62 ? -14.078 17.703 13.805 1 93.88 62 THR B N 1
ATOM 3019 C CA . THR B 1 62 ? -13.883 16.266 13.734 1 93.88 62 THR B CA 1
ATOM 3020 C C . THR B 1 62 ? -13.695 15.68 15.125 1 93.88 62 THR B C 1
ATOM 3022 O O . THR B 1 62 ? -14.172 14.578 15.414 1 93.88 62 THR B O 1
ATOM 3025 N N . PHE B 1 63 ? -13.117 16.359 16.062 1 92.94 63 PHE B N 1
ATOM 3026 C CA . PHE B 1 63 ? -12.719 15.789 17.344 1 92.94 63 PHE B CA 1
ATOM 3027 C C . PHE B 1 63 ? -13.945 15.422 18.188 1 92.94 63 PHE B C 1
ATOM 3029 O O . PHE B 1 63 ? -13.945 14.406 18.875 1 92.94 63 PHE B O 1
ATOM 3036 N N . PRO B 1 64 ? -15.039 16.203 18.156 1 92.69 64 PRO B N 1
ATOM 3037 C CA . PRO B 1 64 ? -16.234 15.781 18.875 1 92.69 64 PRO B CA 1
ATOM 3038 C C . PRO B 1 64 ? -16.719 14.391 18.469 1 92.69 64 PRO B C 1
ATOM 3040 O O . PRO B 1 64 ? -17.234 13.648 19.297 1 92.69 64 PRO B O 1
ATOM 3043 N N . LEU B 1 65 ? -16.516 14.078 17.234 1 91.06 65 LEU B N 1
ATOM 3044 C CA . LEU B 1 65 ? -16.906 12.758 16.734 1 91.06 65 LEU B CA 1
ATOM 3045 C C . LEU B 1 65 ? -16.156 11.656 17.469 1 91.06 65 LEU B C 1
ATOM 3047 O O . LEU B 1 65 ? -16.734 10.641 17.844 1 91.06 65 LEU B O 1
ATOM 3051 N N . PHE B 1 66 ? -14.914 11.828 17.672 1 89.75 66 PHE B N 1
ATOM 3052 C CA . PHE B 1 66 ? -14.07 10.82 18.312 1 89.75 66 PHE B CA 1
ATOM 3053 C C . PHE B 1 66 ? -14.477 10.617 19.766 1 89.75 66 PHE B C 1
ATOM 3055 O O . PHE B 1 66 ? -14.367 9.508 20.297 1 89.75 66 PHE B O 1
ATOM 3062 N N . PHE B 1 67 ? -14.992 11.688 20.391 1 87 67 PHE B N 1
ATOM 3063 C CA . PHE B 1 67 ? -15.445 11.594 21.781 1 87 67 PHE B CA 1
ATOM 3064 C C . PHE B 1 67 ? -16.797 10.891 21.859 1 87 67 PHE B C 1
ATOM 3066 O O . PHE B 1 67 ? -17.047 10.117 22.781 1 87 67 PHE B O 1
ATOM 3073 N N . TYR B 1 68 ? -17.625 11.125 20.906 1 89.31 68 TYR B N 1
ATOM 3074 C CA . TYR B 1 68 ? -18.969 10.555 20.891 1 89.31 68 TYR B CA 1
ATOM 3075 C C . TYR B 1 68 ? -18.922 9.086 20.484 1 89.31 68 TYR B C 1
ATOM 3077 O O . TYR B 1 68 ? -19.719 8.281 20.969 1 89.31 68 TYR B O 1
ATOM 3085 N N . CYS B 1 69 ? -18.047 8.734 19.641 1 88.69 69 CYS B N 1
ATOM 3086 C CA . CYS B 1 69 ? -17.969 7.387 19.078 1 88.69 69 CYS B CA 1
ATOM 3087 C C . CYS B 1 69 ? -16.562 6.832 19.172 1 88.69 69 CYS B C 1
ATOM 3089 O O . CYS B 1 69 ? -15.906 6.598 18.156 1 88.69 69 CYS B O 1
ATOM 3091 N N . PRO B 1 70 ? -16.109 6.539 20.344 1 87.12 70 PRO B N 1
ATOM 3092 C CA . PRO B 1 70 ? -14.727 6.121 20.562 1 87.12 70 PRO B CA 1
ATOM 3093 C C . PRO B 1 70 ? -14.438 4.738 19.984 1 87.12 70 PRO B C 1
ATOM 3095 O O . PRO B 1 70 ? -13.281 4.422 19.688 1 87.12 70 PRO B O 1
ATOM 3098 N N . THR B 1 71 ? -15.492 3.891 19.75 1 88.62 71 THR B N 1
ATOM 3099 C CA . THR B 1 71 ? -15.234 2.529 19.297 1 88.62 71 THR B CA 1
ATOM 3100 C C . THR B 1 71 ? -15.562 2.381 17.812 1 88.62 71 THR B C 1
ATOM 3102 O O . THR B 1 71 ? -15.305 1.334 17.219 1 88.62 71 THR B O 1
ATOM 3105 N N . ALA B 1 72 ? -16.078 3.441 17.219 1 89.69 72 ALA B N 1
ATOM 3106 C CA . ALA B 1 72 ? -16.469 3.434 15.812 1 89.69 72 ALA B CA 1
ATOM 3107 C C . ALA B 1 72 ? -17.578 2.416 15.555 1 89.69 72 ALA B C 1
ATOM 3109 O O . ALA B 1 72 ? -17.609 1.774 14.5 1 89.69 72 ALA B O 1
ATOM 3110 N N . THR B 1 73 ? -18.391 2.111 16.625 1 88.81 73 THR B N 1
ATOM 3111 C CA . THR B 1 73 ? -19.516 1.19 16.516 1 88.81 73 THR B CA 1
ATOM 3112 C C . THR B 1 73 ? -20.828 1.893 16.844 1 88.81 73 THR B C 1
ATOM 3114 O O . THR B 1 73 ? -21.891 1.414 16.469 1 88.81 73 THR B O 1
ATOM 3117 N N . GLU B 1 74 ? -20.703 2.965 17.562 1 88.19 74 GLU B N 1
ATOM 3118 C CA . GLU B 1 74 ? -21.875 3.66 18.062 1 88.19 74 GLU B CA 1
ATOM 3119 C C . GLU B 1 74 ? -22.656 4.332 16.938 1 88.19 74 GLU B C 1
ATOM 3121 O O . GLU B 1 74 ? -22.094 4.637 15.891 1 88.19 74 GLU B O 1
ATOM 3126 N N . GLU B 1 75 ? -23.891 4.445 17.188 1 83.25 75 GLU B N 1
ATOM 3127 C CA . GLU B 1 75 ? -24.703 5.262 16.297 1 83.25 75 GLU B CA 1
ATOM 3128 C C . GLU B 1 75 ? -24.5 6.75 16.562 1 83.25 75 GLU B C 1
ATOM 3130 O O . GLU B 1 75 ? -24.656 7.207 17.688 1 83.25 75 GLU B O 1
ATOM 3135 N N . VAL B 1 76 ? -24.062 7.426 15.539 1 89 76 VAL B N 1
ATOM 3136 C CA . VAL B 1 76 ? -23.766 8.852 15.664 1 89 76 VAL B CA 1
ATOM 3137 C C . VAL B 1 76 ? -24.797 9.664 14.898 1 89 76 VAL B C 1
ATOM 3139 O O . VAL B 1 76 ? -25.188 9.305 13.789 1 89 76 VAL B O 1
ATOM 3142 N N . PRO B 1 77 ? -25.344 10.703 15.617 1 91.44 77 PRO B N 1
ATOM 3143 C CA . PRO B 1 77 ? -26.297 11.562 14.906 1 91.44 77 PRO B CA 1
ATOM 3144 C C . PRO B 1 77 ? -25.703 12.141 13.617 1 91.44 77 PRO B C 1
ATOM 3146 O O . PRO B 1 77 ? -24.5 12.383 13.531 1 91.44 77 PRO B O 1
ATOM 3149 N N . TRP B 1 78 ? -26.594 12.445 12.688 1 89.88 78 TRP B N 1
ATOM 3150 C CA . TRP B 1 78 ? -26.203 12.844 11.336 1 89.88 78 TRP B CA 1
ATOM 3151 C C . TRP B 1 78 ? -25.422 14.156 11.359 1 89.88 78 TRP B C 1
ATOM 3153 O O . TRP B 1 78 ? -24.562 14.391 10.5 1 89.88 78 TRP B O 1
ATOM 3163 N N . TRP B 1 79 ? -25.688 15.039 12.273 1 91.94 79 TRP B N 1
ATOM 3164 C CA . TRP B 1 79 ? -25.094 16.375 12.25 1 91.94 79 TRP B CA 1
ATOM 3165 C C . TRP B 1 79 ? -23.609 16.312 12.562 1 91.94 79 TRP B C 1
ATOM 3167 O O . TRP B 1 79 ? -22.859 17.234 12.203 1 91.94 79 TRP B O 1
ATOM 3177 N N . PHE B 1 80 ? -23.094 15.227 13.242 1 93.75 80 PHE B N 1
ATOM 3178 C CA . PHE B 1 80 ? -21.656 15.055 13.422 1 93.75 80 PHE B CA 1
ATOM 3179 C C . PHE B 1 80 ? -20.953 14.898 12.07 1 93.75 80 PHE B C 1
ATOM 3181 O O . PHE B 1 80 ? -19.922 15.523 11.82 1 93.75 80 PHE B O 1
ATOM 3188 N N . TYR B 1 81 ? -21.578 14.117 11.227 1 93 81 TYR B N 1
ATOM 3189 C CA . TYR B 1 81 ? -21 13.891 9.906 1 93 81 TYR B CA 1
ATOM 3190 C C . TYR B 1 81 ? -21.047 15.156 9.062 1 93 81 TYR B C 1
ATOM 3192 O O . TYR B 1 81 ? -20.094 15.477 8.352 1 93 81 TYR B O 1
ATOM 3200 N N . THR B 1 82 ? -22.156 15.852 9.172 1 92.44 82 THR B N 1
ATOM 3201 C CA . THR B 1 82 ? -22.312 17.109 8.438 1 92.44 82 THR B CA 1
ATOM 3202 C C . THR B 1 82 ? -21.25 18.109 8.875 1 92.44 82 THR B C 1
ATOM 3204 O O . THR B 1 82 ? -20.672 18.812 8.039 1 92.44 82 THR B O 1
ATOM 3207 N N . ASN B 1 83 ? -20.969 18.219 10.188 1 95.44 83 ASN B N 1
ATOM 3208 C CA . ASN B 1 83 ? -19.938 19.109 10.695 1 95.44 83 ASN B CA 1
ATOM 3209 C C . ASN B 1 83 ? -18.578 18.781 10.094 1 95.44 83 ASN B C 1
ATOM 3211 O O . ASN B 1 83 ? -17.797 19.688 9.789 1 95.44 83 ASN B O 1
ATOM 3215 N N . ILE B 1 84 ? -18.312 17.516 9.938 1 95.31 84 ILE B N 1
ATOM 3216 C CA . ILE B 1 84 ? -17.031 17.094 9.398 1 95.31 84 ILE B CA 1
ATOM 3217 C C . ILE B 1 84 ? -16.938 17.469 7.918 1 95.31 84 ILE B C 1
ATOM 3219 O O . ILE B 1 84 ? -15.883 17.906 7.445 1 95.31 84 ILE B O 1
ATOM 3223 N N . VAL B 1 85 ? -18 17.312 7.191 1 93.62 85 VAL B N 1
ATOM 3224 C CA . VAL B 1 85 ? -18.031 17.734 5.793 1 93.62 85 VAL B CA 1
ATOM 3225 C C . VAL B 1 85 ? -17.719 19.219 5.691 1 93.62 85 VAL B C 1
ATOM 3227 O O . VAL B 1 85 ? -16.938 19.641 4.836 1 93.62 85 VAL B O 1
ATOM 3230 N N . ILE B 1 86 ? -18.297 20 6.57 1 94 86 ILE B N 1
ATOM 3231 C CA . ILE B 1 86 ? -18.031 21.438 6.605 1 94 86 ILE B CA 1
ATOM 3232 C C . ILE B 1 86 ? -16.562 21.703 6.918 1 94 86 ILE B C 1
ATOM 3234 O O . ILE B 1 86 ? -15.922 22.516 6.258 1 94 86 ILE B O 1
ATOM 3238 N N . GLY B 1 87 ? -16.047 21.047 7.922 1 96.19 87 GLY B N 1
ATOM 3239 C CA . GLY B 1 87 ? -14.641 21.188 8.273 1 96.19 87 GLY B CA 1
ATOM 3240 C C . GLY B 1 87 ? -13.703 20.828 7.137 1 96.19 87 GLY B C 1
ATOM 3241 O O . GLY B 1 87 ? -12.727 21.547 6.887 1 96.19 87 GLY B O 1
ATOM 3242 N N . LEU B 1 88 ? -14.023 19.703 6.422 1 95.12 88 LEU B N 1
ATOM 3243 C CA . LEU B 1 88 ? -13.227 19.266 5.289 1 95.12 88 LEU B CA 1
ATOM 3244 C C . LEU B 1 88 ? -13.297 20.266 4.148 1 95.12 88 LEU B C 1
ATOM 3246 O O . LEU B 1 88 ? -12.281 20.562 3.5 1 95.12 88 LEU B O 1
ATOM 3250 N N . PHE B 1 89 ? -14.43 20.797 3.934 1 93.31 89 PHE B N 1
ATOM 3251 C CA . PHE B 1 89 ? -14.586 21.812 2.902 1 93.31 89 PHE B CA 1
ATOM 3252 C C . PHE B 1 89 ? -13.797 23.062 3.248 1 93.31 89 PHE B C 1
ATOM 3254 O O . PHE B 1 89 ? -13.172 23.672 2.373 1 93.31 89 PHE B O 1
ATOM 3261 N N . LEU B 1 90 ? -13.789 23.453 4.449 1 94.69 90 LEU B N 1
ATOM 3262 C CA . LEU B 1 90 ? -13.078 24.641 4.891 1 94.69 90 LEU B CA 1
ATOM 3263 C C . LEU B 1 90 ? -11.57 24.453 4.738 1 94.69 90 LEU B C 1
ATOM 3265 O O . LEU B 1 90 ? -10.875 25.344 4.238 1 94.69 90 LEU B O 1
ATOM 3269 N N . ILE B 1 91 ? -11.039 23.312 5.184 1 94.88 91 ILE B N 1
ATOM 3270 C CA . ILE B 1 91 ? -9.602 23.125 5.074 1 94.88 91 ILE B CA 1
ATOM 3271 C C . ILE B 1 91 ? -9.203 23.031 3.602 1 94.88 91 ILE B C 1
ATOM 3273 O O . ILE B 1 91 ? -8.133 23.516 3.215 1 94.88 91 ILE B O 1
ATOM 3277 N N . GLN B 1 92 ? -10.031 22.422 2.775 1 93.19 92 GLN B N 1
ATOM 3278 C CA . GLN B 1 92 ? -9.758 22.375 1.343 1 93.19 92 GLN B CA 1
ATOM 3279 C C . GLN B 1 92 ? -9.719 23.766 0.739 1 93.19 92 GLN B C 1
ATOM 3281 O O . GLN B 1 92 ? -8.812 24.094 -0.034 1 93.19 92 GLN B O 1
ATOM 3286 N N . THR B 1 93 ? -10.672 24.594 1.055 1 93.44 93 THR B N 1
ATOM 3287 C CA . THR B 1 93 ? -10.797 25.938 0.523 1 93.44 93 THR B CA 1
ATOM 3288 C C . THR B 1 93 ? -9.664 26.828 1.041 1 93.44 93 THR B C 1
ATOM 3290 O O . THR B 1 93 ? -9.031 27.547 0.268 1 93.44 93 THR B O 1
ATOM 3293 N N . LEU B 1 94 ? -9.398 26.781 2.281 1 95.06 94 LEU B N 1
ATOM 3294 C CA . LEU B 1 94 ? -8.375 27.625 2.883 1 95.06 94 LEU B CA 1
ATOM 3295 C C . LEU B 1 94 ? -6.984 27.219 2.396 1 95.06 94 LEU B C 1
ATOM 3297 O O . LEU B 1 94 ? -6.094 28.062 2.277 1 95.06 94 LEU B O 1
ATOM 3301 N N . ASP B 1 95 ? -6.816 25.953 2.117 1 92.25 95 ASP B N 1
ATOM 3302 C CA . ASP B 1 95 ? -5.57 25.469 1.521 1 92.25 95 ASP B CA 1
ATOM 3303 C C . ASP B 1 95 ? -5.34 26.109 0.151 1 92.25 95 ASP B C 1
ATOM 3305 O O . ASP B 1 95 ? -4.219 26.5 -0.175 1 92.25 95 ASP B O 1
ATOM 3309 N N . GLY B 1 96 ? -6.348 26.219 -0.628 1 89.69 96 GLY B N 1
ATOM 3310 C CA . GLY B 1 96 ? -6.254 26.906 -1.909 1 89.69 96 GLY B CA 1
ATOM 3311 C C . GLY B 1 96 ? -6.02 28.391 -1.775 1 89.69 96 GLY B C 1
ATOM 3312 O O . GLY B 1 96 ? -5.254 28.984 -2.543 1 89.69 96 GLY B O 1
ATOM 3313 N N . LEU B 1 97 ? -6.566 28.953 -0.794 1 93.31 97 LEU B N 1
ATOM 3314 C CA . LEU B 1 97 ? -6.52 30.406 -0.601 1 93.31 97 LEU B CA 1
ATOM 3315 C C . LEU B 1 97 ? -5.145 30.828 -0.096 1 93.31 97 LEU B C 1
ATOM 3317 O O . LEU B 1 97 ? -4.684 31.938 -0.413 1 93.31 97 LEU B O 1
ATOM 3321 N N . ASP B 1 98 ? -4.539 30 0.738 1 92.75 98 ASP B N 1
ATOM 3322 C CA . ASP B 1 98 ? -3.27 30.422 1.323 1 92.75 98 ASP B CA 1
ATOM 3323 C C . ASP B 1 98 ? -2.195 30.578 0.248 1 92.75 98 ASP B C 1
ATOM 3325 O O . ASP B 1 98 ? -1.392 31.5 0.297 1 92.75 98 ASP B O 1
ATOM 3329 N N . GLY B 1 99 ? -2.23 29.75 -0.771 1 88.69 99 GLY B N 1
ATOM 3330 C CA . GLY B 1 99 ? -1.311 29.906 -1.885 1 88.69 99 GLY B CA 1
ATOM 3331 C C . GLY B 1 99 ? -1.568 31.156 -2.699 1 88.69 99 GLY B C 1
ATOM 3332 O O . GLY B 1 99 ? -0.63 31.859 -3.07 1 88.69 99 GLY B O 1
ATOM 3333 N N . ILE B 1 100 ? -2.807 31.391 -2.969 1 90.5 100 ILE B N 1
ATOM 3334 C CA . ILE B 1 100 ? -3.178 32.562 -3.727 1 90.5 100 ILE B CA 1
ATOM 3335 C C . ILE B 1 100 ? -2.797 33.844 -2.939 1 90.5 100 ILE B C 1
ATOM 3337 O O . ILE B 1 100 ? -2.248 34.781 -3.5 1 90.5 100 ILE B O 1
ATOM 3341 N N . GLN B 1 101 ? -3.062 33.781 -1.628 1 91.88 101 GLN B N 1
ATOM 3342 C CA . GLN B 1 101 ? -2.725 34.906 -0.761 1 91.88 101 GLN B CA 1
ATOM 3343 C C . GLN B 1 101 ? -1.219 35.156 -0.737 1 91.88 101 GLN B C 1
ATOM 3345 O O . GLN B 1 101 ? -0.77 36.312 -0.746 1 91.88 101 GLN B O 1
ATOM 3350 N N . ALA B 1 102 ? -0.422 34.125 -0.709 1 89.25 102 ALA B N 1
ATOM 3351 C CA . ALA B 1 102 ? 1.034 34.25 -0.715 1 89.25 102 ALA B CA 1
ATOM 3352 C C . ALA B 1 102 ? 1.527 34.938 -1.993 1 89.25 102 ALA B C 1
ATOM 3354 O O . ALA B 1 102 ? 2.416 35.781 -1.95 1 89.25 102 ALA B O 1
ATOM 3355 N N . ARG B 1 103 ? 0.877 34.625 -3.027 1 86.94 103 ARG B N 1
ATOM 3356 C CA . ARG B 1 103 ? 1.268 35.219 -4.312 1 86.94 103 ARG B CA 1
ATOM 3357 C C . ARG B 1 103 ? 0.804 36.656 -4.43 1 86.94 103 ARG B C 1
ATOM 3359 O O . ARG B 1 103 ? 1.559 37.531 -4.879 1 86.94 103 ARG B O 1
ATOM 3366 N N . ARG B 1 104 ? -0.328 36.875 -4.023 1 88.06 104 ARG B N 1
ATOM 3367 C CA . ARG B 1 104 ? -0.928 38.188 -4.133 1 88.06 104 ARG B CA 1
ATOM 3368 C C . ARG B 1 104 ? -0.182 39.219 -3.268 1 88.06 104 ARG B C 1
ATOM 3370 O O . ARG B 1 104 ? -0.062 40.375 -3.635 1 88.06 104 ARG B O 1
ATOM 3377 N N . THR B 1 105 ? 0.278 38.781 -2.15 1 88.25 105 THR B N 1
ATOM 3378 C CA . THR B 1 105 ? 0.904 39.688 -1.204 1 88.25 105 THR B CA 1
ATOM 3379 C C . THR B 1 105 ? 2.424 39.656 -1.329 1 88.25 105 THR B C 1
ATOM 3381 O O . THR B 1 105 ? 3.133 40.406 -0.667 1 88.25 105 THR B O 1
ATOM 3384 N N . GLY B 1 106 ? 2.984 38.719 -2.158 1 85.88 106 GLY B N 1
ATOM 3385 C CA . GLY B 1 106 ? 4.422 38.562 -2.324 1 85.88 106 GLY B CA 1
ATOM 3386 C C . GLY B 1 106 ? 5.109 37.969 -1.111 1 85.88 106 GLY B C 1
ATOM 3387 O O . GLY B 1 106 ? 6.273 38.25 -0.843 1 85.88 106 GLY B O 1
ATOM 3388 N N . ASN B 1 107 ? 4.387 37.344 -0.278 1 85 107 ASN B N 1
ATOM 3389 C CA . ASN B 1 107 ? 4.906 36.781 0.963 1 85 107 ASN B CA 1
ATOM 3390 C C . ASN B 1 107 ? 5.152 35.281 0.836 1 85 107 ASN B C 1
ATOM 3392 O O . ASN B 1 107 ? 5.133 34.562 1.834 1 85 107 ASN B O 1
ATOM 3396 N N . GLY B 1 108 ? 5.367 34.812 -0.33 1 85.38 108 GLY B N 1
ATOM 3397 C CA . GLY B 1 108 ? 5.734 33.438 -0.519 1 85.38 108 GLY B CA 1
ATOM 3398 C C . GLY B 1 108 ? 7.113 33.094 0.027 1 85.38 108 GLY B C 1
ATOM 3399 O O . GLY B 1 108 ? 8.047 33.875 -0.102 1 85.38 108 GLY B O 1
ATOM 3400 N N . SER B 1 109 ? 7.195 32.062 0.776 1 86.56 109 SER B N 1
ATOM 3401 C CA . SER B 1 109 ? 8.469 31.625 1.345 1 86.56 109 SER B CA 1
ATOM 3402 C C . SER B 1 109 ? 8.555 30.094 1.419 1 86.56 109 SER B C 1
ATOM 3404 O O . SER B 1 109 ? 7.531 29.406 1.383 1 86.56 109 SER B O 1
ATOM 3406 N N . PRO B 1 110 ? 9.742 29.594 1.504 1 86.31 110 PRO B N 1
ATOM 3407 C CA . PRO B 1 110 ? 9.906 28.141 1.647 1 86.31 110 PRO B CA 1
ATOM 3408 C C . PRO B 1 110 ? 9.258 27.609 2.92 1 86.31 110 PRO B C 1
ATOM 3410 O O . PRO B 1 110 ? 8.688 26.516 2.906 1 86.31 110 PRO B O 1
ATOM 3413 N N . ILE B 1 111 ? 9.359 28.359 3.941 1 87.31 111 ILE B N 1
ATOM 3414 C CA . ILE B 1 111 ? 8.781 27.891 5.199 1 87.31 111 ILE B CA 1
ATOM 3415 C C . ILE B 1 111 ? 7.262 27.859 5.094 1 87.31 111 ILE B C 1
ATOM 3417 O O . ILE B 1 111 ? 6.605 27 5.668 1 87.31 111 ILE B O 1
ATOM 3421 N N . GLY B 1 112 ? 6.75 28.891 4.395 1 88.88 112 GLY B N 1
ATOM 3422 C CA . GLY B 1 112 ? 5.316 28.859 4.152 1 88.88 112 GLY B CA 1
ATOM 3423 C C . GLY B 1 112 ? 4.852 27.594 3.459 1 88.88 112 GLY B C 1
ATOM 3424 O O . GLY B 1 112 ? 3.801 27.047 3.793 1 88.88 112 GLY B O 1
ATOM 3425 N N . ALA B 1 113 ? 5.586 27.156 2.58 1 86.94 113 ALA B N 1
ATOM 3426 C CA . ALA B 1 113 ? 5.273 25.922 1.87 1 86.94 113 ALA B CA 1
ATOM 3427 C C . ALA B 1 113 ? 5.297 24.719 2.816 1 86.94 113 ALA B C 1
ATOM 3429 O O . ALA B 1 113 ? 4.457 23.828 2.713 1 86.94 113 ALA B O 1
ATOM 3430 N N . ILE B 1 114 ? 6.188 24.703 3.65 1 87.44 114 ILE B N 1
ATOM 3431 C CA . ILE B 1 114 ? 6.312 23.609 4.609 1 87.44 114 ILE B CA 1
ATOM 3432 C C . ILE B 1 114 ? 5.133 23.641 5.582 1 87.44 114 ILE B C 1
ATOM 3434 O O . ILE B 1 114 ? 4.562 22.594 5.91 1 87.44 114 ILE B O 1
ATOM 3438 N N . VAL B 1 115 ? 4.805 24.828 6.043 1 90.44 115 VAL B N 1
ATOM 3439 C CA . VAL B 1 115 ? 3.682 24.984 6.961 1 90.44 115 VAL B CA 1
ATOM 3440 C C . VAL B 1 115 ? 2.396 24.5 6.293 1 90.44 115 VAL B C 1
ATOM 3442 O O . VAL B 1 115 ? 1.618 23.766 6.898 1 90.44 115 VAL B O 1
ATOM 3445 N N . ASP B 1 116 ? 2.234 24.938 5.113 1 90.44 116 ASP B N 1
ATOM 3446 C CA . ASP B 1 116 ? 1.081 24.516 4.328 1 90.44 116 ASP B CA 1
ATOM 3447 C C . ASP B 1 116 ? 1.012 22.984 4.246 1 90.44 116 ASP B C 1
ATOM 3449 O O . ASP B 1 116 ? -0.012 22.391 4.582 1 90.44 116 ASP B O 1
ATOM 3453 N N . SER B 1 117 ? 2.074 22.391 3.932 1 89.19 117 SER B N 1
ATOM 3454 C CA . SER B 1 117 ? 2.135 20.938 3.814 1 89.19 117 SER B CA 1
ATOM 3455 C C . SER B 1 117 ? 1.901 20.266 5.164 1 89.19 117 SER B C 1
ATOM 3457 O O . SER B 1 117 ? 1.224 19.234 5.242 1 89.19 117 SER B O 1
ATOM 3459 N N . ALA B 1 118 ? 2.482 20.797 6.176 1 91.88 118 ALA B N 1
ATOM 3460 C CA . ALA B 1 118 ? 2.352 20.219 7.508 1 91.88 118 ALA B CA 1
ATOM 3461 C C . ALA B 1 118 ? 0.893 20.188 7.953 1 91.88 118 ALA B C 1
ATOM 3463 O O . ALA B 1 118 ? 0.421 19.203 8.508 1 91.88 118 ALA B O 1
ATOM 3464 N N . CYS B 1 119 ? 0.237 21.281 7.781 1 92.56 119 CYS B N 1
ATOM 3465 C CA . CYS B 1 119 ? -1.176 21.344 8.141 1 92.56 119 CYS B CA 1
ATOM 3466 C C . CYS B 1 119 ? -1.979 20.297 7.387 1 92.56 119 CYS B C 1
ATOM 3468 O O . CYS B 1 119 ? -2.812 19.594 7.977 1 92.56 119 CYS B O 1
ATOM 3470 N N . ASP B 1 120 ? -1.684 20.125 6.129 1 90.94 120 ASP B N 1
ATOM 3471 C CA . ASP B 1 120 ? -2.377 19.141 5.312 1 90.94 120 ASP B CA 1
ATOM 3472 C C . ASP B 1 120 ? -2.07 17.719 5.789 1 90.94 120 ASP B C 1
ATOM 3474 O O . ASP B 1 120 ? -2.961 16.859 5.836 1 90.94 120 ASP B O 1
ATOM 3478 N N . ILE B 1 121 ? -0.875 17.469 6.094 1 92.12 121 ILE B N 1
ATOM 3479 C CA . ILE B 1 121 ? -0.425 16.156 6.523 1 92.12 121 ILE B CA 1
ATOM 3480 C C . ILE B 1 121 ? -1.125 15.766 7.824 1 92.12 121 ILE B C 1
ATOM 3482 O O . ILE B 1 121 ? -1.627 14.648 7.961 1 92.12 121 ILE B O 1
ATOM 3486 N N . ILE B 1 122 ? -1.191 16.688 8.758 1 92.12 122 ILE B N 1
ATOM 3487 C CA . ILE B 1 122 ? -1.859 16.453 10.031 1 92.12 122 ILE B CA 1
ATOM 3488 C C . ILE B 1 122 ? -3.348 16.203 9.797 1 92.12 122 ILE B C 1
ATOM 3490 O O . ILE B 1 122 ? -3.922 15.258 10.344 1 92.12 122 ILE B O 1
ATOM 3494 N N . ALA B 1 123 ? -3.889 17 9.016 1 92.88 123 ALA B N 1
ATOM 3495 C CA . ALA B 1 123 ? -5.309 16.891 8.688 1 92.88 123 ALA B CA 1
ATOM 3496 C C . ALA B 1 123 ? -5.621 15.516 8.094 1 92.88 123 ALA B C 1
ATOM 3498 O O . ALA B 1 123 ? -6.613 14.883 8.461 1 92.88 123 ALA B O 1
ATOM 3499 N N . ASN B 1 124 ? -4.816 15.078 7.207 1 90 124 ASN B N 1
ATOM 3500 C CA . ASN B 1 124 ? -5.035 13.789 6.566 1 90 124 ASN B CA 1
ATOM 3501 C C . ASN B 1 124 ? -5.043 12.648 7.586 1 90 124 ASN B C 1
ATOM 3503 O O . ASN B 1 124 ? -5.855 11.727 7.484 1 90 124 ASN B O 1
ATOM 3507 N N . GLY B 1 125 ? -4.148 12.664 8.492 1 88.5 125 GLY B N 1
ATOM 3508 C CA . GLY B 1 125 ? -4.133 11.648 9.539 1 88.5 125 GLY B CA 1
ATOM 3509 C C . GLY B 1 125 ? -5.422 11.602 10.336 1 88.5 125 GLY B C 1
ATOM 3510 O O . GLY B 1 125 ? -5.957 10.516 10.594 1 88.5 125 GLY B O 1
ATOM 3511 N N . ILE B 1 126 ? -5.938 12.727 10.688 1 91.19 126 ILE B N 1
ATOM 3512 C CA . ILE B 1 126 ? -7.172 12.844 11.453 1 91.19 126 ILE B CA 1
ATOM 3513 C C . ILE B 1 126 ? -8.352 12.367 10.609 1 91.19 126 ILE B C 1
ATOM 3515 O O . ILE B 1 126 ? -9.195 11.609 11.086 1 91.19 126 ILE B O 1
ATOM 3519 N N . CYS B 1 127 ? -8.297 12.703 9.391 1 91.06 127 CYS B N 1
ATOM 3520 C CA . CYS B 1 127 ? -9.422 12.414 8.508 1 91.06 127 CYS B CA 1
ATOM 3521 C C . CYS B 1 127 ? -9.516 10.914 8.227 1 91.06 127 CYS B C 1
ATOM 3523 O O . CYS B 1 127 ? -10.617 10.367 8.148 1 91.06 127 CYS B O 1
ATOM 3525 N N . ILE B 1 128 ? -8.406 10.289 8.07 1 89.69 128 ILE B N 1
ATOM 3526 C CA . ILE B 1 128 ? -8.406 8.852 7.824 1 89.69 128 ILE B CA 1
ATOM 3527 C C . ILE B 1 128 ? -9.078 8.125 8.992 1 89.69 128 ILE B C 1
ATOM 3529 O O . ILE B 1 128 ? -9.859 7.199 8.789 1 89.69 128 ILE B O 1
ATOM 3533 N N . THR B 1 129 ? -8.844 8.562 10.172 1 90.31 129 THR B N 1
ATOM 3534 C CA . THR B 1 129 ? -9.461 7.969 11.352 1 90.31 129 THR B CA 1
ATOM 3535 C C . THR B 1 129 ? -10.961 8.258 11.375 1 90.31 129 THR B C 1
ATOM 3537 O O . THR B 1 129 ? -11.758 7.391 11.734 1 90.31 129 THR B O 1
ATOM 3540 N N . SER B 1 130 ? -11.359 9.414 10.977 1 93.06 130 SER B N 1
ATOM 3541 C CA . SER B 1 130 ? -12.766 9.805 11.023 1 93.06 130 SER B CA 1
ATOM 3542 C C . SER B 1 130 ? -13.602 8.984 10.047 1 93.06 130 SER B C 1
ATOM 3544 O O . SER B 1 130 ? -14.781 8.734 10.289 1 93.06 130 SER B O 1
ATOM 3546 N N . ILE B 1 131 ? -12.984 8.586 8.977 1 90.81 131 ILE B N 1
ATOM 3547 C CA . ILE B 1 131 ? -13.688 7.773 7.992 1 90.81 131 ILE B CA 1
ATOM 3548 C C . ILE B 1 131 ? -14.102 6.445 8.617 1 90.81 131 ILE B C 1
ATOM 3550 O O . ILE B 1 131 ? -15.172 5.914 8.312 1 90.81 131 ILE B O 1
ATOM 3554 N N . SER B 1 132 ? -13.297 5.914 9.43 1 88.5 132 SER B N 1
ATOM 3555 C CA . SER B 1 132 ? -13.609 4.648 10.078 1 88.5 132 SER B CA 1
ATOM 3556 C C . SER B 1 132 ? -14.852 4.77 10.961 1 88.5 132 SER B C 1
ATOM 3558 O O . SER B 1 132 ? -15.641 3.826 11.07 1 88.5 132 SER B O 1
ATOM 3560 N N . VAL B 1 133 ? -15 5.914 11.594 1 89.44 133 VAL B N 1
ATOM 3561 C CA . VAL B 1 133 ? -16.172 6.152 12.43 1 89.44 133 VAL B CA 1
ATOM 3562 C C . VAL B 1 133 ? -17.406 6.328 11.547 1 89.44 133 VAL B C 1
ATOM 3564 O O . VAL B 1 133 ? -18.469 5.773 11.836 1 89.44 133 VAL B O 1
ATOM 3567 N N . ALA B 1 134 ? -17.219 7.016 10.484 1 90.38 134 ALA B N 1
ATOM 3568 C CA . ALA B 1 134 ? -18.328 7.285 9.57 1 90.38 134 ALA B CA 1
ATOM 3569 C C . ALA B 1 134 ? -18.859 5.996 8.953 1 90.38 134 ALA B C 1
ATOM 3571 O O . ALA B 1 134 ? -20.047 5.891 8.648 1 90.38 134 ALA B O 1
ATOM 3572 N N . MET B 1 135 ? -18.016 5.051 8.82 1 86.56 135 MET B N 1
ATOM 3573 C CA . MET B 1 135 ? -18.406 3.789 8.203 1 86.56 135 MET B CA 1
ATOM 3574 C C . MET B 1 135 ? -18.672 2.725 9.258 1 86.56 135 MET B C 1
ATOM 3576 O O . MET B 1 135 ? -18.891 1.556 8.93 1 86.56 135 MET B O 1
ATOM 3580 N N . GLN B 1 136 ? -18.531 3.088 10.484 1 86.94 136 GLN B N 1
ATOM 3581 C CA . GLN B 1 136 ? -18.734 2.186 11.617 1 86.94 136 GLN B CA 1
ATOM 3582 C C . GLN B 1 136 ? -17.859 0.936 11.484 1 86.94 136 GLN B C 1
ATOM 3584 O O . GLN B 1 136 ? -18.359 -0.186 11.617 1 86.94 136 GLN B O 1
ATOM 3589 N N . LEU B 1 137 ? -16.625 1.189 11.219 1 83.25 137 LEU B N 1
ATOM 3590 C CA . LEU B 1 137 ? -15.719 0.081 10.977 1 83.25 137 LEU B CA 1
ATOM 3591 C C . LEU B 1 137 ? -15.328 -0.604 12.281 1 83.25 137 LEU B C 1
ATOM 3593 O O . LEU B 1 137 ? -14.695 -1.663 12.266 1 83.25 137 LEU B O 1
ATOM 3597 N N . GLY B 1 138 ? -15.711 0.01 13.359 1 84.81 138 GLY B N 1
ATOM 3598 C CA . GLY B 1 138 ? -15.516 -0.668 14.633 1 84.81 138 GLY B CA 1
ATOM 3599 C C . GLY B 1 138 ? -16.203 -2.016 14.695 1 84.81 138 GLY B C 1
ATOM 3600 O O . GLY B 1 138 ? -15.844 -2.867 15.508 1 84.81 138 GLY B O 1
ATOM 3601 N N . THR B 1 139 ? -17.234 -2.217 13.891 1 81.25 139 THR B N 1
ATOM 3602 C CA . THR B 1 139 ? -17.953 -3.484 13.828 1 81.25 139 THR B CA 1
ATOM 3603 C C . THR B 1 139 ? -17.109 -4.547 13.125 1 81.25 139 THR B C 1
ATOM 3605 O O . THR B 1 139 ? -17.406 -5.742 13.219 1 81.25 139 THR B O 1
ATOM 3608 N N . SER B 1 140 ? -16.141 -4.074 12.383 1 76.31 140 SER B N 1
ATOM 3609 C CA . SER B 1 140 ? -15.188 -4.953 11.727 1 76.31 140 SER B CA 1
ATOM 3610 C C . SER B 1 140 ? -13.75 -4.523 12.016 1 76.31 140 SER B C 1
ATOM 3612 O O . SER B 1 140 ? -13.086 -3.932 11.164 1 76.31 140 SER B O 1
ATOM 3614 N N . PRO B 1 141 ? -13.242 -4.852 13.18 1 77 141 PRO B N 1
ATOM 3615 C CA . PRO B 1 141 ? -11.938 -4.352 13.641 1 77 141 PRO B CA 1
ATOM 3616 C C . PRO B 1 141 ? -10.805 -4.715 12.688 1 77 141 PRO B C 1
ATOM 3618 O O . PRO B 1 141 ? -9.852 -3.943 12.531 1 77 141 PRO B O 1
ATOM 3621 N N . GLU B 1 142 ? -10.906 -5.844 12.039 1 68.75 142 GLU B N 1
ATOM 3622 C CA . GLU B 1 142 ? -9.852 -6.238 11.109 1 68.75 142 GLU B CA 1
ATOM 3623 C C . GLU B 1 142 ? -9.859 -5.352 9.867 1 68.75 142 GLU B C 1
ATOM 3625 O O . GLU B 1 142 ? -8.812 -4.879 9.43 1 68.75 142 GLU B O 1
ATOM 3630 N N . LEU B 1 143 ? -11.102 -5.168 9.383 1 70.12 143 LEU B N 1
ATOM 3631 C CA . LEU B 1 143 ? -11.227 -4.277 8.234 1 70.12 143 LEU B CA 1
ATOM 3632 C C . LEU B 1 143 ? -10.734 -2.875 8.578 1 70.12 143 LEU B C 1
ATOM 3634 O O . LEU B 1 143 ? -10.023 -2.252 7.785 1 70.12 143 LEU B O 1
ATOM 3638 N N . MET B 1 144 ? -11.086 -2.438 9.719 1 81.69 144 MET B N 1
ATOM 3639 C CA . MET B 1 144 ? -10.68 -1.119 10.188 1 81.69 144 MET B CA 1
ATOM 3640 C C . MET B 1 144 ? -9.156 -1 10.211 1 81.69 144 MET B C 1
ATOM 3642 O O . MET B 1 144 ? -8.602 0.005 9.766 1 81.69 144 MET B O 1
ATOM 3646 N N . PHE B 1 145 ? -8.531 -1.964 10.68 1 79.62 145 PHE B N 1
ATOM 3647 C CA . PHE B 1 145 ? -7.078 -1.955 10.812 1 79.62 145 PHE B CA 1
ATOM 3648 C C . PHE B 1 145 ? -6.406 -1.848 9.453 1 79.62 145 PHE B C 1
ATOM 3650 O O . PHE B 1 145 ? -5.562 -0.976 9.234 1 79.62 145 PHE B O 1
ATOM 3657 N N . TYR B 1 146 ? -6.812 -2.623 8.523 1 69.06 146 TYR B N 1
ATOM 3658 C CA . TYR B 1 146 ? -6.145 -2.674 7.23 1 69.06 146 TYR B CA 1
ATOM 3659 C C . TYR B 1 146 ? -6.453 -1.43 6.406 1 69.06 146 TYR B C 1
ATOM 3661 O O . TYR B 1 146 ? -5.613 -0.962 5.637 1 69.06 146 TYR B O 1
ATOM 3669 N N . LEU B 1 147 ? -7.637 -0.962 6.578 1 74.25 147 LEU B N 1
ATOM 3670 C CA . LEU B 1 147 ? -7.969 0.269 5.867 1 74.25 147 LEU B CA 1
ATOM 3671 C C . LEU B 1 147 ? -7.133 1.436 6.383 1 74.25 147 LEU B C 1
ATOM 3673 O O . LEU B 1 147 ? -6.734 2.309 5.609 1 74.25 147 LEU B O 1
ATOM 3677 N N . HIS B 1 148 ? -6.859 1.428 7.652 1 86.62 148 HIS B N 1
ATOM 3678 C CA . HIS B 1 148 ? -5.984 2.465 8.195 1 86.62 148 HIS B CA 1
ATOM 3679 C C . HIS B 1 148 ? -4.551 2.291 7.699 1 86.62 148 HIS B C 1
ATOM 3681 O O . HIS B 1 148 ? -3.895 3.266 7.332 1 86.62 148 HIS B O 1
ATOM 3687 N N . LEU B 1 149 ? -4.117 1.093 7.676 1 77.88 149 LEU B N 1
ATOM 3688 C CA . LEU B 1 149 ? -2.777 0.833 7.16 1 77.88 149 LEU B CA 1
ATOM 3689 C C . LEU B 1 149 ? -2.656 1.282 5.707 1 77.88 149 LEU B C 1
ATOM 3691 O O . LEU B 1 149 ? -1.682 1.938 5.336 1 77.88 149 LEU B O 1
ATOM 3695 N N . LEU B 1 150 ? -3.631 0.936 4.98 1 70.5 150 LEU B N 1
ATOM 3696 C CA . LEU B 1 150 ? -3.646 1.312 3.572 1 70.5 150 LEU B CA 1
ATOM 3697 C C . LEU B 1 150 ? -3.729 2.826 3.416 1 70.5 150 LEU B C 1
ATOM 3699 O O . LEU B 1 150 ? -2.979 3.416 2.635 1 70.5 150 LEU B O 1
ATOM 3703 N N . GLY B 1 151 ? -4.672 3.424 4.145 1 81 151 GLY B N 1
ATOM 3704 C CA . GLY B 1 151 ? -4.832 4.867 4.066 1 81 151 GLY B CA 1
ATOM 3705 C C . GLY B 1 151 ? -3.572 5.629 4.434 1 81 151 GLY B C 1
ATOM 3706 O O . GLY B 1 151 ? -3.168 6.551 3.721 1 81 151 GLY B O 1
ATOM 3707 N N . PHE B 1 152 ? -2.912 5.215 5.516 1 85.12 152 PHE B N 1
ATOM 3708 C CA . PHE B 1 152 ? -1.686 5.863 5.965 1 85.12 152 PHE B CA 1
ATOM 3709 C C . PHE B 1 152 ? -0.564 5.656 4.953 1 85.12 152 PHE B C 1
ATOM 3711 O O . PHE B 1 152 ? 0.217 6.57 4.688 1 85.12 152 PHE B O 1
ATOM 3718 N N . SER B 1 153 ? -0.502 4.488 4.344 1 77.75 153 SER B N 1
ATOM 3719 C CA . SER B 1 153 ? 0.536 4.18 3.365 1 77.75 153 SER B CA 1
ATOM 3720 C C . SER B 1 153 ? 0.354 4.992 2.09 1 77.75 153 SER B C 1
ATOM 3722 O O . SER B 1 153 ? 1.32 5.539 1.554 1 77.75 153 SER B O 1
ATOM 3724 N N . ILE B 1 154 ? -0.89 5.047 1.641 1 69.88 154 ILE B N 1
ATOM 3725 C CA . ILE B 1 154 ? -1.167 5.816 0.433 1 69.88 154 ILE B CA 1
ATOM 3726 C C . ILE B 1 154 ? -0.827 7.289 0.669 1 69.88 154 ILE B C 1
ATOM 3728 O O . ILE B 1 154 ? -0.199 7.93 -0.177 1 69.88 154 ILE B O 1
ATOM 3732 N N . ASP B 1 155 ? -1.238 7.762 1.792 1 82.94 155 ASP B N 1
ATOM 3733 C CA . ASP B 1 155 ? -0.977 9.164 2.123 1 82.94 155 ASP B CA 1
ATOM 3734 C C . ASP B 1 155 ? 0.523 9.445 2.156 1 82.94 155 ASP B C 1
ATOM 3736 O O . ASP B 1 155 ? 0.989 10.422 1.562 1 82.94 155 ASP B O 1
ATOM 3740 N N . TYR B 1 156 ? 1.27 8.633 2.791 1 84.88 156 TYR B N 1
ATOM 3741 C CA . TYR B 1 156 ? 2.715 8.812 2.863 1 84.88 156 TYR B CA 1
ATOM 3742 C C . TYR B 1 156 ? 3.35 8.703 1.482 1 84.88 156 TYR B C 1
ATOM 3744 O O . TYR B 1 156 ? 4.23 9.492 1.134 1 84.88 156 TYR B O 1
ATOM 3752 N N . ALA B 1 157 ? 2.922 7.723 0.7 1 72.5 157 ALA B N 1
ATOM 3753 C CA . ALA B 1 157 ? 3.467 7.5 -0.637 1 72.5 157 ALA B CA 1
ATOM 3754 C C . ALA B 1 157 ? 3.236 8.711 -1.532 1 72.5 157 ALA B C 1
ATOM 3756 O O . ALA B 1 157 ? 4.082 9.047 -2.367 1 72.5 157 ALA B O 1
ATOM 3757 N N . MET B 1 158 ? 2.09 9.336 -1.332 1 73 158 MET B N 1
ATOM 3758 C CA . MET B 1 158 ? 1.779 10.516 -2.131 1 73 158 MET B CA 1
ATOM 3759 C C . MET B 1 158 ? 2.752 11.648 -1.827 1 73 158 MET B C 1
ATOM 3761 O O . MET B 1 158 ? 3.246 12.312 -2.742 1 73 158 MET B O 1
ATOM 3765 N N . TYR B 1 159 ? 3.062 11.891 -0.589 1 81.5 159 TYR B N 1
ATOM 3766 C CA . TYR B 1 159 ? 4.016 12.938 -0.227 1 81.5 159 TYR B CA 1
ATOM 3767 C C . TYR B 1 159 ? 5.43 12.555 -0.651 1 81.5 159 TYR B C 1
ATOM 3769 O O . TYR B 1 159 ? 6.199 13.406 -1.102 1 81.5 159 TYR B O 1
ATOM 3777 N N . TRP B 1 160 ? 5.703 11.289 -0.504 1 77.56 160 TRP B N 1
ATOM 3778 C CA . TRP B 1 160 ? 7.016 10.797 -0.91 1 77.56 160 TRP B CA 1
ATOM 3779 C C . TRP B 1 160 ? 7.238 11.008 -2.404 1 77.56 160 TRP B C 1
ATOM 3781 O O . TRP B 1 160 ? 8.297 11.477 -2.82 1 77.56 160 TRP B O 1
ATOM 3791 N N . LYS B 1 161 ? 6.25 10.648 -3.145 1 69.44 161 LYS B N 1
ATOM 3792 C CA . LYS B 1 161 ? 6.297 10.852 -4.59 1 69.44 161 LYS B CA 1
ATOM 3793 C C . LYS B 1 161 ? 6.531 12.312 -4.938 1 69.44 161 LYS B C 1
ATOM 3795 O O . LYS B 1 161 ? 7.328 12.633 -5.824 1 69.44 161 LYS B O 1
ATOM 3800 N N . ASN B 1 162 ? 5.844 13.242 -4.266 1 72.62 162 ASN B N 1
ATOM 3801 C CA . ASN B 1 162 ? 5.953 14.68 -4.527 1 72.62 162 ASN B CA 1
ATOM 3802 C C . ASN B 1 162 ? 7.344 15.203 -4.18 1 72.62 162 ASN B C 1
ATOM 3804 O O . ASN B 1 162 ? 7.809 16.172 -4.773 1 72.62 162 ASN B O 1
ATOM 3808 N N . CYS B 1 163 ? 7.984 14.539 -3.307 1 74.56 163 CYS B N 1
ATOM 3809 C CA . CYS B 1 163 ? 9.312 14.977 -2.885 1 74.56 163 CYS B CA 1
ATOM 3810 C C . CYS B 1 163 ? 10.375 14.508 -3.865 1 74.56 163 CYS B C 1
ATOM 3812 O O . CYS B 1 163 ? 11.32 15.234 -4.16 1 74.56 163 CYS B O 1
ATOM 3814 N N . PHE B 1 164 ? 10.156 13.398 -4.426 1 67.44 164 PHE B N 1
ATOM 3815 C CA . PHE B 1 164 ? 11.328 12.828 -5.074 1 67.44 164 PHE B CA 1
ATOM 3816 C C . PHE B 1 164 ? 11.039 12.523 -6.543 1 67.44 164 PHE B C 1
ATOM 3818 O O . PHE B 1 164 ? 11.961 12.281 -7.32 1 67.44 164 PHE B O 1
ATOM 3825 N N . LEU B 1 165 ? 9.758 12.328 -6.863 1 58.25 165 LEU B N 1
ATOM 3826 C CA . LEU B 1 165 ? 9.438 12.055 -8.258 1 58.25 165 LEU B CA 1
ATOM 3827 C C . LEU B 1 165 ? 8.93 13.312 -8.961 1 58.25 165 LEU B C 1
ATOM 3829 O O . LEU B 1 165 ? 8.141 14.062 -8.391 1 58.25 165 LEU B O 1
ATOM 3833 N N . ASP B 1 166 ? 9.727 13.945 -9.727 1 51.75 166 ASP B N 1
ATOM 3834 C CA . ASP B 1 166 ? 9.352 15.141 -10.477 1 51.75 166 ASP B CA 1
ATOM 3835 C C . ASP B 1 166 ? 8.172 14.852 -11.406 1 51.75 166 ASP B C 1
ATOM 3837 O O . ASP B 1 166 ? 8.336 14.789 -12.625 1 51.75 166 ASP B O 1
ATOM 3841 N N . VAL B 1 167 ? 7.352 13.969 -11.078 1 46.12 167 VAL B N 1
ATOM 3842 C CA . VAL B 1 167 ? 6.418 13.547 -12.117 1 46.12 167 VAL B CA 1
ATOM 3843 C C . VAL B 1 167 ? 5.25 14.523 -12.188 1 46.12 167 VAL B C 1
ATOM 3845 O O . VAL B 1 167 ? 4.59 14.789 -11.18 1 46.12 167 VAL B O 1
ATOM 3848 N N . GLN B 1 168 ? 5.203 15.367 -13.109 1 43.47 168 GLN B N 1
ATOM 3849 C CA . GLN B 1 168 ? 4.133 16.266 -13.531 1 43.47 168 GLN B CA 1
ATOM 3850 C C . GLN B 1 168 ? 2.803 15.516 -13.633 1 43.47 168 GLN B C 1
ATOM 3852 O O . GLN B 1 168 ? 1.751 16.062 -13.305 1 43.47 168 GLN B O 1
ATOM 3857 N N . TYR B 1 169 ? 2.846 14.406 -14.352 1 39.22 169 TYR B N 1
ATOM 3858 C CA . TYR B 1 169 ? 1.666 13.766 -14.914 1 39.22 169 TYR B CA 1
ATOM 3859 C C . TYR B 1 169 ? 0.797 13.156 -13.82 1 39.22 169 TYR B C 1
ATOM 3861 O O . TYR B 1 169 ? -0.425 13.078 -13.961 1 39.22 169 TYR B O 1
ATOM 3869 N N . TYR B 1 170 ? 1.339 12.656 -12.789 1 45.19 170 TYR B N 1
ATOM 3870 C CA . TYR B 1 170 ? 0.578 11.898 -11.805 1 45.19 170 TYR B CA 1
ATOM 3871 C C . TYR B 1 170 ? -0.277 12.828 -10.945 1 45.19 170 TYR B C 1
ATOM 3873 O O . TYR B 1 170 ? -0.885 12.391 -9.969 1 45.19 170 TYR B O 1
ATOM 3881 N N . ASP B 1 171 ? -0.5 14.031 -11.477 1 53.53 171 ASP B N 1
ATOM 3882 C CA . ASP B 1 171 ? -1.03 15.219 -10.828 1 53.53 171 ASP B CA 1
ATOM 3883 C C . ASP B 1 171 ? -2.557 15.25 -10.898 1 53.53 171 ASP B C 1
ATOM 3885 O O . ASP B 1 171 ? -3.182 16.219 -10.453 1 53.53 171 ASP B O 1
ATOM 3889 N N . LEU B 1 172 ? -3.018 14.211 -11.5 1 50.97 172 LEU B N 1
ATOM 3890 C CA . LEU B 1 172 ? -4.469 14.297 -11.625 1 50.97 172 LEU B CA 1
ATOM 3891 C C . LEU B 1 172 ? -5.145 14.039 -10.281 1 50.97 172 LEU B C 1
ATOM 3893 O O . LEU B 1 172 ? -6.223 14.57 -10.008 1 50.97 172 LEU B O 1
ATOM 3897 N N . PHE B 1 173 ? -4.504 13.172 -9.477 1 56.53 173 PHE B N 1
ATOM 3898 C CA . PHE B 1 173 ? -5.078 12.867 -8.172 1 56.53 173 PHE B CA 1
ATOM 3899 C C . PHE B 1 173 ? -4.148 13.32 -7.051 1 56.53 173 PHE B C 1
ATOM 3901 O O . PHE B 1 173 ? -3.076 12.75 -6.855 1 56.53 173 PHE B O 1
ATOM 3908 N N . GLU B 1 174 ? -4.609 14.375 -6.527 1 69.44 174 GLU B N 1
ATOM 3909 C CA . GLU B 1 174 ? -3.797 14.922 -5.445 1 69.44 174 GLU B CA 1
ATOM 3910 C C . GLU B 1 174 ? -4.605 15.047 -4.156 1 69.44 174 GLU B C 1
ATOM 3912 O O . GLU B 1 174 ? -5.504 14.242 -3.9 1 69.44 174 GLU B O 1
ATOM 3917 N N . SER B 1 175 ? -4.172 15.969 -3.316 1 76.12 175 SER B N 1
ATOM 3918 C CA . SER B 1 175 ? -4.711 16.109 -1.969 1 76.12 175 SER B CA 1
ATOM 3919 C C . SER B 1 175 ? -6.184 16.516 -2.002 1 76.12 175 SER B C 1
ATOM 3921 O O . SER B 1 175 ? -6.984 16.016 -1.203 1 76.12 175 SER B O 1
ATOM 3923 N N . ASN B 1 176 ? -6.598 17.328 -3.049 1 81.94 176 ASN B N 1
ATOM 3924 C CA . ASN B 1 176 ? -7.977 17.812 -3.1 1 81.94 176 ASN B CA 1
ATOM 3925 C C . ASN B 1 176 ? -8.945 16.688 -3.453 1 81.94 176 ASN B C 1
ATOM 3927 O O . ASN B 1 176 ? -10.078 16.656 -2.969 1 81.94 176 ASN B O 1
ATOM 3931 N N . GLU B 1 177 ? -8.547 15.812 -4.336 1 77.31 177 GLU B N 1
ATOM 3932 C CA . GLU B 1 177 ? -9.367 14.656 -4.668 1 77.31 177 GLU B CA 1
ATOM 3933 C C . GLU B 1 177 ? -9.555 13.742 -3.457 1 77.31 177 GLU B C 1
ATOM 3935 O O . GLU B 1 177 ? -10.641 13.203 -3.242 1 77.31 177 GLU B O 1
ATOM 3940 N N . PHE B 1 178 ? -8.492 13.555 -2.68 1 81 178 PHE B N 1
ATOM 3941 C CA . PHE B 1 178 ? -8.57 12.758 -1.46 1 81 178 PHE B CA 1
ATOM 3942 C C . PHE B 1 178 ? -9.555 13.367 -0.476 1 81 178 PHE B C 1
ATOM 3944 O O . PHE B 1 178 ? -10.383 12.656 0.107 1 81 178 PHE B O 1
ATOM 3951 N N . LEU B 1 179 ? -9.523 14.688 -0.278 1 87.12 179 LEU B N 1
ATOM 3952 C CA . LEU B 1 179 ? -10.422 15.391 0.639 1 87.12 179 LEU B CA 1
ATOM 3953 C C . LEU B 1 179 ? -11.867 15.289 0.166 1 87.12 179 LEU B C 1
ATOM 3955 O O . LEU B 1 179 ? -12.781 15.094 0.975 1 87.12 179 LEU B O 1
ATOM 3959 N N . ALA B 1 180 ? -12.039 15.438 -1.137 1 84.94 180 ALA B N 1
ATOM 3960 C CA . ALA B 1 180 ? -13.383 15.297 -1.692 1 84.94 180 ALA B CA 1
ATOM 3961 C C . ALA B 1 180 ? -13.938 13.898 -1.442 1 84.94 180 ALA B C 1
ATOM 3963 O O . ALA B 1 180 ? -15.125 13.734 -1.146 1 84.94 180 ALA B O 1
ATOM 3964 N N . PHE B 1 181 ? -13.062 12.914 -1.588 1 85.12 181 PHE B N 1
ATOM 3965 C CA . PHE B 1 181 ? -13.445 11.539 -1.307 1 85.12 181 PHE B CA 1
ATOM 3966 C C . PHE B 1 181 ? -13.906 11.391 0.138 1 85.12 181 PHE B C 1
ATOM 3968 O O . PHE B 1 181 ? -14.945 10.781 0.403 1 85.12 181 PHE B O 1
ATOM 3975 N N . MET B 1 182 ? -13.211 11.953 1.053 1 88.56 182 MET B N 1
ATOM 3976 C CA . MET B 1 182 ? -13.562 11.883 2.469 1 88.56 182 MET B CA 1
ATOM 3977 C C . MET B 1 182 ? -14.875 12.602 2.74 1 88.56 182 MET B C 1
ATOM 3979 O O . MET B 1 182 ? -15.695 12.133 3.525 1 88.56 182 MET B O 1
ATOM 3983 N N . MET B 1 183 ? -15.055 13.75 2.09 1 90.12 183 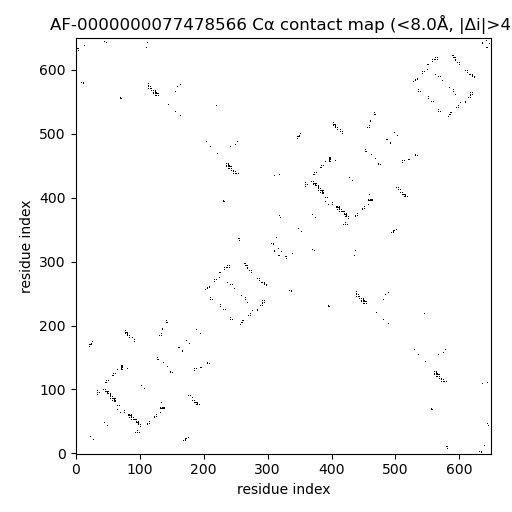MET B N 1
ATOM 3984 C CA . MET B 1 183 ? -16.297 14.5 2.23 1 90.12 183 MET B CA 1
ATOM 3985 C C . MET B 1 183 ? -17.484 13.664 1.785 1 90.12 183 MET B C 1
ATOM 3987 O O . MET B 1 183 ? -18.531 13.656 2.443 1 90.12 183 MET B O 1
ATOM 3991 N N . THR B 1 184 ? -17.297 12.961 0.726 1 86.38 184 THR B N 1
ATOM 3992 C CA . THR B 1 184 ? -18.375 12.141 0.177 1 86.38 184 THR B CA 1
ATOM 3993 C C . THR B 1 184 ? -18.766 11.047 1.161 1 86.38 184 THR B C 1
ATOM 3995 O O . THR B 1 184 ? -19.969 10.797 1.374 1 86.38 184 THR B O 1
ATOM 3998 N N . ILE B 1 185 ? -17.828 10.375 1.744 1 87.38 185 ILE B N 1
ATOM 3999 C CA . ILE B 1 185 ? -18.109 9.297 2.688 1 87.38 185 ILE B CA 1
ATOM 4000 C C . ILE B 1 185 ? -18.906 9.836 3.873 1 87.38 185 ILE B C 1
ATOM 4002 O O . ILE B 1 185 ? -19.906 9.242 4.281 1 87.38 185 ILE B O 1
ATOM 4006 N N . HIS B 1 186 ? -18.5 10.969 4.426 1 92.56 186 HIS B N 1
ATOM 4007 C CA . HIS B 1 186 ? -19.188 11.555 5.566 1 92.56 186 HIS B CA 1
ATOM 4008 C C . HIS B 1 186 ? -20.578 12.039 5.172 1 92.56 186 HIS B C 1
ATOM 4010 O O . HIS B 1 186 ? -21.531 11.938 5.957 1 92.56 186 HIS B O 1
ATOM 4016 N N . ALA B 1 187 ? -20.688 12.594 3.965 1 88 187 ALA B N 1
ATOM 4017 C CA . ALA B 1 187 ? -22 13.055 3.484 1 88 187 ALA B CA 1
ATOM 4018 C C . ALA B 1 187 ? -22.969 11.883 3.344 1 88 187 ALA B C 1
ATOM 4020 O O . ALA B 1 187 ? -24.141 12 3.713 1 88 187 ALA B O 1
ATOM 4021 N N . VAL B 1 188 ? -22.469 10.781 2.832 1 83.12 188 VAL B N 1
ATOM 4022 C CA . VAL B 1 188 ? -23.297 9.586 2.682 1 83.12 188 VAL B CA 1
ATOM 4023 C C . VAL B 1 188 ? -23.734 9.094 4.055 1 83.12 188 VAL B C 1
ATOM 4025 O O . VAL B 1 188 ? -24.906 8.734 4.246 1 83.12 188 VAL B O 1
ATOM 4028 N N . SER B 1 189 ? -22.828 9.078 4.969 1 88.25 189 SER B N 1
ATOM 4029 C CA . SER B 1 189 ? -23.172 8.648 6.32 1 88.25 189 SER B CA 1
ATOM 4030 C C . SER B 1 189 ? -24.172 9.602 6.961 1 88.25 189 SER B C 1
ATOM 4032 O O . SER B 1 189 ? -25.031 9.18 7.746 1 88.25 189 SER B O 1
ATOM 4034 N N . ALA B 1 190 ? -24.094 10.906 6.66 1 88.81 190 ALA B N 1
ATOM 4035 C CA . ALA B 1 190 ? -25.031 11.891 7.195 1 88.81 190 ALA B CA 1
ATOM 4036 C C . ALA B 1 190 ? -26.422 11.688 6.629 1 88.81 190 ALA B C 1
ATOM 4038 O O . ALA B 1 190 ? -27.422 11.812 7.352 1 88.81 190 ALA B O 1
ATOM 4039 N N . MET B 1 191 ? -26.484 11.328 5.438 1 82.56 191 MET B N 1
ATOM 4040 C CA . MET B 1 191 ? -27.766 11.234 4.742 1 82.56 191 MET B CA 1
ATOM 4041 C C . MET B 1 191 ? -28.422 9.875 4.984 1 82.56 191 MET B C 1
ATOM 4043 O O . MET B 1 191 ? -29.641 9.797 5.176 1 82.56 191 MET B O 1
ATOM 4047 N N . PHE B 1 192 ? -27.609 8.711 5.008 1 80.75 192 PHE B N 1
ATOM 4048 C CA . PHE B 1 192 ? -28.188 7.375 5 1 80.75 192 PHE B CA 1
ATOM 4049 C C . PHE B 1 192 ? -27.797 6.605 6.25 1 80.75 192 PHE B C 1
ATOM 4051 O O . PHE B 1 192 ? -28.25 5.48 6.465 1 80.75 192 PHE B O 1
ATOM 4058 N N . GLY B 1 193 ? -26.938 7.211 6.988 1 82.69 193 GLY B N 1
ATOM 4059 C CA . GLY B 1 193 ? -26.453 6.508 8.164 1 82.69 193 GLY B CA 1
ATOM 4060 C C . GLY B 1 193 ? -25.281 5.586 7.867 1 82.69 193 GLY B C 1
ATOM 4061 O O . GLY B 1 193 ? -25.016 5.277 6.703 1 82.69 193 GLY B O 1
ATOM 4062 N N . PRO B 1 194 ? -24.594 5.152 8.883 1 81.12 194 PRO B N 1
ATOM 4063 C CA . PRO B 1 194 ? -23.438 4.27 8.688 1 81.12 194 PRO B CA 1
ATOM 4064 C C . PRO B 1 194 ? -23.828 2.898 8.133 1 81.12 194 PRO B C 1
ATOM 4066 O O . PRO B 1 194 ? -22.984 2.178 7.605 1 81.12 194 PRO B O 1
ATOM 4069 N N . ALA B 1 195 ? -25.094 2.436 8.344 1 72.62 195 ALA B N 1
ATOM 4070 C CA . ALA B 1 195 ? -25.609 1.161 7.84 1 72.62 195 ALA B CA 1
ATOM 4071 C C . ALA B 1 195 ? -25.469 1.079 6.32 1 72.62 195 ALA B C 1
ATOM 4073 O O . ALA B 1 195 ? -25.5 -0.012 5.746 1 72.62 195 ALA B O 1
ATOM 4074 N N . ALA B 1 196 ? -25.469 2.301 5.766 1 71.12 196 ALA B N 1
ATOM 4075 C CA . ALA B 1 196 ? -25.281 2.34 4.316 1 71.12 196 ALA B CA 1
ATOM 4076 C C . ALA B 1 196 ? -24.016 1.601 3.902 1 71.12 196 ALA B C 1
ATOM 4078 O O . ALA B 1 196 ? -23.906 1.141 2.764 1 71.12 196 ALA B O 1
ATOM 4079 N N . TRP B 1 197 ? -23.062 1.563 4.773 1 69.75 197 TRP B N 1
ATOM 4080 C CA . TRP B 1 197 ? -21.781 0.924 4.488 1 69.75 197 TRP B CA 1
ATOM 4081 C C . TRP B 1 197 ? -21.781 -0.531 4.945 1 69.75 197 TRP B C 1
ATOM 4083 O O . TRP B 1 197 ? -20.766 -1.223 4.844 1 69.75 197 TRP B O 1
ATOM 4093 N N . SER B 1 198 ? -22.781 -0.963 5.785 1 58.91 198 SER B N 1
ATOM 4094 C CA . SER B 1 198 ? -22.922 -2.332 6.27 1 58.91 198 SER B CA 1
ATOM 4095 C C . SER B 1 198 ? -23 -3.324 5.113 1 58.91 198 SER B C 1
ATOM 4097 O O . SER B 1 198 ? -23.797 -4.254 5.141 1 58.91 198 SER B O 1
ATOM 4099 N N . THR B 1 199 ? -22.562 -3.039 4.062 1 48.69 199 THR B N 1
ATOM 4100 C CA . THR B 1 199 ? -22.703 -4.055 3.023 1 48.69 199 THR B CA 1
ATOM 4101 C C . THR B 1 199 ? -22.453 -5.449 3.596 1 48.69 199 THR B C 1
ATOM 4103 O O . THR B 1 199 ? -21.797 -5.594 4.621 1 48.69 199 THR B O 1
ATOM 4106 N N . GLN B 1 200 ? -23.078 -6.656 3.094 1 44.5 200 GLN B N 1
ATOM 4107 C CA . GLN B 1 200 ? -22.547 -7.973 2.777 1 44.5 200 GLN B CA 1
ATOM 4108 C C . GLN B 1 200 ? -21.031 -7.914 2.549 1 44.5 200 GLN B C 1
ATOM 4110 O O . GLN B 1 200 ? -20.406 -8.93 2.26 1 44.5 200 GLN B O 1
ATOM 4115 N N . GLY B 1 201 ? -20.422 -6.871 2.348 1 46.97 201 GLY B N 1
ATOM 4116 C CA . GLY B 1 201 ? -19.094 -6.426 1.947 1 46.97 201 GLY B CA 1
ATOM 4117 C C . GLY B 1 201 ? -18.016 -6.773 2.957 1 46.97 201 GLY B C 1
ATOM 4118 O O . GLY B 1 201 ? -16.844 -6.863 2.607 1 46.97 201 GLY B O 1
ATOM 4119 N N . SER B 1 202 ? -18.328 -6.715 4.297 1 49.94 202 SER B N 1
ATOM 4120 C CA . SER B 1 202 ? -17.406 -7.152 5.336 1 49.94 202 SER B CA 1
ATOM 4121 C C . SER B 1 202 ? -16.781 -8.5 4.988 1 49.94 202 SER B C 1
ATOM 4123 O O . SER B 1 202 ? -15.617 -8.75 5.32 1 49.94 202 SER B O 1
ATOM 4125 N N . SER B 1 203 ? -17.609 -9.367 4.395 1 56.12 203 SER B N 1
ATOM 4126 C CA . SER B 1 203 ? -17.109 -10.695 4.043 1 56.12 203 SER B CA 1
ATOM 4127 C C . SER B 1 203 ? -15.906 -10.609 3.117 1 56.12 203 SER B C 1
ATOM 4129 O O . SER B 1 203 ? -14.969 -11.398 3.232 1 56.12 203 SER B O 1
ATOM 4131 N N . HIS B 1 204 ? -15.867 -9.586 2.365 1 60.09 204 HIS B N 1
ATOM 4132 C CA . HIS B 1 204 ? -14.781 -9.484 1.397 1 60.09 204 HIS B CA 1
ATOM 4133 C C . HIS B 1 204 ? -13.492 -9.016 2.062 1 60.09 204 HIS B C 1
ATOM 4135 O O . HIS B 1 204 ? -12.398 -9.375 1.632 1 60.09 204 HIS B O 1
ATOM 4141 N N . LEU B 1 205 ? -13.648 -8.359 3.152 1 60.31 205 LEU B N 1
ATOM 4142 C CA . LEU B 1 205 ? -12.453 -7.887 3.84 1 60.31 205 LEU B CA 1
ATOM 4143 C C . LEU B 1 205 ? -11.773 -9.023 4.602 1 60.31 205 LEU B C 1
ATOM 4145 O O . LEU B 1 205 ? -10.555 -9.016 4.781 1 60.31 205 LEU B O 1
ATOM 4149 N N . ARG B 1 206 ? -12.523 -10 4.992 1 64.12 206 ARG B N 1
ATOM 4150 C CA . ARG B 1 206 ? -11.992 -11.18 5.664 1 64.12 206 ARG B CA 1
ATOM 4151 C C . ARG B 1 206 ? -11.008 -11.922 4.766 1 64.12 206 ARG B C 1
ATOM 4153 O O . ARG B 1 206 ? -10.094 -12.586 5.25 1 64.12 206 ARG B O 1
ATOM 4160 N N . THR B 1 207 ? -11.148 -11.672 3.543 1 75.69 207 THR B N 1
ATOM 4161 C CA . THR B 1 207 ? -10.312 -12.391 2.588 1 75.69 207 THR B CA 1
ATOM 4162 C C . THR B 1 207 ? -8.914 -11.781 2.533 1 75.69 207 THR B C 1
ATOM 4164 O O . THR B 1 207 ? -7.977 -12.406 2.02 1 75.69 207 THR B O 1
ATOM 4167 N N . ALA B 1 208 ? -8.75 -10.656 3.195 1 76.12 208 ALA B N 1
ATOM 4168 C CA . ALA B 1 208 ? -7.438 -10.008 3.195 1 76.12 208 ALA B CA 1
ATOM 4169 C C . ALA B 1 208 ? -6.602 -10.461 4.391 1 76.12 208 ALA B C 1
ATOM 4171 O O . ALA B 1 208 ? -5.383 -10.273 4.406 1 76.12 208 ALA B O 1
ATOM 4172 N N . CYS B 1 209 ? -7.113 -11.141 5.359 1 73.5 209 CYS B N 1
ATOM 4173 C CA . CYS B 1 209 ? -6.48 -11.445 6.637 1 73.5 209 CYS B CA 1
ATOM 4174 C C . CYS B 1 209 ? -5.285 -12.367 6.445 1 73.5 209 CYS B C 1
ATOM 4176 O O . CYS B 1 209 ? -4.195 -12.102 6.957 1 73.5 209 CYS B O 1
ATOM 4178 N N . PRO B 1 210 ? -5.438 -13.414 5.691 1 82.62 210 PRO B N 1
ATOM 4179 C CA . PRO B 1 210 ? -4.266 -14.281 5.531 1 82.62 210 PRO B CA 1
ATOM 4180 C C . PRO B 1 210 ? -3.068 -13.547 4.93 1 82.62 210 PRO B C 1
ATOM 4182 O O . PRO B 1 210 ? -1.928 -13.781 5.34 1 82.62 210 PRO B O 1
ATOM 4185 N N . PHE B 1 211 ? -3.305 -12.656 4.008 1 88.06 211 PHE B N 1
ATOM 4186 C CA . PHE B 1 211 ? -2.223 -11.898 3.385 1 88.06 211 PHE B CA 1
ATOM 4187 C C . PHE B 1 211 ? -1.594 -10.93 4.379 1 88.06 211 PHE B C 1
ATOM 4189 O O . PHE B 1 211 ? -0.368 -10.82 4.453 1 88.06 211 PHE B O 1
ATOM 4196 N N . LEU B 1 212 ? -2.432 -10.344 5.16 1 76.81 212 LEU B N 1
ATOM 4197 C CA . LEU B 1 212 ? -1.932 -9.383 6.141 1 76.81 212 LEU B CA 1
ATOM 4198 C C . LEU B 1 212 ? -1.086 -10.078 7.199 1 76.81 212 LEU B C 1
ATOM 4200 O O . LEU B 1 212 ? -0.062 -9.547 7.633 1 76.81 212 LEU B O 1
ATOM 4204 N N . ILE B 1 213 ? -1.482 -11.258 7.621 1 75.75 213 ILE B N 1
ATOM 4205 C CA . ILE B 1 213 ? -0.711 -12.039 8.578 1 75.75 213 ILE B CA 1
ATOM 4206 C C . ILE B 1 213 ? 0.656 -12.375 7.988 1 75.75 213 ILE B C 1
ATOM 4208 O O . ILE B 1 213 ? 1.679 -12.258 8.664 1 75.75 213 ILE B O 1
ATOM 4212 N N . CYS B 1 214 ? 0.675 -12.727 6.742 1 86.56 214 CYS B N 1
ATOM 4213 C CA . CYS B 1 214 ? 1.925 -13.039 6.059 1 86.56 214 CYS B CA 1
ATOM 4214 C C . CYS B 1 214 ? 2.84 -11.82 6.016 1 86.56 214 CYS B C 1
ATOM 4216 O O . CYS B 1 214 ? 4.039 -11.93 6.273 1 86.56 214 CYS B O 1
ATOM 4218 N N . MET B 1 215 ? 2.258 -10.648 5.762 1 80.06 215 MET B N 1
ATOM 4219 C CA . MET B 1 215 ? 3.055 -9.43 5.703 1 80.06 215 MET B CA 1
ATOM 4220 C C . MET B 1 215 ? 3.562 -9.047 7.086 1 80.06 215 MET B C 1
ATOM 4222 O O . MET B 1 215 ? 4.68 -8.547 7.227 1 80.06 215 MET B O 1
ATOM 4226 N N . MET B 1 216 ? 2.807 -9.375 8.078 1 72.5 216 MET B N 1
ATOM 4227 C CA . MET B 1 216 ? 3.221 -9.094 9.445 1 72.5 216 MET B CA 1
ATOM 4228 C C . MET B 1 216 ? 4.398 -9.977 9.852 1 72.5 216 MET B C 1
ATOM 4230 O O . MET B 1 216 ? 5.309 -9.523 10.547 1 72.5 216 MET B O 1
ATOM 4234 N N . LEU B 1 217 ? 4.355 -11.18 9.477 1 78.38 217 LEU B N 1
ATOM 4235 C CA . LEU B 1 217 ? 5.473 -12.078 9.75 1 78.38 217 LEU B CA 1
ATOM 4236 C C . LEU B 1 217 ? 6.73 -11.617 9.023 1 78.38 217 LEU B C 1
ATOM 4238 O O . LEU B 1 217 ? 7.844 -11.758 9.539 1 78.38 217 LEU B O 1
ATOM 4242 N N . ALA B 1 218 ? 6.5 -11.039 7.84 1 83.88 218 ALA B N 1
ATOM 4243 C CA . ALA B 1 218 ? 7.629 -10.461 7.117 1 83.88 218 ALA B CA 1
ATOM 4244 C C . ALA B 1 218 ? 8.219 -9.281 7.883 1 83.88 218 ALA B C 1
ATOM 4246 O O . ALA B 1 218 ? 9.438 -9.172 8.023 1 83.88 218 ALA B O 1
ATOM 4247 N N . LEU B 1 219 ? 7.41 -8.562 8.414 1 72.31 219 LEU B N 1
ATOM 4248 C CA . LEU B 1 219 ? 7.855 -7.414 9.203 1 72.31 219 LEU B CA 1
ATOM 4249 C C . LEU B 1 219 ? 8.555 -7.871 10.484 1 72.31 219 LEU B C 1
ATOM 4251 O O . LEU B 1 219 ? 9.57 -7.293 10.883 1 72.31 219 LEU B O 1
ATOM 4255 N N . ALA B 1 220 ? 8.039 -8.922 11.094 1 70.56 220 ALA B N 1
ATOM 4256 C CA . ALA B 1 220 ? 8.602 -9.453 12.336 1 70.56 220 ALA B CA 1
ATOM 4257 C C . ALA B 1 220 ? 9.984 -10.039 12.102 1 70.56 220 ALA B C 1
ATOM 4259 O O . ALA B 1 220 ? 10.836 -10.031 13 1 70.56 220 ALA B O 1
ATOM 4260 N N . THR B 1 221 ? 10.203 -10.477 10.922 1 78.38 221 THR B N 1
ATOM 4261 C CA . THR B 1 221 ? 11.484 -11.125 10.633 1 78.38 221 THR B CA 1
ATOM 4262 C C . THR B 1 221 ? 12.406 -10.18 9.867 1 78.38 221 THR B C 1
ATOM 4264 O O . THR B 1 221 ? 13.391 -10.625 9.266 1 78.38 221 THR B O 1
ATOM 4267 N N . LYS B 1 222 ? 12.008 -8.945 9.836 1 74.06 222 LYS B N 1
ATOM 4268 C CA . LYS B 1 222 ? 12.773 -7.957 9.07 1 74.06 222 LYS B CA 1
ATOM 4269 C C . LYS B 1 222 ? 14.203 -7.855 9.586 1 74.06 222 LYS B C 1
ATOM 4271 O O . LYS B 1 222 ? 15.141 -7.695 8.805 1 74.06 222 LYS B O 1
ATOM 4276 N N . GLY B 1 223 ? 14.406 -7.98 10.867 1 72.5 223 GLY B N 1
ATOM 4277 C CA . GLY B 1 223 ? 15.727 -7.852 11.469 1 72.5 223 GLY B CA 1
ATOM 4278 C C . GLY B 1 223 ? 16.484 -9.164 11.531 1 72.5 223 GLY B C 1
ATOM 4279 O O . GLY B 1 223 ? 17.625 -9.211 12.016 1 72.5 223 GLY B O 1
ATOM 4280 N N . ALA B 1 224 ? 15.883 -10.203 11.016 1 75.19 224 ALA B N 1
ATOM 4281 C CA . ALA B 1 224 ? 16.531 -11.508 11.062 1 75.19 224 ALA B CA 1
ATOM 4282 C C . ALA B 1 224 ? 17.781 -11.539 10.18 1 75.19 224 ALA B C 1
ATOM 4284 O O . ALA B 1 224 ? 17.797 -10.969 9.086 1 75.19 224 ALA B O 1
ATOM 4285 N N . SER B 1 225 ? 18.844 -12.086 10.688 1 80.06 225 SER B N 1
ATOM 4286 C CA . SER B 1 225 ? 20.094 -12.211 9.961 1 80.06 225 SER B CA 1
ATOM 4287 C C . SER B 1 225 ? 19.906 -12.977 8.656 1 80.06 225 SER B C 1
ATOM 4289 O O . SER B 1 225 ? 20.609 -12.734 7.68 1 80.06 225 SER B O 1
ATOM 4291 N N . ALA B 1 226 ? 18.922 -13.852 8.641 1 83.38 226 ALA B N 1
ATOM 4292 C CA . ALA B 1 226 ? 18.641 -14.664 7.457 1 83.38 226 ALA B CA 1
ATOM 4293 C C . ALA B 1 226 ? 18.266 -13.789 6.27 1 83.38 226 ALA B C 1
ATOM 4295 O O . ALA B 1 226 ? 18.594 -14.102 5.125 1 83.38 226 ALA B O 1
ATOM 4296 N N . ARG B 1 227 ? 17.562 -12.727 6.539 1 85 227 ARG B N 1
ATOM 4297 C CA . ARG B 1 227 ? 17.141 -11.805 5.488 1 85 227 ARG B CA 1
ATOM 4298 C C . ARG B 1 227 ? 18.344 -11.117 4.859 1 85 227 ARG B C 1
ATOM 4300 O O . ARG B 1 227 ? 18.391 -10.906 3.645 1 85 227 ARG B O 1
ATOM 4307 N N . GLN B 1 228 ? 19.359 -10.828 5.672 1 82.19 228 GLN B N 1
ATOM 4308 C CA . GLN B 1 228 ? 20.547 -10.117 5.207 1 82.19 228 GLN B CA 1
ATOM 4309 C C . GLN B 1 228 ? 21.516 -11.07 4.512 1 82.19 228 GLN B C 1
ATOM 4311 O O . GLN B 1 228 ? 22.125 -10.711 3.5 1 82.19 228 GLN B O 1
ATOM 4316 N N . THR B 1 229 ? 21.641 -12.242 5.086 1 85.69 229 THR B N 1
ATOM 4317 C CA . THR B 1 229 ? 22.625 -13.188 4.586 1 85.69 229 THR B CA 1
ATOM 4318 C C . THR B 1 229 ? 22.109 -13.891 3.33 1 85.69 229 THR B C 1
ATOM 4320 O O . THR B 1 229 ? 22.875 -14.133 2.395 1 85.69 229 THR B O 1
ATOM 4323 N N . TYR B 1 230 ? 20.797 -14.211 3.311 1 88.88 230 TYR B N 1
ATOM 4324 C CA . TYR B 1 230 ? 20.203 -14.945 2.195 1 88.88 230 TYR B CA 1
ATOM 4325 C C . TYR B 1 230 ? 18.953 -14.25 1.697 1 88.88 230 TYR B C 1
ATOM 4327 O O . TYR B 1 230 ? 17.859 -14.844 1.712 1 88.88 230 TYR B O 1
ATOM 4335 N N . PRO B 1 231 ? 19.094 -13.055 1.141 1 89.94 231 PRO B N 1
ATOM 4336 C CA . PRO B 1 231 ? 17.906 -12.258 0.795 1 89.94 231 PRO B CA 1
ATOM 4337 C C . PRO B 1 231 ? 17.078 -12.906 -0.306 1 89.94 231 PRO B C 1
ATOM 4339 O O . PRO B 1 231 ? 15.836 -12.906 -0.23 1 89.94 231 PRO B O 1
ATOM 4342 N N . THR B 1 232 ? 17.688 -13.477 -1.27 1 89.19 232 THR B N 1
ATOM 4343 C CA . THR B 1 232 ? 16.922 -14.047 -2.381 1 89.19 232 THR B CA 1
ATOM 4344 C C . THR B 1 232 ? 16.047 -15.203 -1.905 1 89.19 232 THR B C 1
ATOM 4346 O O . THR B 1 232 ? 14.875 -15.289 -2.266 1 89.19 232 THR B O 1
ATOM 4349 N N . LEU B 1 233 ? 16.609 -16.078 -1.083 1 89.75 233 LEU B N 1
ATOM 4350 C CA . LEU B 1 233 ? 15.859 -17.203 -0.537 1 89.75 233 LEU B CA 1
ATOM 4351 C C . LEU B 1 233 ? 14.719 -16.703 0.352 1 89.75 233 LEU B C 1
ATOM 4353 O O . LEU B 1 233 ? 13.617 -17.25 0.31 1 89.75 233 LEU B O 1
ATOM 4357 N N . TYR B 1 234 ? 15.039 -15.734 1.122 1 91.88 234 TYR B N 1
ATOM 4358 C CA . TYR B 1 234 ? 14.078 -15.125 2.031 1 91.88 234 TYR B CA 1
ATOM 4359 C C . TYR B 1 234 ? 12.867 -14.594 1.27 1 91.88 234 TYR B C 1
ATOM 4361 O O . TYR B 1 234 ? 11.727 -14.953 1.58 1 91.88 234 TYR B O 1
ATOM 4369 N N . TYR B 1 235 ? 13.086 -13.844 0.244 1 91.69 235 TYR B N 1
ATOM 4370 C CA . TYR B 1 235 ? 11.992 -13.203 -0.474 1 91.69 235 TYR B CA 1
ATOM 4371 C C . TYR B 1 235 ? 11.281 -14.203 -1.383 1 91.69 235 TYR B C 1
ATOM 4373 O O . TYR B 1 235 ? 10.078 -14.086 -1.626 1 91.69 235 TYR B O 1
ATOM 4381 N N . LEU B 1 236 ? 11.992 -15.188 -1.882 1 92 236 LEU B N 1
ATOM 4382 C CA . LEU B 1 236 ? 11.336 -16.25 -2.635 1 92 236 LEU B CA 1
ATOM 4383 C C . LEU B 1 236 ? 10.352 -17.016 -1.756 1 92 236 LEU B C 1
ATOM 4385 O O . LEU B 1 236 ? 9.25 -17.344 -2.199 1 92 236 LEU B O 1
ATOM 4389 N N . MET B 1 237 ? 10.719 -17.281 -0.553 1 92.56 237 MET B N 1
ATOM 4390 C CA . MET B 1 237 ? 9.836 -17.953 0.389 1 92.56 237 MET B CA 1
ATOM 4391 C C . MET B 1 237 ? 8.562 -17.156 0.627 1 92.56 237 MET B C 1
ATOM 4393 O O . MET B 1 237 ? 7.457 -17.688 0.534 1 92.56 237 MET B O 1
ATOM 4397 N N . PHE B 1 238 ? 8.688 -15.875 0.855 1 92.81 238 PHE B N 1
ATOM 4398 C CA . PHE B 1 238 ? 7.52 -15.031 1.067 1 92.81 238 PHE B CA 1
ATOM 4399 C C . PHE B 1 238 ? 6.715 -14.891 -0.218 1 92.81 238 PHE B C 1
ATOM 4401 O O . PHE B 1 238 ? 5.488 -14.789 -0.18 1 92.81 238 PHE B O 1
ATOM 4408 N N . GLY B 1 239 ? 7.391 -14.836 -1.327 1 92.69 239 GLY B N 1
ATOM 4409 C CA . GLY B 1 239 ? 6.699 -14.789 -2.605 1 92.69 239 GLY B CA 1
ATOM 4410 C C . GLY B 1 239 ? 5.805 -15.992 -2.842 1 92.69 239 GLY B C 1
ATOM 4411 O O . GLY B 1 239 ? 4.672 -15.852 -3.303 1 92.69 239 GLY B O 1
ATOM 4412 N N . LEU B 1 240 ? 6.328 -17.156 -2.516 1 93.38 240 LEU B N 1
ATOM 4413 C CA . LEU B 1 240 ? 5.551 -18.375 -2.695 1 93.38 240 LEU B CA 1
ATOM 4414 C C . LEU B 1 240 ? 4.418 -18.453 -1.68 1 93.38 240 LEU B C 1
ATOM 4416 O O . LEU B 1 240 ? 3.328 -18.953 -1.993 1 93.38 240 LEU B O 1
ATOM 4420 N N . ALA B 1 241 ? 4.695 -18.016 -0.481 1 94.19 241 ALA B N 1
ATOM 4421 C CA . ALA B 1 241 ? 3.645 -17.969 0.53 1 94.19 241 ALA B CA 1
ATOM 4422 C C . ALA B 1 241 ? 2.492 -17.078 0.09 1 94.19 241 ALA B C 1
ATOM 4424 O O . ALA B 1 241 ? 1.325 -17.469 0.166 1 94.19 241 ALA B O 1
ATOM 4425 N N . LYS B 1 242 ? 2.84 -15.938 -0.328 1 92.94 242 LYS B N 1
ATOM 4426 C CA . LYS B 1 242 ? 1.83 -15.008 -0.827 1 92.94 242 LYS B CA 1
ATOM 4427 C C . LYS B 1 242 ? 1.087 -15.594 -2.023 1 92.94 242 LYS B C 1
ATOM 4429 O O . LYS B 1 242 ? -0.123 -15.398 -2.164 1 92.94 242 LYS B O 1
ATOM 4434 N N . ALA B 1 243 ? 1.806 -16.297 -2.887 1 94.12 243 ALA B N 1
ATOM 4435 C CA . ALA B 1 243 ? 1.173 -16.938 -4.039 1 94.12 243 ALA B CA 1
ATOM 4436 C C . ALA B 1 243 ? 0.123 -17.953 -3.598 1 94.12 243 ALA B C 1
ATOM 4438 O O . ALA B 1 243 ? -0.984 -17.984 -4.141 1 94.12 243 ALA B O 1
ATOM 4439 N N . LYS B 1 244 ? 0.459 -18.719 -2.646 1 94.94 244 LYS B N 1
ATOM 4440 C CA . LYS B 1 244 ? -0.491 -19.703 -2.129 1 94.94 244 LYS B CA 1
ATOM 4441 C C . LYS B 1 244 ? -1.73 -19.016 -1.559 1 94.94 244 LYS B C 1
ATOM 4443 O O . LYS B 1 244 ? -2.857 -19.438 -1.844 1 94.94 244 LYS B O 1
ATOM 4448 N N . ILE B 1 245 ? -1.546 -18.016 -0.832 1 93.31 245 ILE B N 1
ATOM 4449 C CA . ILE B 1 245 ? -2.654 -17.281 -0.238 1 93.31 245 ILE B CA 1
ATOM 4450 C C . ILE B 1 245 ? -3.539 -16.703 -1.34 1 93.31 245 ILE B C 1
ATOM 4452 O O . ILE B 1 245 ? -4.77 -16.75 -1.249 1 93.31 245 ILE B O 1
ATOM 4456 N N . THR B 1 246 ? -2.938 -16.188 -2.309 1 91.81 246 THR B N 1
ATOM 4457 C CA . THR B 1 246 ? -3.678 -15.57 -3.408 1 91.81 246 THR B CA 1
ATOM 4458 C C . THR B 1 246 ? -4.473 -16.625 -4.176 1 91.81 246 THR B C 1
ATOM 4460 O O . THR B 1 246 ? -5.594 -16.375 -4.617 1 91.81 246 THR B O 1
ATOM 4463 N N . ILE B 1 247 ? -3.875 -17.797 -4.344 1 93.25 247 ILE B N 1
ATOM 4464 C CA . ILE B 1 247 ? -4.578 -18.875 -5.02 1 93.25 247 ILE B CA 1
ATOM 4465 C C . ILE B 1 247 ? -5.805 -19.281 -4.211 1 93.25 247 ILE B C 1
ATOM 4467 O O . ILE B 1 247 ? -6.879 -19.516 -4.77 1 93.25 247 ILE B O 1
ATOM 4471 N N . VAL B 1 248 ? -5.664 -19.375 -2.922 1 93.31 248 VAL B N 1
ATOM 4472 C CA . VAL B 1 248 ? -6.789 -19.688 -2.053 1 93.31 248 VAL B CA 1
ATOM 4473 C C . VAL B 1 248 ? -7.879 -18.625 -2.201 1 93.31 248 VAL B C 1
ATOM 4475 O O . VAL B 1 248 ? -9.07 -18.953 -2.191 1 93.31 248 VAL B O 1
ATOM 4478 N N . LEU B 1 249 ? -7.453 -17.422 -2.316 1 89.62 249 LEU B N 1
ATOM 4479 C CA . LEU B 1 249 ? -8.391 -16.328 -2.547 1 89.62 249 LEU B CA 1
ATOM 4480 C C . LEU B 1 249 ? -9.18 -16.562 -3.83 1 89.62 249 LEU B C 1
ATOM 4482 O O . LEU B 1 249 ? -10.406 -16.406 -3.846 1 89.62 249 LEU B O 1
ATOM 4486 N N . ARG B 1 250 ? -8.508 -16.906 -4.879 1 87.94 250 ARG B N 1
ATOM 4487 C CA . ARG B 1 250 ? -9.148 -17.125 -6.172 1 87.94 250 ARG B CA 1
ATOM 4488 C C . ARG B 1 250 ? -10.125 -18.297 -6.102 1 87.94 250 ARG B C 1
ATOM 4490 O O . ARG B 1 250 ? -11.211 -18.25 -6.68 1 87.94 250 ARG B O 1
ATOM 4497 N N . VAL B 1 251 ? -9.703 -19.312 -5.43 1 90.62 251 VAL B N 1
ATOM 4498 C CA . VAL B 1 251 ? -10.562 -20.484 -5.277 1 90.62 251 VAL B CA 1
ATOM 4499 C C . VAL B 1 251 ? -11.797 -20.109 -4.457 1 90.62 251 VAL B C 1
ATOM 4501 O O . VAL B 1 251 ? -12.914 -20.516 -4.789 1 90.62 251 VAL B O 1
ATOM 4504 N N . ALA B 1 252 ? -11.594 -19.344 -3.389 1 87.62 252 ALA B N 1
ATOM 4505 C CA . ALA B 1 252 ? -12.703 -18.906 -2.551 1 87.62 252 ALA B CA 1
ATOM 4506 C C . ALA B 1 252 ? -13.695 -18.062 -3.352 1 87.62 252 ALA B C 1
ATOM 4508 O O . ALA B 1 252 ? -14.914 -18.188 -3.172 1 87.62 252 ALA B O 1
ATOM 4509 N N . ASP B 1 253 ? -13.203 -17.281 -4.148 1 83.94 253 ASP B N 1
ATOM 4510 C CA . ASP B 1 253 ? -14.047 -16.453 -5 1 83.94 253 ASP B CA 1
ATOM 4511 C C . ASP B 1 253 ? -14.852 -17.312 -5.98 1 83.94 253 ASP B C 1
ATOM 4513 O O . ASP B 1 253 ? -16.062 -17.156 -6.109 1 83.94 253 ASP B O 1
ATOM 4517 N N . ALA B 1 254 ? -14.203 -18.297 -6.633 1 85.75 254 ALA B N 1
ATOM 4518 C CA . ALA B 1 254 ? -14.828 -19.156 -7.641 1 85.75 254 ALA B CA 1
ATOM 4519 C C . ALA B 1 254 ? -15.867 -20.078 -7.008 1 85.75 254 ALA B C 1
ATOM 4521 O O . ALA B 1 254 ? -16.875 -20.422 -7.645 1 85.75 254 ALA B O 1
ATOM 4522 N N . THR B 1 255 ? -15.625 -20.391 -5.793 1 88.31 255 THR B N 1
ATOM 4523 C CA . THR B 1 255 ? -16.531 -21.328 -5.129 1 88.31 255 THR B CA 1
ATOM 4524 C C . THR B 1 255 ? -17.469 -20.578 -4.184 1 88.31 255 THR B C 1
ATOM 4526 O O . THR B 1 255 ? -18.234 -21.203 -3.451 1 88.31 255 THR B O 1
ATOM 4529 N N . LYS B 1 256 ? -17.312 -19.297 -4.121 1 85.25 256 LYS B N 1
ATOM 4530 C CA . LYS B 1 256 ? -18.141 -18.453 -3.248 1 85.25 256 LYS B CA 1
ATOM 4531 C C . LYS B 1 256 ? -18.094 -18.969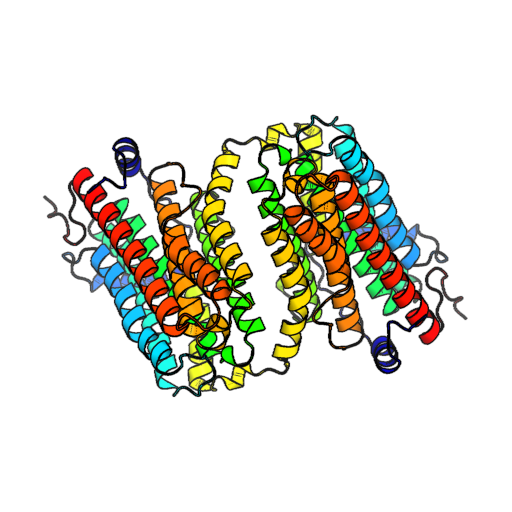 -1.81 1 85.25 256 LYS B C 1
ATOM 4533 O O . LYS B 1 256 ? -19.141 -19.141 -1.178 1 85.25 256 LYS B O 1
ATOM 4538 N N . SER B 1 257 ? -16.953 -19.312 -1.463 1 85 257 SER B N 1
ATOM 4539 C CA . SER B 1 257 ? -16.75 -19.812 -0.107 1 85 257 SER B CA 1
ATOM 4540 C C . SER B 1 257 ? -15.945 -18.828 0.736 1 85 257 SER B C 1
ATOM 4542 O O . SER B 1 257 ? -15.312 -17.922 0.199 1 85 257 SER B O 1
ATOM 4544 N N . LYS B 1 258 ? -16.031 -19.047 2.037 1 80.81 258 LYS B N 1
ATOM 4545 C CA . LYS B 1 258 ? -15.258 -18.203 2.955 1 80.81 258 LYS B CA 1
ATOM 4546 C C . LYS B 1 258 ? -13.789 -18.609 2.975 1 80.81 258 LYS B C 1
ATOM 4548 O O . LYS B 1 258 ? -13.469 -19.812 2.938 1 80.81 258 LYS B O 1
ATOM 4553 N N . MET B 1 259 ? -12.961 -17.672 2.889 1 84.44 259 MET B N 1
ATOM 4554 C CA . MET B 1 259 ? -11.523 -17.906 2.992 1 84.44 259 MET B CA 1
ATOM 4555 C C . MET B 1 259 ? -11.102 -18.078 4.449 1 84.44 259 MET B C 1
ATOM 4557 O O . MET B 1 259 ? -11.586 -17.359 5.324 1 84.44 259 MET B O 1
ATOM 4561 N N . PRO B 1 260 ? -10.305 -19.078 4.711 1 81.19 260 PRO B N 1
ATOM 4562 C CA . PRO B 1 260 ? -9.805 -19.203 6.082 1 81.19 260 PRO B CA 1
ATOM 4563 C C . PRO B 1 260 ? -8.977 -18 6.523 1 81.19 260 PRO B C 1
ATOM 4565 O O . PRO B 1 260 ? -8.281 -17.391 5.707 1 81.19 260 PRO B O 1
ATOM 4568 N N . LEU B 1 261 ? -8.984 -17.75 7.773 1 76.69 261 LEU B N 1
ATOM 4569 C CA . LEU B 1 261 ? -8.258 -16.625 8.328 1 76.69 261 LEU B CA 1
ATOM 4570 C C . LEU B 1 261 ? -6.758 -16.891 8.352 1 76.69 261 LEU B C 1
ATOM 4572 O O . LEU B 1 261 ? -5.953 -15.961 8.273 1 76.69 261 LEU B O 1
ATOM 4576 N N . ILE B 1 262 ? -6.461 -18.156 8.523 1 82.38 262 ILE B N 1
ATOM 4577 C CA . ILE B 1 262 ? -5.055 -18.547 8.555 1 82.38 262 ILE B CA 1
ATOM 4578 C C . ILE B 1 262 ? -4.781 -19.594 7.477 1 82.38 262 ILE B C 1
ATOM 4580 O O . ILE B 1 262 ? -5.516 -20.578 7.352 1 82.38 262 ILE B O 1
ATOM 4584 N N . ASP B 1 263 ? -3.809 -19.281 6.695 1 90.81 263 ASP B N 1
ATOM 4585 C CA . ASP B 1 263 ? -3.391 -20.219 5.664 1 90.81 263 ASP B CA 1
ATOM 4586 C C . ASP B 1 263 ? -2.178 -21.031 6.117 1 90.81 263 ASP B C 1
ATOM 4588 O O . ASP B 1 263 ? -1.31 -20.516 6.824 1 90.81 263 ASP B O 1
ATOM 4592 N N . THR B 1 264 ? -2.068 -22.219 5.66 1 90 264 THR B N 1
ATOM 4593 C CA . THR B 1 264 ? -0.994 -23.109 6.074 1 90 264 THR B CA 1
ATOM 4594 C C . THR B 1 264 ? 0.354 -22.625 5.559 1 90 264 THR B C 1
ATOM 4596 O O . THR B 1 264 ? 1.403 -23 6.086 1 90 264 THR B O 1
ATOM 4599 N N . SER B 1 265 ? 0.369 -21.766 4.547 1 92.44 265 SER B N 1
ATOM 4600 C CA . SER B 1 265 ? 1.621 -21.25 3.996 1 92.44 265 SER B CA 1
ATOM 4601 C C . SER B 1 265 ? 2.354 -20.375 5.004 1 92.44 265 SER B C 1
ATOM 4603 O O . SER B 1 265 ? 3.547 -20.109 4.852 1 92.44 265 SER B O 1
ATOM 4605 N N . ILE B 1 266 ? 1.7 -19.953 6.07 1 88.94 266 ILE B N 1
ATOM 4606 C CA . ILE B 1 266 ? 2.295 -19.062 7.066 1 88.94 266 ILE B CA 1
ATOM 4607 C C . ILE B 1 266 ? 3.311 -19.844 7.902 1 88.94 266 ILE B C 1
ATOM 4609 O O . ILE B 1 266 ? 4.105 -19.25 8.633 1 88.94 266 ILE B O 1
ATOM 4613 N N . LEU B 1 267 ? 3.344 -21.125 7.77 1 88.19 267 LEU B N 1
ATOM 4614 C CA . LEU B 1 267 ? 4.258 -21.969 8.539 1 88.19 267 LEU B CA 1
ATOM 4615 C C . LEU B 1 267 ? 5.707 -21.656 8.188 1 88.19 267 LEU B C 1
ATOM 4617 O O . LEU B 1 267 ? 6.582 -21.703 9.055 1 88.19 267 LEU B O 1
ATOM 4621 N N . GLY B 1 268 ? 5.984 -21.344 6.961 1 91.56 268 GLY B N 1
ATOM 4622 C CA . GLY B 1 268 ? 7.332 -20.969 6.566 1 91.56 268 GLY B CA 1
ATOM 4623 C C . GLY B 1 268 ? 7.832 -19.719 7.27 1 91.56 268 GLY B C 1
ATOM 4624 O O . GLY B 1 268 ? 8.797 -19.781 8.039 1 91.56 268 GLY B O 1
ATOM 4625 N N . PRO B 1 269 ? 7.098 -18.609 7.09 1 88.88 269 PRO B N 1
ATOM 4626 C CA . PRO B 1 269 ? 7.461 -17.375 7.789 1 88.88 269 PRO B CA 1
ATOM 4627 C C . PRO B 1 269 ? 7.5 -17.547 9.305 1 88.88 269 PRO B C 1
ATOM 4629 O O . PRO B 1 269 ? 8.367 -16.969 9.969 1 88.88 269 PRO B O 1
ATOM 4632 N N . ALA B 1 270 ? 6.637 -18.344 9.867 1 86.06 270 ALA B N 1
ATOM 4633 C CA . ALA B 1 270 ? 6.605 -18.578 11.312 1 86.06 270 ALA B CA 1
ATOM 4634 C C . ALA B 1 270 ? 7.852 -19.328 11.773 1 86.06 270 ALA B C 1
ATOM 4636 O O . ALA B 1 270 ? 8.398 -19.031 12.844 1 86.06 270 ALA B O 1
ATOM 4637 N N . MET B 1 271 ? 8.297 -20.266 10.977 1 88.62 271 MET B N 1
ATOM 4638 C CA . MET B 1 271 ? 9.523 -21.016 11.273 1 88.62 271 MET B CA 1
ATOM 4639 C C . MET B 1 271 ? 10.727 -20.078 11.312 1 88.62 271 MET B C 1
ATOM 4641 O O . MET B 1 271 ? 11.594 -20.219 12.18 1 88.62 271 MET B O 1
ATOM 4645 N N . LEU B 1 272 ? 10.719 -19.141 10.422 1 86.06 272 LEU B N 1
ATOM 4646 C CA . LEU B 1 272 ? 11.797 -18.172 10.391 1 86.06 272 LEU B CA 1
ATOM 4647 C C . LEU B 1 272 ? 11.773 -17.297 11.641 1 86.06 272 LEU B C 1
ATOM 4649 O O . LEU B 1 272 ? 12.82 -17 12.219 1 86.06 272 LEU B O 1
ATOM 4653 N N . LEU B 1 273 ? 10.586 -16.891 11.984 1 81.25 273 LEU B N 1
ATOM 4654 C CA . LEU B 1 273 ? 10.445 -16.094 13.195 1 81.25 273 LEU B CA 1
ATOM 4655 C C . LEU B 1 273 ? 10.938 -16.859 14.422 1 81.25 273 LEU B C 1
ATOM 4657 O O . LEU B 1 273 ? 11.68 -16.312 15.234 1 81.25 273 LEU B O 1
ATOM 4661 N N . LEU B 1 274 ? 10.586 -18.109 14.516 1 76.94 274 LEU B N 1
ATOM 4662 C CA . LEU B 1 274 ? 10.992 -18.938 15.641 1 76.94 274 LEU B CA 1
ATOM 4663 C C . LEU B 1 274 ? 12.508 -19.125 15.664 1 76.94 274 LEU B C 1
ATOM 4665 O O . LEU B 1 274 ? 13.125 -19.094 16.734 1 76.94 274 LEU B O 1
ATOM 4669 N N . SER B 1 275 ? 13.062 -19.266 14.523 1 81 275 SER B N 1
ATOM 4670 C CA . SER B 1 275 ? 14.508 -19.453 14.43 1 81 275 SER B CA 1
ATOM 4671 C C . SER B 1 275 ? 15.266 -18.219 14.875 1 81 275 SER B C 1
ATOM 4673 O O . SER B 1 275 ? 16.391 -18.312 15.383 1 81 275 SER B O 1
ATOM 4675 N N . SER B 1 276 ? 14.656 -17.031 14.555 1 74.5 276 SER B N 1
ATOM 4676 C CA . SER B 1 276 ? 15.312 -15.797 14.938 1 74.5 276 SER B CA 1
ATOM 4677 C C . SER B 1 276 ? 15.453 -15.695 16.453 1 74.5 276 SER B C 1
ATOM 4679 O O . SER B 1 276 ? 16.375 -15.039 16.953 1 74.5 276 SER B O 1
ATOM 4681 N N . PHE B 1 277 ? 14.609 -16.359 17.188 1 67.06 277 PHE B N 1
ATOM 4682 C CA . PHE B 1 277 ? 14.664 -16.344 18.641 1 67.06 277 PHE B CA 1
ATOM 4683 C C . PHE B 1 277 ? 15.648 -17.391 19.156 1 67.06 277 PHE B C 1
ATOM 4685 O O . PHE B 1 277 ? 16.125 -17.297 20.297 1 67.06 277 PHE B O 1
ATOM 4692 N N . LEU B 1 278 ? 15.914 -18.391 18.375 1 68.94 278 LEU B N 1
ATOM 4693 C CA . LEU B 1 278 ? 16.797 -19.469 18.797 1 68.94 278 LEU B CA 1
ATOM 4694 C C . LEU B 1 278 ? 18.266 -19.109 18.531 1 68.94 278 LEU B C 1
ATOM 4696 O O . LEU B 1 278 ? 19.172 -19.734 19.094 1 68.94 278 LEU B O 1
ATOM 4700 N N . GLY B 1 279 ? 18.469 -18.031 17.812 1 63.78 279 GLY B N 1
ATOM 4701 C CA . GLY B 1 279 ? 19.812 -17.5 17.609 1 63.78 279 GLY B CA 1
ATOM 4702 C C . GLY B 1 279 ? 20.703 -18.453 16.828 1 63.78 279 GLY B C 1
ATOM 4703 O O . GLY B 1 279 ? 20.297 -18.984 15.797 1 63.78 279 GLY B O 1
ATOM 4704 N N . ASP B 1 280 ? 21.891 -18.625 17.25 1 69.56 280 ASP B N 1
ATOM 4705 C CA . ASP B 1 280 ? 22.984 -19.328 16.562 1 69.56 280 ASP B CA 1
ATOM 4706 C C . ASP B 1 280 ? 22.844 -20.844 16.719 1 69.56 280 ASP B C 1
ATOM 4708 O O . ASP B 1 280 ? 23.656 -21.594 16.156 1 69.56 280 ASP B O 1
ATOM 4712 N N . TYR B 1 281 ? 21.828 -21.391 17.344 1 74 281 TYR B N 1
ATOM 4713 C CA . TYR B 1 281 ? 21.688 -22.828 17.547 1 74 281 TYR B CA 1
ATOM 4714 C C . TYR B 1 281 ? 21.219 -23.516 16.281 1 74 281 TYR B C 1
ATOM 4716 O O . TYR B 1 281 ? 21.406 -24.734 16.125 1 74 281 TYR B O 1
ATOM 4724 N N . VAL B 1 282 ? 20.641 -22.734 15.398 1 79.88 282 VAL B N 1
ATOM 4725 C CA . VAL B 1 282 ? 20.141 -23.344 14.172 1 79.88 282 VAL B CA 1
ATOM 4726 C C . VAL B 1 282 ? 20.672 -22.578 12.961 1 79.88 282 VAL B C 1
ATOM 4728 O O . VAL B 1 282 ? 20.812 -21.359 13 1 79.88 282 VAL B O 1
ATOM 4731 N N . SER B 1 283 ? 21.109 -23.375 11.984 1 88.06 283 SER B N 1
ATOM 4732 C CA . SER B 1 283 ? 21.594 -22.766 10.75 1 88.06 283 SER B CA 1
ATOM 4733 C C . SER B 1 283 ? 20.484 -21.984 10.031 1 88.06 283 SER B C 1
ATOM 4735 O O . SER B 1 283 ? 19.453 -22.562 9.695 1 88.06 283 SER B O 1
ATOM 4737 N N . GLU B 1 284 ? 20.703 -20.797 9.828 1 85.56 284 GLU B N 1
ATOM 4738 C CA . GLU B 1 284 ? 19.719 -19.938 9.156 1 85.56 284 GLU B CA 1
ATOM 4739 C C . GLU B 1 284 ? 19.469 -20.422 7.73 1 85.56 284 GLU B C 1
ATOM 4741 O O . GLU B 1 284 ? 18.328 -20.344 7.246 1 85.56 284 GLU B O 1
ATOM 4746 N N . TYR B 1 285 ? 20.531 -20.891 7.164 1 89.19 285 TYR B N 1
ATOM 4747 C CA . TYR B 1 285 ? 20.406 -21.391 5.805 1 89.19 285 TYR B CA 1
ATOM 4748 C C . TYR B 1 285 ? 19.469 -22.594 5.762 1 89.19 285 TYR B C 1
ATOM 4750 O O . TYR B 1 285 ? 18.578 -22.672 4.922 1 89.19 285 TYR B O 1
ATOM 4758 N N . PHE B 1 286 ? 19.672 -23.469 6.656 1 90.75 286 PHE B N 1
ATOM 4759 C CA . PHE B 1 286 ? 18.875 -24.688 6.695 1 90.75 286 PHE B CA 1
ATOM 4760 C C . PHE B 1 286 ? 17.406 -24.375 6.98 1 90.75 286 PHE B C 1
ATOM 4762 O O . PHE B 1 286 ? 16.516 -24.938 6.348 1 90.75 286 PHE B O 1
ATOM 4769 N N . VAL B 1 287 ? 17.141 -23.5 7.922 1 90.44 287 VAL B N 1
ATOM 4770 C CA . VAL B 1 287 ? 15.766 -23.125 8.281 1 90.44 287 VAL B CA 1
ATOM 4771 C C . VAL B 1 287 ? 15.07 -22.484 7.078 1 90.44 287 VAL B C 1
ATOM 4773 O O . VAL B 1 287 ? 13.914 -22.797 6.789 1 90.44 287 VAL B O 1
ATOM 4776 N N . LEU B 1 288 ? 15.789 -21.594 6.406 1 90.94 288 LEU B N 1
ATOM 4777 C CA . LEU B 1 288 ? 15.211 -20.922 5.254 1 90.94 288 LEU B CA 1
ATOM 4778 C C . LEU B 1 288 ? 14.906 -21.906 4.133 1 90.94 288 LEU B C 1
ATOM 4780 O O . LEU B 1 288 ? 13.859 -21.828 3.492 1 90.94 288 LEU B O 1
ATOM 4784 N N . CYS B 1 289 ? 15.82 -22.859 3.879 1 92.38 289 CYS B N 1
ATOM 4785 C CA . CYS B 1 289 ? 15.602 -23.875 2.865 1 92.38 289 CYS B CA 1
ATOM 4786 C C . CYS B 1 289 ? 14.406 -24.766 3.23 1 92.38 289 CYS B C 1
ATOM 4788 O O . CYS B 1 289 ? 13.586 -25.078 2.371 1 92.38 289 CYS B O 1
ATOM 4790 N N . LEU B 1 290 ? 14.352 -25.109 4.445 1 92.19 290 LEU B N 1
ATOM 4791 C CA . LEU B 1 290 ? 13.234 -25.938 4.91 1 92.19 290 LEU B CA 1
ATOM 4792 C C . LEU B 1 290 ? 11.922 -25.172 4.781 1 92.19 290 LEU B C 1
ATOM 4794 O O . LEU B 1 290 ? 10.906 -25.734 4.371 1 92.19 290 LEU B O 1
ATOM 4798 N N . ALA B 1 291 ? 11.961 -23.906 5.207 1 93.38 291 ALA B N 1
ATOM 4799 C CA . ALA B 1 291 ? 10.766 -23.062 5.094 1 93.38 291 ALA B CA 1
ATOM 4800 C C . ALA B 1 291 ? 10.32 -22.953 3.639 1 93.38 291 ALA B C 1
ATOM 4802 O O . ALA B 1 291 ? 9.125 -23.062 3.342 1 93.38 291 ALA B O 1
ATOM 4803 N N . LEU B 1 292 ? 11.25 -22.703 2.77 1 93.44 292 LEU B N 1
ATOM 4804 C CA . LEU B 1 292 ? 10.953 -22.594 1.345 1 93.44 292 LEU B CA 1
ATOM 4805 C C . LEU B 1 292 ? 10.359 -23.906 0.817 1 93.44 292 LEU B C 1
ATOM 4807 O O . LEU B 1 292 ? 9.375 -23.875 0.077 1 93.44 292 LEU B O 1
ATOM 4811 N N . MET B 1 293 ? 10.922 -24.984 1.199 1 93.75 293 MET B N 1
ATOM 4812 C CA . MET B 1 293 ? 10.445 -26.297 0.763 1 93.75 293 MET B CA 1
ATOM 4813 C C . MET B 1 293 ? 9.039 -26.562 1.284 1 93.75 293 MET B C 1
ATOM 4815 O O . MET B 1 293 ? 8.188 -27.078 0.552 1 93.75 293 MET B O 1
ATOM 4819 N N . LEU B 1 294 ? 8.812 -26.25 2.502 1 92.94 294 LEU B N 1
ATOM 4820 C CA . LEU B 1 294 ? 7.508 -26.484 3.111 1 92.94 294 LEU B CA 1
ATOM 4821 C C . LEU B 1 294 ? 6.43 -25.656 2.424 1 92.94 294 LEU B C 1
ATOM 4823 O O . LEU B 1 294 ? 5.352 -26.156 2.113 1 92.94 294 LEU B O 1
ATOM 4827 N N . VAL B 1 295 ? 6.73 -24.375 2.207 1 94.62 295 VAL B N 1
ATOM 4828 C CA . VAL B 1 295 ? 5.766 -23.5 1.558 1 94.62 295 VAL B CA 1
ATOM 4829 C C . VAL B 1 295 ? 5.543 -23.938 0.115 1 94.62 295 VAL B C 1
ATOM 4831 O O . VAL B 1 295 ? 4.41 -23.969 -0.367 1 94.62 295 VAL B O 1
ATOM 4834 N N . GLY B 1 296 ? 6.629 -24.328 -0.582 1 94.12 296 GLY B N 1
ATOM 4835 C CA . GLY B 1 296 ? 6.516 -24.828 -1.938 1 94.12 296 GLY B CA 1
ATOM 4836 C C . GLY B 1 296 ? 5.688 -26.109 -2.031 1 94.12 296 GLY B C 1
ATOM 4837 O O . GLY B 1 296 ? 4.828 -26.219 -2.908 1 94.12 296 GLY B O 1
ATOM 4838 N N . LEU B 1 297 ? 5.902 -26.969 -1.147 1 93.62 297 LEU B N 1
ATOM 4839 C CA . LEU B 1 297 ? 5.148 -28.219 -1.121 1 93.62 297 LEU B CA 1
ATOM 4840 C C . LEU B 1 297 ? 3.68 -27.953 -0.812 1 93.62 297 LEU B C 1
ATOM 4842 O O . LEU B 1 297 ? 2.797 -28.578 -1.406 1 93.62 297 LEU B O 1
ATOM 4846 N N . ASP B 1 298 ? 3.441 -27.125 0.165 1 94.19 298 ASP B N 1
ATOM 4847 C CA . ASP B 1 298 ? 2.076 -26.734 0.517 1 94.19 298 ASP B CA 1
ATOM 4848 C C . ASP B 1 298 ? 1.338 -26.172 -0.691 1 94.19 298 ASP B C 1
ATOM 4850 O O . ASP B 1 298 ? 0.185 -26.516 -0.945 1 94.19 298 ASP B O 1
ATOM 4854 N N . LEU B 1 299 ? 1.997 -25.328 -1.371 1 93.94 299 LEU B N 1
ATOM 4855 C CA . LEU B 1 299 ? 1.439 -24.703 -2.564 1 93.94 299 LEU B CA 1
ATOM 4856 C C . LEU B 1 299 ? 1.116 -25.75 -3.627 1 93.94 299 LEU B C 1
ATOM 4858 O O . LEU B 1 299 ? 0.012 -25.766 -4.176 1 93.94 299 LEU B O 1
ATOM 4862 N N . VAL B 1 300 ? 2.043 -26.703 -3.904 1 92.25 300 VAL B N 1
ATOM 4863 C CA . VAL B 1 300 ? 1.88 -27.703 -4.949 1 92.25 300 VAL B CA 1
ATOM 4864 C C . VAL B 1 300 ? 0.789 -28.703 -4.555 1 92.25 300 VAL B C 1
ATOM 4866 O O . VAL B 1 300 ? -0.064 -29.062 -5.371 1 92.25 300 VAL B O 1
ATOM 4869 N N . VAL B 1 301 ? 0.787 -29.125 -3.328 1 92.56 301 VAL B N 1
ATOM 4870 C CA . VAL B 1 301 ? -0.194 -30.094 -2.854 1 92.56 301 VAL B CA 1
ATOM 4871 C C . VAL B 1 301 ? -1.594 -29.484 -2.922 1 92.56 301 VAL B C 1
ATOM 4873 O O . VAL B 1 301 ? -2.521 -30.109 -3.443 1 92.56 301 VAL B O 1
ATOM 4876 N N . TYR B 1 302 ? -1.749 -28.297 -2.422 1 93.38 302 TYR B N 1
ATOM 4877 C CA . TYR B 1 302 ? -3.047 -27.625 -2.455 1 93.38 302 TYR B CA 1
ATOM 4878 C C . TYR B 1 302 ? -3.545 -27.469 -3.887 1 93.38 302 TYR B C 1
ATOM 4880 O O . TYR B 1 302 ? -4.695 -27.812 -4.188 1 93.38 302 TYR B O 1
ATOM 4888 N N . SER B 1 303 ? -2.742 -27 -4.73 1 92.38 303 SER B N 1
ATOM 4889 C CA . SER B 1 303 ? -3.127 -26.766 -6.121 1 92.38 303 SER B CA 1
ATOM 4890 C C . SER B 1 303 ? -3.506 -28.062 -6.816 1 92.38 303 SER B C 1
ATOM 4892 O O . SER B 1 303 ? -4.484 -28.109 -7.566 1 92.38 303 SER B O 1
ATOM 4894 N N . THR B 1 304 ? -2.73 -29.109 -6.516 1 91 304 THR B N 1
ATOM 4895 C CA . THR B 1 304 ? -2.996 -30.406 -7.141 1 91 304 THR B CA 1
ATOM 4896 C C . THR B 1 304 ? -4.316 -30.984 -6.641 1 91 304 THR B C 1
ATOM 4898 O O . THR B 1 304 ? -5.094 -31.531 -7.422 1 91 304 THR B O 1
ATOM 4901 N N . LEU B 1 305 ? -4.562 -30.859 -5.383 1 91.44 305 LEU B N 1
ATOM 4902 C CA . LEU B 1 305 ? -5.797 -31.391 -4.812 1 91.44 305 LEU B CA 1
ATOM 4903 C C . LEU B 1 305 ? -7.012 -30.641 -5.336 1 91.44 305 LEU B C 1
ATOM 4905 O O . LEU B 1 305 ? -8.016 -31.25 -5.699 1 91.44 305 LEU B O 1
ATOM 4909 N N . VAL B 1 306 ? -6.914 -29.328 -5.375 1 91.19 306 VAL B N 1
ATOM 4910 C CA . VAL B 1 306 ? -8 -28.516 -5.906 1 91.19 306 VAL B CA 1
ATOM 4911 C C . VAL B 1 306 ? -8.281 -28.906 -7.355 1 91.19 306 VAL B C 1
ATOM 4913 O O . VAL B 1 306 ? -9.438 -29.078 -7.75 1 91.19 306 VAL B O 1
ATOM 4916 N N . LEU B 1 307 ? -7.207 -29.094 -8.133 1 90 307 LEU B N 1
ATOM 4917 C CA . LEU B 1 307 ? -7.32 -29.469 -9.539 1 90 307 LEU B CA 1
ATOM 4918 C C . LEU B 1 307 ? -7.973 -30.828 -9.695 1 90 307 LEU B C 1
ATOM 4920 O O . LEU B 1 307 ? -8.938 -30.984 -10.445 1 90 307 LEU B O 1
ATOM 4924 N N . ARG B 1 308 ? -7.535 -31.766 -8.953 1 90.12 308 ARG B N 1
ATOM 4925 C CA . ARG B 1 308 ? -8.031 -33.125 -9.062 1 90.12 308 ARG B CA 1
ATOM 4926 C C . ARG B 1 308 ? -9.492 -33.219 -8.625 1 90.12 308 ARG B C 1
ATOM 4928 O O . ARG B 1 308 ? -10.312 -33.812 -9.32 1 90.12 308 ARG B O 1
ATOM 4935 N N . GLU B 1 309 ? -9.836 -32.656 -7.473 1 91.88 309 GLU B N 1
ATOM 4936 C CA . GLU B 1 309 ? -11.195 -32.719 -6.941 1 91.88 309 GLU B CA 1
ATOM 4937 C C . GLU B 1 309 ? -12.172 -32 -7.871 1 91.88 309 GLU B C 1
ATOM 4939 O O . GLU B 1 309 ? -13.297 -32.469 -8.07 1 91.88 309 GLU B O 1
ATOM 4944 N N . SER B 1 310 ? -11.758 -30.922 -8.406 1 90.44 310 SER B N 1
ATOM 4945 C CA . SER B 1 310 ? -12.609 -30.172 -9.32 1 90.44 310 SER B CA 1
ATOM 4946 C C . SER B 1 310 ? -12.828 -30.922 -10.625 1 90.44 310 SER B C 1
ATOM 4948 O O . SER B 1 310 ? -13.953 -31 -11.125 1 90.44 310 SER B O 1
ATOM 4950 N N . CYS B 1 311 ? -11.727 -31.453 -11.18 1 89.44 311 CYS B N 1
ATOM 4951 C CA . CYS B 1 311 ? -11.828 -32.219 -12.422 1 89.44 311 CYS B CA 1
ATOM 4952 C C . CYS B 1 311 ? -12.711 -33.438 -12.242 1 89.44 311 CYS B C 1
ATOM 4954 O O . CYS B 1 311 ? -13.523 -33.781 -13.109 1 89.44 311 CYS B O 1
ATOM 4956 N N . ASP B 1 312 ? -12.539 -34.125 -11.117 1 90.5 312 ASP B N 1
ATOM 4957 C CA . ASP B 1 312 ? -13.344 -35.312 -10.82 1 90.5 312 ASP B CA 1
ATOM 4958 C C . ASP B 1 312 ? -14.828 -34.938 -10.711 1 90.5 312 ASP B C 1
ATOM 4960 O O . ASP B 1 312 ? -15.68 -35.625 -11.258 1 90.5 312 ASP B O 1
ATOM 4964 N N . TYR B 1 313 ? -15.07 -33.875 -10.078 1 89.88 313 TYR B N 1
ATOM 4965 C CA . TYR B 1 313 ? -16.453 -33.469 -9.875 1 89.88 313 TYR B CA 1
ATOM 4966 C C . TYR B 1 313 ? -17.078 -33 -11.195 1 89.88 313 TYR B C 1
ATOM 4968 O O . TYR B 1 313 ? -18.25 -33.312 -11.461 1 89.88 313 TYR B O 1
ATOM 4976 N N . LEU B 1 314 ? -16.359 -32.281 -12 1 87.31 314 LEU B N 1
ATOM 4977 C CA . LEU B 1 314 ? -16.859 -31.75 -13.266 1 87.31 314 LEU B CA 1
ATOM 4978 C C . LEU B 1 314 ? -16.75 -32.812 -14.375 1 87.31 314 LEU B C 1
ATOM 4980 O O . LEU B 1 314 ? -17.266 -32.594 -15.477 1 87.31 314 LEU B O 1
ATOM 4984 N N . ASN B 1 315 ? -16.062 -33.938 -14.141 1 88.25 315 ASN B N 1
ATOM 4985 C CA . ASN B 1 315 ? -15.859 -35.031 -15.086 1 88.25 315 ASN B CA 1
ATOM 4986 C C . ASN B 1 315 ? -15.109 -34.531 -16.328 1 88.25 315 ASN B C 1
ATOM 4988 O O . ASN B 1 315 ? -15.539 -34.781 -17.453 1 88.25 315 ASN B O 1
ATOM 4992 N N . ILE B 1 316 ? -14.07 -33.781 -16.047 1 85.69 316 ILE B N 1
ATOM 4993 C CA . ILE B 1 316 ? -13.211 -33.344 -17.141 1 85.69 316 ILE B CA 1
ATOM 4994 C C . ILE B 1 316 ? -11.758 -33.688 -16.828 1 85.69 316 ILE B C 1
ATOM 4996 O O . ILE B 1 316 ? -11.422 -34.031 -15.688 1 85.69 316 ILE B O 1
ATOM 5000 N N . SER B 1 317 ? -10.938 -33.719 -17.938 1 86.69 317 SER B N 1
ATOM 5001 C CA . SER B 1 317 ? -9.5 -33.938 -17.781 1 86.69 317 SER B CA 1
ATOM 5002 C C . SER B 1 317 ? -8.734 -32.625 -17.844 1 86.69 317 SER B C 1
ATOM 5004 O O . SER B 1 317 ? -9.008 -31.781 -18.719 1 86.69 317 SER B O 1
ATOM 5006 N N . CYS B 1 318 ? -7.836 -32.438 -16.938 1 84.69 318 CYS B N 1
ATOM 5007 C CA . CYS B 1 318 ? -7.094 -31.203 -16.828 1 84.69 318 CYS B CA 1
ATOM 5008 C C . CYS B 1 318 ? -6.133 -31.031 -18 1 84.69 318 CYS B C 1
ATOM 5010 O O . CYS B 1 318 ? -5.875 -29.906 -18.453 1 84.69 318 CYS B O 1
ATOM 5012 N N . PHE B 1 319 ? -5.582 -32.125 -18.562 1 87.38 319 PHE B N 1
ATOM 5013 C CA . PHE B 1 319 ? -4.492 -32.031 -19.531 1 87.38 319 PHE B CA 1
ATOM 5014 C C . PHE B 1 319 ? -4.871 -32.656 -20.859 1 87.38 319 PHE B C 1
ATOM 5016 O O . PHE B 1 319 ? -4.012 -32.875 -21.719 1 87.38 319 PHE B O 1
ATOM 5023 N N . LYS B 1 320 ? -6.184 -32.969 -20.969 1 86 320 LYS B N 1
ATOM 5024 C CA . LYS B 1 320 ? -6.672 -33.531 -22.219 1 86 320 LYS B CA 1
ATOM 5025 C C . LYS B 1 320 ? -7.906 -32.781 -22.719 1 86 320 LYS B C 1
ATOM 5027 O O . LYS B 1 320 ? -8.734 -32.344 -21.922 1 86 320 LYS B O 1
ATOM 5032 N N . VAL B 1 321 ? -7.895 -32.562 -23.984 1 84.69 321 VAL B N 1
ATOM 5033 C CA . VAL B 1 321 ? -9.062 -31.922 -24.594 1 84.69 321 VAL B CA 1
ATOM 5034 C C . VAL B 1 321 ? -10.164 -32.969 -24.781 1 84.69 321 VAL B C 1
ATOM 5036 O O . VAL B 1 321 ? -9.898 -34.094 -25.141 1 84.69 321 VAL B O 1
ATOM 5039 N N . LYS B 1 322 ? -11.469 -32.562 -24.297 1 75.31 322 LYS B N 1
ATOM 5040 C CA . LYS B 1 322 ? -12.609 -33.438 -24.516 1 75.31 322 LYS B CA 1
ATOM 5041 C C . LYS B 1 322 ? -12.906 -33.625 -26 1 75.31 322 LYS B C 1
ATOM 5043 O O . LYS B 1 322 ? -12.859 -32.656 -26.766 1 75.31 322 LYS B O 1
ATOM 5048 N N . ASP B 1 323 ? -12.883 -34.875 -26.438 1 62.47 323 ASP B N 1
ATOM 5049 C CA . ASP B 1 323 ? -13.242 -35.219 -27.812 1 62.47 323 ASP B CA 1
ATOM 5050 C C . ASP B 1 323 ? -14.625 -34.656 -28.172 1 62.47 323 ASP B C 1
ATOM 5052 O O . ASP B 1 323 ? -15.523 -34.656 -27.328 1 62.47 323 ASP B O 1
ATOM 5056 N N . LYS B 1 324 ? -14.734 -33.531 -29.016 1 55.56 324 LYS B N 1
ATOM 5057 C CA . LYS B 1 324 ? -16.031 -33.156 -29.547 1 55.56 324 LYS B CA 1
ATOM 5058 C C . LYS B 1 324 ? -16.875 -34.375 -29.844 1 55.56 324 LYS B C 1
ATOM 5060 O O . LYS B 1 324 ? -16.453 -35.25 -30.609 1 55.56 324 LYS B O 1
ATOM 5065 N N . SER B 1 325 ? -17.469 -34.906 -28.812 1 41.31 325 SER B N 1
ATOM 5066 C CA . SER B 1 325 ? -18.469 -35.781 -29.406 1 41.31 325 SER B CA 1
ATOM 5067 C C . SER B 1 325 ? -19.406 -35.031 -30.312 1 41.31 325 SER B C 1
ATOM 5069 O O . SER B 1 325 ? -19.641 -33.812 -30.125 1 41.31 325 SER B O 1
#

Sequence (650 aa):
MKPVLSEAQLKRLKEYKFKAEGASILDNVLKDFWGYLAEQIPSWVAPNVISFLGLAALVITTFPLFFYCPTATEEVPWWFYTNIVIGLFLIQTLDGLDGIQARRTGNGSPIGAIVDSACDIIANGICITSISVAMQLGTSPELMFYLHLLGFSIDYAMYWKNCFLDVQYYDLFESNEFLAFMMTIHAVSAMFGPAAWSTQGSSHLRTACPFLICMMLALATKGASARQTYPTLYYLMFGLAKAKITIVLRVADATKSKMPLIDTSILGPAMLLLSSFLGDYVSEYFVLCLALMLVGLDLVVYSTLVLRESCDYLNISCFKVKDKSMKPVLSEAQLKRLKEYKFKAEGASILDNVLKDFWGYLAEQIPSWVAPNVISFLGLAALVITTFPLFFYCPTATEEVPWWFYTNIVIGLFLIQTLDGLDGIQARRTGNGSPIGAIVDSACDIIANGICITSISVAMQLGTSPELMFYLHLLGFSIDYAMYWKNCFLDVQYYDLFESNEFLAFMMTIHAVSAMFGPAAWSTQGSSHLRTACPFLICMMLALATKGASARQTYPTLYYLMFGLAKAKITIVLRVADATKSKMPLIDTSILGPAMLLLSSFLGDYVSEYFVLCLALMLVGLDLVVYSTLVLRESCDYLNISCFKVKDKS

Solvent-accessible surface area (backbone atoms only — not comparable to full-atom values): 33784 Å² total; per-residue (Å²): 130,83,74,90,67,51,72,67,33,52,55,35,30,73,66,40,69,85,72,81,71,54,75,22,59,58,46,67,69,42,45,64,60,35,52,60,54,45,73,71,52,63,77,68,59,20,35,51,49,38,30,49,49,16,40,49,42,31,50,68,31,42,51,59,46,51,72,74,29,38,43,14,58,59,88,70,65,40,64,54,30,46,39,32,34,51,15,50,50,43,28,55,50,26,53,52,27,21,55,53,46,16,61,74,64,68,63,66,46,54,64,53,52,49,51,46,51,38,40,51,40,44,45,49,23,52,48,59,45,49,49,38,42,39,43,32,23,42,76,36,58,67,53,39,50,51,50,48,53,48,51,53,48,52,54,48,50,53,55,50,40,67,64,70,43,88,62,59,76,70,24,57,65,43,71,64,52,54,49,51,51,53,32,48,52,23,46,48,22,33,75,63,33,38,68,68,60,56,47,89,53,61,62,61,50,46,60,46,41,35,57,50,52,50,52,42,42,50,53,72,35,59,82,32,64,48,43,71,69,34,31,46,60,46,44,40,33,52,20,45,25,52,20,39,53,49,40,49,48,52,50,18,54,46,22,72,45,84,53,65,60,72,54,79,38,46,52,23,51,48,50,52,46,55,44,59,74,56,46,87,81,49,62,54,68,59,53,50,52,49,24,34,49,51,23,50,47,51,38,50,50,51,53,48,49,53,51,51,54,49,25,62,72,70,69,51,59,72,70,44,53,77,73,83,118,129,82,74,90,68,51,72,67,34,52,56,36,29,72,66,40,68,85,74,82,70,53,74,21,59,58,46,66,69,42,45,64,59,35,50,60,53,44,73,71,51,62,78,68,59,20,34,50,49,38,30,50,49,14,40,49,42,33,49,69,32,42,51,60,47,49,71,74,30,38,43,14,58,59,89,71,66,40,66,53,30,48,38,32,33,51,15,50,50,44,28,56,48,27,53,53,27,20,56,53,45,16,61,74,65,68,64,67,46,54,65,53,53,51,52,46,48,37,39,51,39,44,45,49,21,53,47,60,44,48,50,36,42,39,43,32,23,41,76,37,57,68,50,40,50,51,51,47,52,48,51,54,48,52,53,47,48,53,55,50,40,67,64,71,43,88,61,59,77,71,23,57,67,45,72,65,52,53,50,50,52,53,31,49,53,22,46,47,21,32,75,62,33,3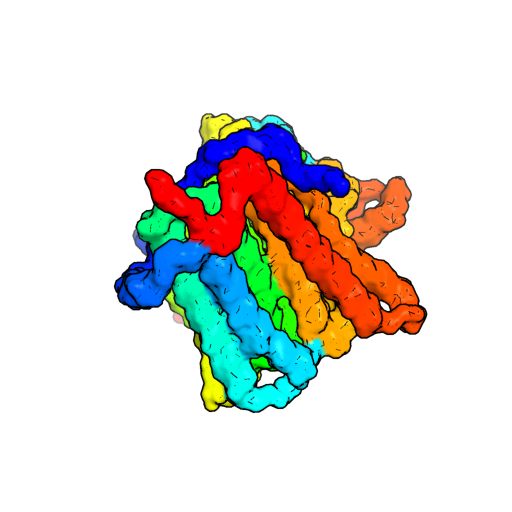6,68,70,60,57,49,89,54,62,64,60,48,48,58,46,41,35,57,51,53,49,53,42,42,49,55,71,35,58,82,31,64,47,44,71,69,34,31,47,62,46,44,40,34,52,20,47,25,50,21,40,52,48,40,49,49,51,50,20,54,46,23,72,45,85,55,64,60,69,53,79,41,48,52,23,51,50,51,52,47,53,45,59,73,57,46,88,81,50,61,53,66,59,53,51,51,49,23,33,50,51,23,51,48,50,38,52,52,51,53,50,50,54,50,50,55,49,26,62,70,70,70,52,58,72,70,44,53,77,73,82,119